Protein AF-0000000076216768 (afdb_homodimer)

pLDDT: mean 84.08, std 18.79, range [25.42, 98.94]

InterPro domains:
  IPR025669 AAA domain [PF13614] (7-227)
  IPR027417 P-loop containing nucleoside triphosphate hydrolase [G3DSA:3.40.50.300] (4-287)
  IPR027417 P-loop containing nucleoside triphosphate hydrolase [SSF52540] (5-225)
  IPR050678 DNA Partitioning ATPase [PTHR13696] (6-301)

Organism: Mytilus galloprovincialis (NCBI:txid29158)

Sequence (750 aa):
MNYKSYVVWNNKGGTGKTSLVFQLSAEYARQNPTQKVIVIDMCPQANVSSSLLVNTFSNFPGEKVVSDASKIDTKKKMKSFEPNVCGYLLSRLDRDESVKGSINWNQFLIQASVFNKFVPDNLRLLCGDIYLEVLSKRLEQERQLVPTRYDNPWRRVTLFMKDFIEFISSSNKQVFHMFFIDTNPSFSIYTEMAITGARRMVVPFTQDDFSVSAIKSMLYSVYGFTSEDSERLEGLKESQYFWLAEKYGISPPKLHLFINNRATFYGTKAAAAFAAIGNEVSASLLKVYIKSQDIFETATELSSLDLIMDINKFKMRYLIDCCDFQSTIVLSLHNGCPFSQIDPGSHTIYGSSITISKTNLEDCKYAILKIVKLLMNYKSYVVWNNKGGTGKTSLVFQLSAEYARQNPTQKVIVIDMCPQANVSSSLLVNTFSNFPGEKVVSDASKIDTKKKMKSFEPNVCGYLLSRLDRDESVKGSINWNQFLIQASVFNKFVPDNLRLLCGDIYLEVLSKRLEQERQLVPTRYDNPWRRVTLFMKDFIEFISSSNKQVFHMFFIDTNPSFSIYTEMAITGARRMVVPFTQDDFSVSAIKSMLYSVYGFTSEDSERLEGLKESQYFWLAEKYGISPPKLHLFINNRATFYGTKAAAAFAAIGNEVSASLLKVYIKSQDIFETATELSSLDLIMDINKFKMRYLIDCCDFQSTIVLSLHNGCPFSQIDPGSHTIYGSSITISKTNLEDCKYAILKIVKLL

Nearest PDB structures (foldseek):
  6iud-assembly1_A  TM=8.053E-01  e=8.198E-12  Helicobacter pylori 26695
  6non-assembly2_B  TM=7.527E-01  e=5.226E-12  Cyanothece
  6nop-assembly1_A  TM=7.956E-01  e=2.258E-11  Cyanothece
  3k9h-assembly1_B  TM=6.539E-01  e=4.216E-10  Borreliella burgdorferi B31
  5k5z-assembly1_D  TM=5.652E-01  e=2.294E-08  Sulfolobus sp. NOB8H2

Radius of gyration: 25.29 Å; Cα contacts (8 Å, |Δi|>4): 1336; chains: 2; bounding box: 62×71×73 Å

Foldseek 3Di:
DQEAEEEEAFLDPPLCLLLLLLQLQQVLCVVPVQAAEEEEELALVQLNVCLLLQVPVVPPCVVPVVVVVVPPDPDPPPPDFALAPLSLLVCLVPVVRPPPPPDDLCSNKDQSCVRAVQGHRSYIYRTHHNCSVVVLVVLVVQQPDDDDPVDRSVVSSLCSLLVSVVSVCVVDVVHHYYYYYGYDSDPGSSVSSSQLNGQEYEYGAELDPCRLVRVQVVCCQQANDHDPVCPVCPVPNCVGSNNVCVVVVGHTHAYEAYEHEAQDPDPDPVNVSSVVSVLSNLVVVLVVCQVPVPSHDDDPPPDPPDNDNDSVVSCVGHYAYAHHLPVVSVVCSNRSHHLVRDDAAWDDDPNDIDGHDPVSSVSRVVSSVVVSVSD/DQEAEEEEAFLDPPLCLLLLLLQLQQVLCVVPVQAAEEEEELALVQLNVCLLLQVPVVPPCVVPVVVVVVPPDPDPPPPDFALAPLSLLVCLVPVVRVPDPPDDLCSNKDQSCVRAVQGHRRYIYRTHHNCSVVVLVVLVVQQPDDDDPVDRSVVSSLCSLLVSVCSVCVVDVVHHYYYYYGYDSDPGSSVSSSQLNGQEYEYGAELDPCRLVRLQVVCCQQANDHDPVCPVPPVPNCVGSNNVCVVVVGHTHAYEAYEHEAQPPDPDPVNVSSVVSVLSNLVVVLVVCQVPVPSHDDDPPPDPPDNDNDSVVSCVGHYAYAHHLPVVSVVCSNRSHHLVRDDAAWDDDPNDIDGHDPVSSVSNVVSSVVVSVSD

Solvent-accessible surface area (backbone atoms only — not comparable to full-atom values): 39598 Å² total; per-residue (Å²): 129,47,58,51,34,36,19,31,50,37,56,45,73,90,30,45,45,49,60,47,46,50,42,46,49,42,52,45,27,62,76,36,69,83,32,40,26,36,37,36,32,47,18,40,73,23,60,49,40,40,15,49,35,30,65,40,53,78,65,36,26,70,73,50,43,45,45,59,66,59,66,54,85,87,76,85,83,66,85,79,60,51,55,21,47,54,24,52,52,50,46,64,67,37,70,82,62,57,67,58,86,70,75,68,72,66,64,30,50,38,58,32,32,83,57,15,84,66,40,43,78,42,28,30,29,32,27,31,35,63,57,41,57,62,49,40,37,40,52,53,54,51,33,65,46,80,62,53,99,88,42,52,32,47,54,55,60,41,38,51,45,30,48,49,54,51,54,59,39,62,72,42,70,88,39,45,32,41,38,38,33,30,47,40,34,58,83,44,71,52,28,49,14,45,43,43,34,16,59,25,31,34,32,44,31,40,58,50,81,58,36,52,58,32,51,47,49,44,38,25,45,57,68,58,46,66,62,94,79,34,75,80,47,60,90,39,45,84,51,30,56,31,46,47,26,56,75,65,72,49,68,67,36,22,44,51,38,37,35,34,35,46,42,60,82,51,93,41,73,65,20,50,55,31,47,49,45,49,47,50,40,50,50,54,49,47,54,47,39,71,74,42,52,82,49,38,57,74,58,86,82,52,64,89,77,66,75,70,82,45,68,67,59,43,38,70,68,32,45,44,80,26,60,57,53,66,68,52,48,56,52,21,45,64,63,26,32,45,66,89,72,58,75,64,42,81,43,77,52,96,88,36,80,42,74,35,52,58,68,58,49,50,51,47,41,50,41,49,53,56,52,54,73,71,106,130,47,57,51,36,35,19,32,51,38,57,45,74,89,30,44,43,49,60,46,46,51,43,46,51,43,52,46,25,61,75,35,68,83,32,39,28,37,37,36,31,46,16,41,72,21,59,50,39,41,16,50,36,27,67,43,53,80,66,38,29,72,72,49,45,48,48,62,65,57,68,58,85,86,73,86,79,66,86,79,61,54,54,20,46,54,25,52,53,50,46,63,66,36,70,80,62,56,66,59,94,69,77,66,72,67,63,28,49,39,60,32,31,83,56,15,84,66,40,44,77,40,29,31,29,30,28,29,34,64,57,41,58,63,49,41,37,40,52,52,54,51,34,64,46,81,64,54,100,86,42,49,32,47,54,55,59,40,38,50,46,29,49,49,55,51,52,60,38,63,74,44,68,88,39,45,32,40,38,38,32,32,48,41,34,58,84,44,70,52,29,50,14,44,43,45,35,16,58,25,29,34,33,43,31,40,60,47,79,57,35,51,60,31,50,48,50,43,39,24,44,58,67,59,47,67,64,93,82,32,74,82,47,61,90,40,44,82,50,30,56,30,48,48,26,57,75,64,74,48,68,67,36,23,44,52,37,36,35,34,34,46,43,60,83,52,92,43,71,65,20,49,54,30,47,48,44,49,47,50,41,50,50,55,49,49,56,47,39,69,75,42,51,83,50,38,58,75,58,86,82,52,65,89,77,68,75,68,82,45,68,67,60,43,38,70,69,34,46,42,81,24,61,58,51,66,68,53,48,57,52,22,46,62,63,26,31,44,66,90,74,58,74,64,41,81,44,74,52,93,87,37,81,43,73,36,53,59,68,58,50,50,50,47,41,49,43,49,52,56,53,52,70,72,104

Secondary structure (DSSP, 8-state):
--EEEEEE--SSTTSSHHHHHHHHHHHHHHH-TTSEEEEEE--TT-HHHHHHHTTGGGS-TTTHHHHHHTTS-SSS------SBHHHHHHHHH-TTTSSSS---GGGG-EEGGGT-TTS-TTEEEEB--TTHHHHHHHHHHHHTSPP-SS--HHHHHHTHHHHHHHHHHHH-TTS-EEEEEE--SS--HHHHHHHHH-SEEEEEEESSTTHHHHHHHHHHHHH----TTTHHHHTTGGGSHHHHHHHTT-PPPEEEEEEEET---SSSHHHHHHHHHHHHHHHHHHHHHHH-GGGBPPPSSS-TT----SHHHHHHHHEEE----HHHHHHHHHHT--GGGPPSEEEEETTEEEEE-HHHHHHHHHHHHHHHHT-/--EEEEEE--SSTTSSHHHHHHHHHHHHHHH-TTSEEEEEE--TT-HHHHHHHTTGGGG-TTTHHHHHHTTS-SSS------SBHHHHHHHHH-TTTSSSS---GGGG-EEGGGT-TTS-TTEEEEB--TTHHHHHHHHHHHHTSPP-SS--HHHHHHTHHHHHHHHHHHH-TTS-EEEEEE--SS--HHHHHHHHH-SEEEEEEESSTTHHHHHHHHHHHHH----TTTHHHHTTGGGSHHHHHHHTT-PPPEEEEEEEET---SSSHHHHHHHHHHHHHHHHHHHHHHH-GGGBPPPSSS-TT----SHHHHHHHHEEE----HHHHHHHHHHT--GGGPPSEEEEETTEEEEE-HHHHHHHHHHHHHHHHT-

Structure (mmCIF, N/CA/C/O backbone):
data_AF-0000000076216768-model_v1
#
loop_
_entity.id
_entity.type
_entity.pdbx_description
1 polymer 'AAA domain-containing protein'
#
loop_
_atom_site.group_PDB
_atom_site.id
_atom_site.type_symbol
_atom_site.label_atom_id
_atom_site.label_alt_id
_atom_site.label_comp_id
_atom_site.label_asym_id
_atom_site.label_entity_id
_atom_site.label_seq_id
_atom_site.pdbx_PDB_ins_code
_atom_site.Cartn_x
_atom_site.Cartn_y
_atom_site.Cartn_z
_atom_site.occupancy
_atom_site.B_iso_or_equiv
_atom_site.auth_seq_id
_atom_site.auth_comp_id
_atom_site.auth_asym_id
_atom_site.auth_atom_id
_atom_site.pdbx_PDB_model_num
ATOM 1 N N . MET A 1 1 ? 2.447 -21.5 -27.094 1 75 1 MET A N 1
ATOM 2 C CA . MET A 1 1 ? 2.852 -21.156 -25.734 1 75 1 MET A CA 1
ATOM 3 C C . MET A 1 1 ? 2.143 -22.031 -24.719 1 75 1 MET A C 1
ATOM 5 O O . MET A 1 1 ? 0.943 -22.297 -24.844 1 75 1 MET A O 1
ATOM 9 N N . ASN A 1 2 ? 2.912 -22.609 -23.797 1 90.44 2 ASN A N 1
ATOM 10 C CA . ASN A 1 2 ? 2.326 -23.594 -22.875 1 90.44 2 ASN A CA 1
ATOM 11 C C . ASN A 1 2 ? 1.922 -22.938 -21.562 1 90.44 2 ASN A C 1
ATOM 13 O O . ASN A 1 2 ? 1.896 -23.609 -20.516 1 90.44 2 ASN A O 1
ATOM 17 N N . TYR A 1 3 ? 1.771 -21.531 -21.609 1 96.81 3 TYR A N 1
ATOM 18 C CA . TYR A 1 3 ? 1.309 -20.922 -20.375 1 96.81 3 TYR A CA 1
ATOM 19 C C . TYR A 1 3 ? 0.507 -19.656 -20.641 1 96.81 3 TYR A C 1
ATOM 21 O O . TYR A 1 3 ? 0.563 -19.109 -21.75 1 96.81 3 TYR A O 1
ATOM 29 N N . LYS A 1 4 ? -0.323 -19.266 -19.75 1 97.81 4 LYS A N 1
ATOM 30 C CA . LYS A 1 4 ? -0.958 -17.953 -19.625 1 97.81 4 LYS A CA 1
ATOM 31 C C . LYS A 1 4 ? -0.614 -17.297 -18.297 1 97.81 4 LYS A C 1
ATOM 33 O O . LYS A 1 4 ? -0.341 -17.984 -17.312 1 97.81 4 LYS A O 1
ATOM 38 N N . SER A 1 5 ? -0.494 -16 -18.312 1 98.62 5 SER A N 1
ATOM 39 C CA . SER A 1 5 ? -0.175 -15.289 -17.078 1 98.62 5 SER A CA 1
ATOM 40 C C . SER A 1 5 ? -0.99 -14.008 -16.953 1 98.62 5 SER A C 1
ATOM 42 O O . SER A 1 5 ? -1.134 -13.266 -17.922 1 98.62 5 SER A O 1
ATOM 44 N N . TYR A 1 6 ? -1.58 -13.82 -15.758 1 98.81 6 TYR A N 1
ATOM 45 C CA . TYR A 1 6 ? -2.404 -12.656 -15.453 1 98.81 6 TYR A CA 1
ATOM 46 C C . TYR A 1 6 ? -1.88 -11.922 -14.219 1 98.81 6 TYR A C 1
ATOM 48 O O . TYR A 1 6 ? -1.683 -12.531 -13.164 1 98.81 6 TYR A O 1
ATOM 56 N N . VAL A 1 7 ? -1.601 -10.664 -14.344 1 98.88 7 VAL A N 1
ATOM 57 C CA . VAL A 1 7 ? -1.334 -9.82 -13.188 1 98.88 7 VAL A CA 1
ATOM 58 C C . VAL A 1 7 ? -2.592 -9.039 -12.82 1 98.88 7 VAL A C 1
ATOM 60 O O . VAL A 1 7 ? -3.312 -8.555 -13.703 1 98.88 7 VAL A O 1
ATOM 63 N N . VAL A 1 8 ? -2.949 -9.031 -11.57 1 98.75 8 VAL A N 1
ATOM 64 C CA . VAL A 1 8 ? -4.102 -8.289 -11.07 1 98.75 8 VAL A CA 1
ATOM 65 C C . VAL A 1 8 ? -3.635 -7.023 -10.359 1 98.75 8 VAL A C 1
ATOM 67 O O . VAL A 1 8 ? -3.018 -7.098 -9.289 1 98.75 8 VAL A O 1
ATOM 70 N N . TRP A 1 9 ? -3.951 -5.84 -10.984 1 98 9 TRP A N 1
ATOM 71 C CA . TRP A 1 9 ? -3.393 -4.648 -10.359 1 98 9 TRP A CA 1
ATOM 72 C C . TRP A 1 9 ? -4.273 -3.432 -10.625 1 98 9 TRP A C 1
ATOM 74 O O . TRP A 1 9 ? -4.91 -3.336 -11.672 1 98 9 TRP A O 1
ATOM 84 N N . ASN A 1 10 ? -4.402 -2.643 -9.742 1 94.56 10 ASN A N 1
ATOM 85 C CA . ASN A 1 10 ? -4.844 -1.252 -9.734 1 94.56 10 ASN A CA 1
ATOM 86 C C . ASN A 1 10 ? -4.094 -0.435 -8.68 1 94.56 10 ASN A C 1
ATOM 88 O O . ASN A 1 10 ? -3.672 -0.973 -7.656 1 94.56 10 ASN A O 1
ATOM 92 N N . ASN A 1 11 ? -3.834 0.784 -8.945 1 91.75 11 ASN A N 1
ATOM 93 C CA . ASN A 1 11 ? -3.057 1.598 -8.016 1 91.75 11 ASN A CA 1
ATOM 94 C C . ASN A 1 11 ? -3.898 2.047 -6.828 1 91.75 11 ASN A C 1
ATOM 96 O O . ASN A 1 11 ? -3.492 2.93 -6.07 1 91.75 11 ASN A O 1
ATOM 100 N N . LYS A 1 12 ? -4.973 1.481 -6.672 1 89.69 12 LYS A N 1
ATOM 101 C CA . LYS A 1 12 ? -5.832 1.74 -5.523 1 89.69 12 LYS A CA 1
ATOM 102 C C . LYS A 1 12 ? -5.934 0.51 -4.625 1 89.69 12 LYS A C 1
ATOM 104 O O . LYS A 1 12 ? -6.039 -0.616 -5.113 1 89.69 12 LYS A O 1
ATOM 109 N N . GLY A 1 13 ? -5.832 0.767 -3.311 1 87.44 13 GLY A N 1
ATOM 110 C CA . GLY A 1 13 ? -5.996 -0.3 -2.336 1 87.44 13 GLY A CA 1
ATOM 111 C C . GLY A 1 13 ? -7.445 -0.685 -2.109 1 87.44 13 GLY A C 1
ATOM 112 O O . GLY A 1 13 ? -8.352 0.124 -2.33 1 87.44 13 GLY A O 1
ATOM 113 N N . GLY A 1 14 ? -7.715 -1.88 -1.728 1 86.75 14 GLY A N 1
ATOM 114 C CA . GLY A 1 14 ? -9.047 -2.303 -1.323 1 86.75 14 GLY A CA 1
ATOM 115 C C . GLY A 1 14 ? -9.969 -2.586 -2.496 1 86.75 14 GLY A C 1
ATOM 116 O O . GLY A 1 14 ? -11.188 -2.65 -2.336 1 86.75 14 GLY A O 1
ATOM 117 N N . THR A 1 15 ? -9.383 -2.775 -3.664 1 91.56 15 THR A N 1
ATOM 118 C CA . THR A 1 15 ? -10.211 -2.979 -4.848 1 91.56 15 THR A CA 1
ATOM 119 C C . THR A 1 15 ? -10.523 -4.461 -5.039 1 91.56 15 THR A C 1
ATOM 121 O O . THR A 1 15 ? -11.312 -4.824 -5.918 1 91.56 15 THR A O 1
ATOM 124 N N . GLY A 1 16 ? -9.859 -5.336 -4.293 1 93.81 16 GLY A N 1
ATOM 125 C CA . GLY A 1 16 ? -10.156 -6.758 -4.359 1 93.81 16 GLY A CA 1
ATOM 126 C C . GLY A 1 16 ? -9.094 -7.555 -5.094 1 93.81 16 GLY A C 1
ATOM 127 O O . GLY A 1 16 ? -9.359 -8.656 -5.57 1 93.81 16 GLY A O 1
ATOM 128 N N . LYS A 1 17 ? -7.91 -7.055 -5.227 1 96.88 17 LYS A N 1
ATOM 129 C CA . LYS A 1 17 ? -6.832 -7.727 -5.941 1 96.88 17 LYS A CA 1
ATOM 130 C C . LYS A 1 17 ? -6.547 -9.102 -5.34 1 96.88 17 LYS A C 1
ATOM 132 O O . LYS A 1 17 ? -6.57 -10.109 -6.043 1 96.88 17 LYS A O 1
ATOM 137 N N . THR A 1 18 ? -6.32 -9.125 -4.02 1 96.5 18 THR A N 1
ATOM 138 C CA . THR A 1 18 ? -5.996 -10.367 -3.324 1 96.5 18 THR A CA 1
ATOM 139 C C . THR A 1 18 ? -7.168 -11.344 -3.393 1 96.5 18 THR A C 1
ATOM 141 O O . THR A 1 18 ? -6.977 -12.531 -3.689 1 96.5 18 THR A O 1
ATOM 144 N N . SER A 1 19 ? -8.391 -10.812 -3.172 1 96.31 19 SER A N 1
ATOM 145 C CA . SER A 1 19 ? -9.594 -11.633 -3.207 1 96.31 19 SER A CA 1
ATOM 146 C C . SER A 1 19 ? -9.766 -12.305 -4.566 1 96.31 19 SER A C 1
ATOM 148 O O . SER A 1 19 ? -10.07 -13.5 -4.641 1 96.31 19 SER A O 1
ATOM 150 N N . LEU A 1 20 ? -9.523 -11.523 -5.574 1 97.75 20 LEU A N 1
ATOM 151 C CA . LEU A 1 20 ? -9.695 -12.055 -6.926 1 97.75 20 LEU A CA 1
ATOM 152 C C . LEU A 1 20 ? -8.641 -13.109 -7.23 1 97.75 20 LEU A C 1
ATOM 154 O O . LEU A 1 20 ? -8.953 -14.18 -7.766 1 97.75 20 LEU A O 1
ATOM 158 N N . VAL A 1 21 ? -7.418 -12.844 -6.887 1 98.69 21 VAL A N 1
ATOM 159 C CA . VAL A 1 21 ? -6.352 -13.797 -7.172 1 98.69 21 VAL A CA 1
ATOM 160 C C . VAL A 1 21 ? -6.625 -15.109 -6.445 1 98.69 21 VAL A C 1
ATOM 162 O O . VAL A 1 21 ? -6.488 -16.188 -7.031 1 98.69 21 VAL A O 1
ATOM 165 N N . PHE A 1 22 ? -7.031 -15.031 -5.184 1 98.25 22 PHE A N 1
ATOM 166 C CA . PHE A 1 22 ? -7.328 -16.219 -4.398 1 98.25 22 PHE A CA 1
ATOM 167 C C . PHE A 1 22 ? -8.453 -17.031 -5.039 1 98.25 22 PHE A C 1
ATOM 169 O O . PHE A 1 22 ? -8.312 -18.219 -5.293 1 98.25 22 PHE A O 1
ATOM 176 N N . GLN A 1 23 ? -9.523 -16.344 -5.328 1 98.31 23 GLN A N 1
ATOM 177 C CA . GLN A 1 23 ? -10.719 -17.016 -5.836 1 98.31 23 GLN A CA 1
ATOM 178 C C . GLN A 1 23 ? -10.492 -17.547 -7.246 1 98.31 23 GLN A C 1
ATOM 180 O O . GLN A 1 23 ? -10.867 -18.688 -7.551 1 98.31 23 GLN A O 1
ATOM 185 N N . LEU A 1 24 ? -9.883 -16.766 -8.141 1 98.62 24 LEU A N 1
ATOM 186 C CA . LEU A 1 24 ? -9.695 -17.156 -9.531 1 98.62 24 LEU A CA 1
ATOM 187 C C . LEU A 1 24 ? -8.711 -18.312 -9.648 1 98.62 24 LEU A C 1
ATOM 189 O O . LEU A 1 24 ? -8.945 -19.25 -10.406 1 98.62 24 LEU A O 1
ATOM 193 N N . SER A 1 25 ? -7.637 -18.266 -8.875 1 98.75 25 SER A N 1
ATOM 194 C CA . SER A 1 25 ? -6.641 -19.328 -8.945 1 98.75 25 SER A CA 1
ATOM 195 C C . SER A 1 25 ? -7.211 -20.641 -8.422 1 98.75 25 SER A C 1
ATOM 197 O O . SER A 1 25 ? -7.059 -21.688 -9.062 1 98.75 25 SER A O 1
ATOM 199 N N . ALA A 1 26 ? -7.895 -20.578 -7.316 1 98.38 26 ALA A N 1
ATOM 200 C CA . ALA A 1 26 ? -8.469 -21.781 -6.73 1 98.38 26 ALA A CA 1
ATOM 201 C C . ALA A 1 26 ? -9.531 -22.391 -7.645 1 98.38 26 ALA A C 1
ATOM 203 O O . ALA A 1 26 ? -9.539 -23.594 -7.891 1 98.38 26 ALA A O 1
ATOM 204 N N . GLU A 1 27 ? -10.414 -21.547 -8.125 1 98.25 27 GLU A N 1
ATOM 205 C CA . GLU A 1 27 ? -11.492 -22.031 -8.984 1 98.25 27 GLU A CA 1
ATOM 206 C C . GLU A 1 27 ? -10.953 -22.562 -10.305 1 98.25 27 GLU A C 1
ATOM 208 O O . GLU A 1 27 ? -11.398 -23.594 -10.797 1 98.25 27 GLU A O 1
ATOM 213 N N . TYR A 1 28 ? -10 -21.844 -10.938 1 98.69 28 TYR A N 1
ATOM 214 C CA . TYR A 1 28 ? -9.398 -22.328 -12.18 1 98.69 28 TYR A CA 1
ATOM 215 C C . TYR A 1 28 ? -8.719 -23.672 -11.984 1 98.69 28 TYR A C 1
ATOM 217 O O . TYR A 1 28 ? -8.867 -24.578 -12.812 1 98.69 28 TYR A O 1
ATOM 225 N N . ALA A 1 29 ? -7.961 -23.797 -10.914 1 98.62 29 ALA A N 1
ATOM 226 C CA . ALA A 1 29 ? -7.281 -25.062 -10.602 1 98.62 29 ALA A CA 1
ATOM 227 C C . ALA A 1 29 ? -8.281 -26.203 -10.453 1 98.62 29 ALA A C 1
ATOM 229 O O . ALA A 1 29 ? -8.047 -27.312 -10.945 1 98.62 29 ALA A O 1
ATOM 230 N N . ARG A 1 30 ? -9.359 -25.922 -9.797 1 97.94 30 ARG A N 1
ATOM 231 C CA . ARG A 1 30 ? -10.406 -26.922 -9.594 1 97.94 30 ARG A CA 1
ATOM 232 C C . ARG A 1 30 ? -10.969 -27.391 -10.93 1 97.94 30 ARG A C 1
ATOM 234 O O . ARG A 1 30 ? -11.172 -28.594 -11.125 1 97.94 30 ARG A O 1
ATOM 241 N N . GLN A 1 31 ? -11.133 -26.484 -11.844 1 97.75 31 GLN A N 1
ATOM 242 C CA . GLN A 1 31 ? -11.758 -26.797 -13.125 1 97.75 31 GLN A CA 1
ATOM 243 C C . GLN A 1 31 ? -10.766 -27.469 -14.07 1 97.75 31 GLN A C 1
ATOM 245 O O . GLN A 1 31 ? -11.172 -28.141 -15.023 1 97.75 31 GLN A O 1
ATOM 250 N N . ASN A 1 32 ? -9.492 -27.25 -13.836 1 97.88 32 ASN A N 1
ATOM 251 C CA . ASN A 1 32 ? -8.453 -27.75 -14.727 1 97.88 32 ASN A CA 1
ATOM 252 C C . ASN A 1 32 ? -7.414 -28.578 -13.969 1 97.88 32 ASN A C 1
ATOM 254 O O . ASN A 1 32 ? -6.246 -28.203 -13.906 1 97.88 32 ASN A O 1
ATOM 258 N N . PRO A 1 33 ? -7.719 -29.781 -13.547 1 96.75 33 PRO A N 1
ATOM 259 C CA . PRO A 1 33 ? -6.863 -30.578 -12.664 1 96.75 33 PRO A CA 1
ATOM 260 C C . PRO A 1 33 ? -5.582 -31.047 -13.352 1 96.75 33 PRO A C 1
ATOM 262 O O . PRO A 1 33 ? -4.617 -31.422 -12.68 1 96.75 33 PRO A O 1
ATOM 265 N N . THR A 1 34 ? -5.504 -31.031 -14.656 1 96.38 34 THR A N 1
ATOM 266 C CA . THR A 1 34 ? -4.332 -31.516 -15.375 1 96.38 34 THR A CA 1
ATOM 267 C C . THR A 1 34 ? -3.338 -30.391 -15.625 1 96.38 34 THR A C 1
ATOM 269 O O . THR A 1 34 ? -2.215 -30.641 -16.078 1 96.38 34 THR A O 1
ATOM 272 N N . GLN A 1 35 ? -3.795 -29.203 -15.375 1 97.56 35 GLN A N 1
ATOM 273 C CA . GLN A 1 35 ? -2.926 -28.047 -15.539 1 97.56 35 GLN A CA 1
ATOM 274 C C . GLN A 1 35 ? -2.285 -27.641 -14.211 1 97.56 35 GLN A C 1
ATOM 276 O O . GLN A 1 35 ? -2.705 -28.109 -13.148 1 97.56 35 GLN A O 1
ATOM 281 N N . LYS A 1 36 ? -1.224 -26.938 -14.297 1 97.69 36 LYS A N 1
ATOM 282 C CA . LYS A 1 36 ? -0.584 -26.391 -13.102 1 97.69 36 LYS A CA 1
ATOM 283 C C . LYS A 1 36 ? -0.919 -24.906 -12.938 1 97.69 36 LYS A C 1
ATOM 285 O O . LYS A 1 36 ? -0.788 -24.125 -13.883 1 97.69 36 LYS A O 1
ATOM 290 N N . VAL A 1 37 ? -1.446 -24.594 -11.812 1 98.62 37 VAL A N 1
ATOM 291 C CA . VAL A 1 37 ? -1.796 -23.219 -11.5 1 98.62 37 VAL A CA 1
ATOM 292 C C . VAL A 1 37 ? -0.81 -22.656 -10.477 1 98.62 37 VAL A C 1
ATOM 294 O O . VAL A 1 37 ? -0.587 -23.25 -9.422 1 98.62 37 VAL A O 1
ATOM 297 N N . ILE A 1 38 ? -0.16 -21.562 -10.789 1 98.75 38 ILE A N 1
ATOM 298 C CA . ILE A 1 38 ? 0.847 -20.969 -9.922 1 98.75 38 ILE A CA 1
ATOM 299 C C . ILE A 1 38 ? 0.411 -19.562 -9.516 1 98.75 38 ILE A C 1
ATOM 301 O O . ILE A 1 38 ? 0.111 -18.734 -10.375 1 98.75 38 ILE A O 1
ATOM 305 N N . VAL A 1 39 ? 0.311 -19.328 -8.25 1 98.81 39 VAL A N 1
ATOM 306 C CA . VAL A 1 39 ? 0.076 -18 -7.715 1 98.81 39 VAL A CA 1
ATOM 307 C C . VAL A 1 39 ? 1.404 -17.359 -7.301 1 98.81 39 VAL A C 1
ATOM 309 O O . VAL A 1 39 ? 2.23 -18 -6.652 1 98.81 39 VAL A O 1
ATOM 312 N N . ILE A 1 40 ? 1.65 -16.188 -7.727 1 98.88 40 ILE A N 1
ATOM 313 C CA . ILE A 1 40 ? 2.83 -15.43 -7.34 1 98.88 40 ILE A CA 1
ATOM 314 C C . ILE A 1 40 ? 2.416 -14.242 -6.469 1 98.88 40 ILE A C 1
ATOM 316 O O . ILE A 1 40 ? 1.65 -13.383 -6.906 1 98.88 40 ILE A O 1
ATOM 320 N N . ASP A 1 41 ? 2.854 -14.203 -5.25 1 98.44 41 ASP A N 1
ATOM 321 C CA . ASP A 1 41 ? 2.545 -13.125 -4.316 1 98.44 41 ASP A CA 1
ATOM 322 C C . ASP A 1 41 ? 3.643 -12.062 -4.32 1 98.44 41 ASP A C 1
ATOM 324 O O . ASP A 1 41 ? 4.641 -12.188 -3.609 1 98.44 41 ASP A O 1
ATOM 328 N N . MET A 1 42 ? 3.406 -10.984 -5.078 1 98.56 42 MET A N 1
ATOM 329 C CA . MET A 1 42 ? 4.387 -9.906 -5.23 1 98.56 42 MET A CA 1
ATOM 330 C C . MET A 1 42 ? 4.043 -8.734 -4.324 1 98.56 42 MET A C 1
ATOM 332 O O . MET A 1 42 ? 4.457 -7.602 -4.59 1 98.56 42 MET A O 1
ATOM 336 N N . CYS A 1 43 ? 3.268 -8.969 -3.33 1 96.62 43 CYS A N 1
ATOM 337 C CA . CYS A 1 43 ? 2.912 -7.957 -2.338 1 96.62 43 CYS A CA 1
ATOM 338 C C . CYS A 1 43 ? 3.633 -8.211 -1.019 1 96.62 43 CYS A C 1
ATOM 340 O O . CYS A 1 43 ? 3.516 -9.297 -0.44 1 96.62 43 CYS A O 1
ATOM 342 N N . PRO A 1 44 ? 4.324 -7.176 -0.485 1 94.44 44 PRO A N 1
ATOM 343 C CA . PRO A 1 44 ? 5.012 -7.352 0.797 1 94.44 44 PRO A CA 1
ATOM 344 C C . PRO A 1 44 ? 4.062 -7.738 1.929 1 94.44 44 PRO A C 1
ATOM 346 O O . PRO A 1 44 ? 4.488 -8.328 2.924 1 94.44 44 PRO A O 1
ATOM 349 N N . GLN A 1 45 ? 2.771 -7.469 1.806 1 90.25 45 GLN A N 1
ATOM 350 C CA . GLN A 1 45 ? 1.803 -7.824 2.838 1 90.25 45 GLN A CA 1
ATOM 351 C C . GLN A 1 45 ? 1.529 -9.328 2.846 1 90.25 45 GLN A C 1
ATOM 353 O O . GLN A 1 45 ? 1.087 -9.875 3.855 1 90.25 45 GLN A O 1
ATOM 358 N N . ALA A 1 46 ? 1.713 -9.992 1.718 1 93.25 46 ALA A N 1
ATOM 359 C CA . ALA A 1 46 ? 1.635 -11.438 1.552 1 93.25 46 ALA A CA 1
ATOM 360 C C . ALA A 1 46 ? 0.261 -11.961 1.959 1 93.25 46 ALA A C 1
ATOM 362 O O . ALA A 1 46 ? 0.154 -13.031 2.572 1 93.25 46 ALA A O 1
ATOM 363 N N . ASN A 1 47 ? -0.794 -11.227 1.639 1 91.19 47 ASN A N 1
ATOM 364 C CA . ASN A 1 47 ? -2.135 -11.609 2.07 1 91.19 47 ASN A CA 1
ATOM 365 C C . ASN A 1 47 ? -2.605 -12.883 1.373 1 91.19 47 ASN A C 1
ATOM 367 O O . ASN A 1 47 ? -3.205 -13.75 2.004 1 91.19 47 ASN A O 1
ATOM 371 N N . VAL A 1 48 ? -2.359 -12.961 0.095 1 96.31 48 VAL A N 1
ATOM 372 C CA . VAL A 1 48 ? -2.844 -14.141 -0.619 1 96.31 48 VAL A CA 1
ATOM 373 C C . VAL A 1 48 ? -2.1 -15.383 -0.133 1 96.31 48 VAL A C 1
ATOM 375 O O . VAL A 1 48 ? -2.676 -16.469 -0.06 1 96.31 48 VAL A O 1
ATOM 378 N N . SER A 1 49 ? -0.792 -15.242 0.152 1 95.5 49 SER A N 1
ATOM 379 C CA . SER A 1 49 ? -0.022 -16.344 0.731 1 95.5 49 SER A CA 1
ATOM 380 C C . SER A 1 49 ? -0.639 -16.812 2.041 1 95.5 49 SER A C 1
ATOM 382 O O . SER A 1 49 ? -0.805 -18.016 2.252 1 95.5 49 SER A O 1
ATOM 384 N N . SER A 1 50 ? -1.019 -15.852 2.887 1 90.12 50 SER A N 1
ATOM 385 C CA . SER A 1 50 ? -1.633 -16.172 4.172 1 90.12 50 SER A CA 1
ATOM 386 C C . SER A 1 50 ? -2.932 -16.953 3.979 1 90.12 50 SER A C 1
ATOM 388 O O . SER A 1 50 ? -3.199 -17.922 4.703 1 90.12 50 SER A O 1
ATOM 390 N N . SER A 1 51 ? -3.701 -16.562 3.049 1 92.5 51 SER A N 1
ATOM 391 C CA . SER A 1 51 ? -4.988 -17.203 2.799 1 92.5 51 SER A CA 1
ATOM 392 C C . SER A 1 51 ? -4.801 -18.609 2.213 1 92.5 51 SER A C 1
ATOM 394 O O . SER A 1 51 ? -5.48 -19.547 2.619 1 92.5 51 SER A O 1
ATOM 396 N N . LEU A 1 52 ? -3.891 -18.719 1.272 1 95.94 52 LEU A N 1
ATOM 397 C CA . LEU A 1 52 ? -3.686 -19.984 0.583 1 95.94 52 LEU A CA 1
ATOM 398 C C . LEU A 1 52 ? -3.076 -21.016 1.521 1 95.94 52 LEU A C 1
ATOM 400 O O . LEU A 1 52 ? -3.328 -22.219 1.378 1 95.94 52 LEU A O 1
ATOM 404 N N . LEU A 1 53 ? -2.32 -20.516 2.473 1 91.38 53 LEU A N 1
ATOM 405 C CA . LEU A 1 53 ? -1.6 -21.438 3.34 1 91.38 53 LEU A CA 1
ATOM 406 C C . LEU A 1 53 ? -2.295 -21.578 4.691 1 91.38 53 LEU A C 1
ATOM 408 O O . LEU A 1 53 ? -1.866 -22.359 5.539 1 91.38 53 LEU A O 1
ATOM 412 N N . VAL A 1 54 ? -3.594 -20.969 4.938 1 76 54 VAL A N 1
ATOM 413 C CA . VAL A 1 54 ? -4.465 -21 6.105 1 76 54 VAL A CA 1
ATOM 414 C C . VAL A 1 54 ? -3.646 -20.75 7.371 1 76 54 VAL A C 1
ATOM 416 O O . VAL A 1 54 ? -3.182 -21.703 8.008 1 76 54 VAL A O 1
ATOM 419 N N . ASN A 1 55 ? -3.416 -19.422 7.734 1 55.62 55 ASN A N 1
ATOM 420 C CA . ASN A 1 55 ? -2.797 -18.844 8.93 1 55.62 55 ASN A CA 1
ATOM 421 C C . ASN A 1 55 ? -1.883 -19.859 9.617 1 55.62 55 ASN A C 1
ATOM 423 O O . ASN A 1 55 ? -1.684 -19.781 10.836 1 55.62 55 ASN A O 1
ATOM 427 N N . THR A 1 56 ? -1.668 -20.984 8.867 1 44.12 56 THR A N 1
ATOM 428 C CA . THR A 1 56 ? -0.639 -21.766 9.531 1 44.12 56 THR A CA 1
ATOM 429 C C . THR A 1 56 ? 0.613 -20.938 9.773 1 44.12 56 THR A C 1
ATOM 431 O O . THR A 1 56 ? 1.634 -21.453 10.234 1 44.12 56 THR A O 1
ATOM 434 N N . PHE A 1 57 ? 0.569 -19.828 9.367 1 39 57 PHE A N 1
ATOM 435 C CA . PHE A 1 57 ? 1.83 -19.094 9.484 1 39 57 PHE A CA 1
ATOM 436 C C . PHE A 1 57 ? 2.248 -18.984 10.945 1 39 57 PHE A C 1
ATOM 438 O O . PHE A 1 57 ? 3.271 -18.359 11.258 1 39 57 PHE A O 1
ATOM 445 N N . SER A 1 58 ? 1.271 -19.062 11.844 1 35.84 58 SER A N 1
ATOM 446 C CA . SER A 1 58 ? 1.976 -19.188 13.117 1 35.84 58 SER A CA 1
ATOM 447 C C . SER A 1 58 ? 3.215 -20.062 12.969 1 35.84 58 SER A C 1
ATOM 449 O O . SER A 1 58 ? 4.191 -19.906 13.703 1 35.84 58 SER A O 1
ATOM 451 N N . ASN A 1 59 ? 2.979 -21.312 12.352 1 31.19 59 ASN A N 1
ATOM 452 C CA . ASN A 1 59 ? 4.07 -22.234 12.078 1 31.19 59 ASN A CA 1
ATOM 453 C C . ASN A 1 59 ? 4.656 -22.031 10.688 1 31.19 59 ASN A C 1
ATOM 455 O O . ASN A 1 59 ? 5.043 -22.984 10.016 1 31.19 59 ASN A O 1
ATOM 459 N N . PHE A 1 60 ? 4.309 -21.156 9.992 1 32.09 60 PHE A N 1
ATOM 460 C CA . PHE A 1 60 ? 4.938 -21.016 8.688 1 32.09 60 PHE A CA 1
ATOM 461 C C . PHE A 1 60 ? 6.406 -21.422 8.742 1 32.09 60 PHE A C 1
ATOM 463 O O . PHE A 1 60 ? 7.137 -20.984 9.633 1 32.09 60 PHE A O 1
ATOM 470 N N . PRO A 1 61 ? 6.695 -22.406 8.109 1 30.61 61 PRO A N 1
ATOM 471 C CA . PRO A 1 61 ? 8.078 -22.875 8.008 1 30.61 61 PRO A CA 1
ATOM 472 C C . PRO A 1 61 ? 9.039 -21.766 7.559 1 30.61 61 PRO A C 1
ATOM 474 O O . PRO A 1 61 ? 10.234 -22.016 7.395 1 30.61 61 PRO A O 1
ATOM 477 N N . GLY A 1 62 ? 8.625 -20.719 7.121 1 31.03 62 GLY A N 1
ATOM 478 C CA . GLY A 1 62 ? 9.75 -19.859 6.812 1 31.03 62 GLY A CA 1
ATOM 479 C C . GLY A 1 62 ? 10.664 -19.625 8 1 31.03 62 GLY A C 1
ATOM 480 O O . GLY A 1 62 ? 11.883 -19.516 7.84 1 31.03 62 GLY A O 1
ATOM 481 N N . GLU A 1 63 ? 10.023 -19.297 9.141 1 33 63 GLU A N 1
ATOM 482 C CA . GLU A 1 63 ? 11.008 -19.484 10.203 1 33 63 GLU A CA 1
ATOM 483 C C . GLU A 1 63 ? 11.289 -20.953 10.438 1 33 63 GLU A C 1
ATOM 485 O O . GLU A 1 63 ? 12.438 -21.344 10.664 1 33 63 GLU A O 1
ATOM 490 N N . LYS A 1 64 ? 10.328 -21.906 10.57 1 33.12 64 LYS A N 1
ATOM 491 C CA . LYS A 1 64 ? 10.625 -23.312 10.781 1 33.12 64 LYS A CA 1
ATOM 492 C C . LYS A 1 64 ? 10.781 -24.047 9.453 1 33.12 64 LYS A C 1
ATOM 494 O O . LYS A 1 64 ? 11.531 -25.016 9.352 1 33.12 64 LYS A O 1
ATOM 499 N N . VAL A 1 65 ? 10.055 -23.891 8.414 1 31.84 65 VAL A N 1
ATOM 500 C CA . VAL A 1 65 ? 10.352 -24.594 7.172 1 31.84 65 VAL A CA 1
ATOM 501 C C . VAL A 1 65 ? 11.695 -24.125 6.621 1 31.84 65 VAL A C 1
ATOM 503 O O . VAL A 1 65 ? 12.43 -24.906 6.008 1 31.84 65 VAL A O 1
ATOM 506 N N . VAL A 1 66 ? 12.039 -22.859 6.797 1 30.97 66 VAL A N 1
ATOM 507 C CA . VAL A 1 66 ? 13.445 -22.594 6.547 1 30.97 66 VAL A CA 1
ATOM 508 C C . VAL A 1 66 ? 14.312 -23.375 7.527 1 30.97 66 VAL A C 1
ATOM 510 O O . VAL A 1 66 ? 15.375 -23.891 7.16 1 30.97 66 VAL A O 1
ATOM 513 N N . SER A 1 67 ? 13.82 -23.641 8.711 1 29.77 67 SER A N 1
ATOM 514 C CA . SER A 1 67 ? 14.703 -24.359 9.625 1 29.77 67 SER A CA 1
ATOM 515 C C . SER A 1 67 ? 14.75 -25.844 9.297 1 29.77 67 SER A C 1
ATOM 517 O O . SER A 1 67 ? 15.797 -26.469 9.438 1 29.77 67 SER A O 1
ATOM 519 N N . ASP A 1 68 ? 13.625 -26.453 8.961 1 29.09 68 ASP A N 1
ATOM 520 C CA . ASP A 1 68 ? 13.758 -27.891 8.797 1 29.09 68 ASP A CA 1
ATOM 521 C C . ASP A 1 68 ? 14.438 -28.234 7.469 1 29.09 68 ASP A C 1
ATOM 523 O O . ASP A 1 68 ? 15.031 -29.312 7.328 1 29.09 68 ASP A O 1
ATOM 527 N N . ALA A 1 69 ? 14.156 -27.484 6.375 1 28.44 69 ALA A N 1
ATOM 528 C CA . ALA A 1 69 ? 14.883 -27.859 5.164 1 28.44 69 ALA A CA 1
ATOM 529 C C . ALA A 1 69 ? 16.375 -27.531 5.293 1 28.44 69 ALA A C 1
ATOM 531 O O . ALA A 1 69 ? 17.188 -28.031 4.52 1 28.44 69 ALA A O 1
ATOM 532 N N . SER A 1 70 ? 16.734 -26.547 6.164 1 30.2 70 SER A N 1
ATOM 533 C CA . SER A 1 70 ? 18.156 -26.297 6.418 1 30.2 70 SER A CA 1
ATOM 534 C C . SER A 1 70 ? 18.781 -27.438 7.215 1 30.2 70 SER A C 1
ATOM 536 O O . SER A 1 70 ? 19.984 -27.438 7.469 1 30.2 70 SER A O 1
ATOM 538 N N . LYS A 1 71 ? 17.984 -28.125 7.973 1 31.28 71 LYS A N 1
ATOM 539 C CA . LYS A 1 71 ? 18.734 -29.141 8.703 1 31.28 71 LYS A CA 1
ATOM 540 C C . LYS A 1 71 ? 19.203 -30.25 7.77 1 31.28 71 LYS A C 1
ATOM 542 O O . LYS A 1 71 ? 19.531 -31.344 8.219 1 31.28 71 LYS A O 1
ATOM 547 N N . ILE A 1 72 ? 18.875 -30.109 6.461 1 25.42 72 ILE A N 1
ATOM 548 C CA . ILE A 1 72 ? 19.547 -31.188 5.734 1 25.42 72 ILE A CA 1
ATOM 549 C C . ILE A 1 72 ? 21.047 -31.062 5.891 1 25.42 72 ILE A C 1
ATOM 551 O O . ILE A 1 72 ? 21.578 -29.953 6 1 25.42 72 ILE A O 1
ATOM 555 N N . ASP A 1 73 ? 22.016 -32.062 5.52 1 27.91 73 ASP A N 1
ATOM 556 C CA . ASP A 1 73 ? 23.375 -32.531 5.801 1 27.91 73 ASP A CA 1
ATOM 557 C C . ASP A 1 73 ? 24.406 -31.422 5.504 1 27.91 73 ASP A C 1
ATOM 559 O O . ASP A 1 73 ? 24.141 -30.516 4.703 1 27.91 73 ASP A O 1
ATOM 563 N N . THR A 1 74 ? 25.625 -31.219 6.254 1 30.42 74 THR A N 1
ATOM 564 C CA . THR A 1 74 ? 26.906 -30.547 6.477 1 30.42 74 THR A CA 1
ATOM 565 C C . THR A 1 74 ? 27.609 -30.266 5.152 1 30.42 74 THR A C 1
ATOM 567 O O . THR A 1 74 ? 28.703 -29.703 5.133 1 30.42 74 THR A O 1
ATOM 570 N N . LYS A 1 75 ? 27.703 -31.109 4.125 1 33.47 75 LYS A N 1
ATOM 571 C CA . LYS A 1 75 ? 28.828 -30.875 3.236 1 33.4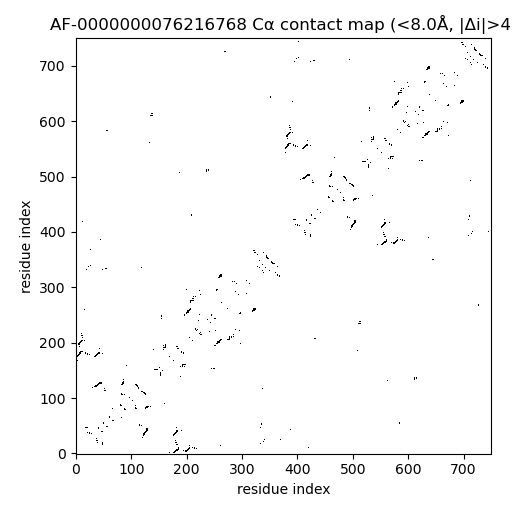7 75 LYS A CA 1
ATOM 572 C C . LYS A 1 75 ? 28.766 -29.5 2.582 1 33.47 75 LYS A C 1
ATOM 574 O O . LYS A 1 75 ? 29.656 -28.688 2.746 1 33.47 75 LYS A O 1
ATOM 579 N N . LYS A 1 76 ? 28.984 -29.266 1.174 1 38.16 76 LYS A N 1
ATOM 580 C CA . LYS A 1 76 ? 29.234 -28.047 0.41 1 38.16 76 LYS A CA 1
ATOM 581 C C . LYS A 1 76 ? 28.062 -27.078 0.514 1 38.16 76 LYS A C 1
ATOM 583 O O . LYS A 1 76 ? 26.969 -27.375 0.031 1 38.16 76 LYS A O 1
ATOM 588 N N . LYS A 1 77 ? 27.953 -26.062 1.466 1 40.97 77 LYS A N 1
ATOM 589 C CA . LYS A 1 77 ? 27 -25.062 1.931 1 40.97 77 LYS A CA 1
ATOM 590 C C . LYS A 1 77 ? 26.297 -24.391 0.756 1 40.97 77 LYS A C 1
ATOM 592 O O . LYS A 1 77 ? 26.766 -23.359 0.26 1 40.97 77 LYS A O 1
ATOM 597 N N . MET A 1 78 ? 25.766 -24.984 -0.27 1 41.91 78 MET A N 1
ATOM 598 C CA . MET A 1 78 ? 24.969 -24.312 -1.288 1 41.91 78 MET A CA 1
ATOM 599 C C . MET A 1 78 ? 24.031 -23.297 -0.655 1 41.91 78 MET A C 1
ATOM 601 O O . MET A 1 78 ? 23.328 -23.594 0.31 1 41.91 78 MET A O 1
ATOM 605 N N . LYS A 1 79 ? 24.328 -22.047 -0.897 1 54.59 79 LYS A N 1
ATOM 606 C CA . LYS A 1 79 ? 23.5 -20.953 -0.4 1 54.59 79 LYS A CA 1
ATOM 607 C C . LYS A 1 79 ? 22.016 -21.281 -0.531 1 54.59 79 LYS A C 1
ATOM 609 O O . LYS A 1 79 ? 21.531 -21.5 -1.638 1 54.59 79 LYS A O 1
ATOM 614 N N . SER A 1 80 ? 21.406 -21.891 0.394 1 70.69 80 SER A N 1
ATOM 615 C CA . SER A 1 80 ? 19.984 -22.266 0.399 1 70.69 80 SER A CA 1
ATOM 616 C C . SER A 1 80 ? 19.094 -21.047 0.537 1 70.69 80 SER A C 1
ATOM 618 O O . SER A 1 80 ? 19.297 -20.203 1.412 1 70.69 80 SER A O 1
ATOM 620 N N . PHE A 1 81 ? 18.406 -20.641 -0.628 1 83.25 81 PHE A N 1
ATOM 621 C CA . PHE A 1 81 ? 17.438 -19.562 -0.631 1 83.25 81 PHE A CA 1
ATOM 622 C C . PHE A 1 81 ? 16.078 -20.047 -0.117 1 83.25 81 PHE A C 1
ATOM 624 O O . PHE A 1 81 ? 15.672 -21.172 -0.385 1 83.25 81 PHE A O 1
ATOM 631 N N . GLU A 1 82 ? 15.445 -19.203 0.654 1 87.44 82 GLU A N 1
ATOM 632 C CA . GLU A 1 82 ? 14.109 -19.516 1.164 1 87.44 82 GLU A CA 1
ATOM 633 C C . GLU A 1 82 ? 13.109 -19.688 0.025 1 87.44 82 GLU A C 1
ATOM 635 O O . GLU A 1 82 ? 13.203 -19.016 -0.996 1 87.44 82 GLU A O 1
ATOM 640 N N . PRO A 1 83 ? 12.203 -20.578 0.176 1 92.06 83 PRO A N 1
ATOM 641 C CA . PRO A 1 83 ? 11.227 -20.844 -0.883 1 92.06 83 PRO A CA 1
ATOM 642 C C . PRO A 1 83 ? 10.125 -19.781 -0.945 1 92.06 83 PRO A C 1
ATOM 644 O O . PRO A 1 83 ? 8.961 -20.078 -0.679 1 92.06 83 PRO A O 1
ATOM 647 N N . ASN A 1 84 ? 10.445 -18.578 -1.236 1 94.62 84 ASN A N 1
ATOM 648 C CA . ASN A 1 84 ? 9.539 -17.453 -1.392 1 94.62 84 ASN A CA 1
ATOM 649 C C . ASN A 1 84 ? 10.078 -16.422 -2.387 1 94.62 84 ASN A C 1
ATOM 651 O O . ASN A 1 84 ? 11.117 -16.656 -3.012 1 94.62 84 ASN A O 1
ATOM 655 N N . VAL A 1 85 ? 9.375 -15.375 -2.578 1 96.88 85 VAL A N 1
ATOM 656 C CA . VAL A 1 85 ? 9.711 -14.391 -3.598 1 96.88 85 VAL A CA 1
ATOM 657 C C . VAL A 1 85 ? 11.07 -13.758 -3.277 1 96.88 85 VAL A C 1
ATOM 659 O O . VAL A 1 85 ? 11.867 -13.5 -4.18 1 96.88 85 VAL A O 1
ATOM 662 N N . CYS A 1 86 ? 11.336 -13.508 -1.999 1 94.12 86 CYS A N 1
ATOM 663 C CA . CYS A 1 86 ? 12.609 -12.906 -1.623 1 94.12 86 CYS A CA 1
ATOM 664 C C . CYS A 1 86 ? 13.766 -13.852 -1.899 1 94.12 86 CYS A C 1
ATOM 666 O O . CYS A 1 86 ? 14.82 -13.438 -2.387 1 94.12 86 CYS A O 1
ATOM 668 N N . GLY A 1 87 ? 13.555 -15.156 -1.567 1 92.06 87 GLY A N 1
ATOM 669 C CA . GLY A 1 87 ? 14.578 -16.141 -1.888 1 92.06 87 GLY A CA 1
ATOM 670 C C . GLY A 1 87 ? 14.914 -16.188 -3.367 1 92.06 87 GLY A C 1
ATOM 671 O O . GLY A 1 87 ? 16.078 -16.203 -3.746 1 92.06 87 GLY A O 1
ATOM 672 N N . TYR A 1 88 ? 13.961 -16.219 -4.207 1 95.06 88 TYR A N 1
ATOM 673 C CA . TYR A 1 88 ? 14.164 -16.219 -5.652 1 95.06 88 TYR A CA 1
ATOM 674 C C . TYR A 1 88 ? 14.922 -14.969 -6.098 1 95.06 88 TYR A C 1
ATOM 676 O O . TYR A 1 88 ? 15.93 -15.07 -6.809 1 95.06 88 TYR A O 1
ATOM 684 N N . LEU A 1 89 ? 14.43 -13.75 -5.633 1 95.25 89 LEU A N 1
ATOM 685 C CA . LEU A 1 89 ? 15.016 -12.492 -6.082 1 95.25 89 LEU A CA 1
ATOM 686 C C . LEU A 1 89 ? 16.453 -12.367 -5.605 1 95.25 89 LEU A C 1
ATOM 688 O O . LEU A 1 89 ? 17.312 -11.844 -6.324 1 95.25 89 LEU A O 1
ATOM 692 N N . LEU A 1 90 ? 16.703 -12.82 -4.41 1 91.94 90 LEU A N 1
ATOM 693 C CA . LEU A 1 90 ? 18.062 -12.82 -3.9 1 91.94 90 LEU A CA 1
ATOM 694 C C . LEU A 1 90 ? 18.969 -13.727 -4.742 1 91.94 90 LEU A C 1
ATOM 696 O O . LEU A 1 90 ? 20.125 -13.406 -4.988 1 91.94 90 LEU A O 1
ATOM 700 N N . SER A 1 91 ? 18.406 -14.844 -5.148 1 91.5 91 SER A N 1
ATOM 701 C CA . SER A 1 91 ? 19.172 -15.75 -6.004 1 91.5 91 SER A CA 1
ATOM 702 C C . SER A 1 91 ? 19.516 -15.102 -7.336 1 91.5 91 SER A C 1
ATOM 704 O O . SER A 1 91 ? 20.578 -15.359 -7.91 1 91.5 91 SER A O 1
ATOM 706 N N . ARG A 1 92 ? 18.625 -14.242 -7.848 1 92.25 92 ARG A N 1
ATOM 707 C CA . ARG A 1 92 ? 18.875 -13.539 -9.102 1 92.25 92 ARG A CA 1
ATOM 708 C C . ARG A 1 92 ? 19.953 -12.477 -8.938 1 92.25 92 ARG A C 1
ATOM 710 O O . ARG A 1 92 ? 20.688 -12.18 -9.883 1 92.25 92 ARG A O 1
ATOM 717 N N . LEU A 1 93 ? 20.016 -11.906 -7.781 1 89.69 93 LEU A N 1
ATOM 718 C CA . LEU A 1 93 ? 20.984 -10.859 -7.508 1 89.69 93 LEU A CA 1
ATOM 719 C C . LEU A 1 93 ? 22.375 -11.453 -7.277 1 89.69 93 LEU A C 1
ATOM 721 O O . LEU A 1 93 ? 23.375 -10.766 -7.422 1 89.69 93 LEU A O 1
ATOM 725 N N . ASP A 1 94 ? 22.328 -12.688 -6.832 1 81 94 ASP A N 1
ATOM 726 C CA . ASP A 1 94 ? 23.594 -13.352 -6.574 1 81 94 ASP A CA 1
ATOM 727 C C . ASP A 1 94 ? 24.297 -13.711 -7.879 1 81 94 ASP A C 1
ATOM 729 O O . ASP A 1 94 ? 23.812 -14.555 -8.641 1 81 94 ASP A O 1
ATOM 733 N N . ARG A 1 95 ? 25.125 -12.906 -8.484 1 65.56 95 ARG A N 1
ATOM 734 C CA . ARG A 1 95 ? 25.828 -12.992 -9.758 1 65.56 95 ARG A CA 1
ATOM 735 C C . ARG A 1 95 ? 26.703 -14.234 -9.82 1 65.56 95 ARG A C 1
ATOM 737 O O . ARG A 1 95 ? 27.047 -14.719 -10.898 1 65.56 95 ARG A O 1
ATOM 744 N N . ASP A 1 96 ? 27.109 -14.672 -8.75 1 56.56 96 ASP A N 1
ATOM 745 C CA . ASP A 1 96 ? 27.953 -15.859 -8.82 1 56.56 96 ASP A CA 1
ATOM 746 C C . ASP A 1 96 ? 27.156 -17.078 -9.297 1 56.56 96 ASP A C 1
ATOM 748 O O . ASP A 1 96 ? 27.656 -17.859 -10.102 1 56.56 96 ASP A O 1
ATOM 752 N N . GLU A 1 97 ? 25.984 -17.266 -8.812 1 48.66 97 GLU A N 1
ATOM 753 C CA . GLU A 1 97 ? 25.219 -18.5 -8.961 1 48.66 97 GLU A CA 1
ATOM 754 C C . GLU A 1 97 ? 24.281 -18.422 -10.164 1 48.66 97 GLU A C 1
ATOM 756 O O . GLU A 1 97 ? 23.656 -19.422 -10.539 1 48.66 97 GLU A O 1
ATOM 761 N N . SER A 1 98 ? 23.625 -17.188 -10.484 1 48.84 98 SER A N 1
ATOM 762 C CA . SER A 1 98 ? 22.656 -17.172 -11.57 1 48.84 98 SER A CA 1
ATOM 763 C C . SER A 1 98 ? 23.156 -17.984 -12.766 1 48.84 98 SER A C 1
ATOM 765 O O . SER A 1 98 ? 22.359 -18.359 -13.641 1 48.84 98 SER A O 1
ATOM 767 N N . VAL A 1 99 ? 24.391 -17.719 -13.094 1 44.22 99 VAL A N 1
ATOM 768 C CA . VAL A 1 99 ? 24.938 -18.25 -14.336 1 44.22 99 VAL A CA 1
ATOM 769 C C . VAL A 1 99 ? 24.703 -19.766 -14.383 1 44.22 99 VAL A C 1
ATOM 771 O O . VAL A 1 99 ? 24.453 -20.328 -15.461 1 44.22 99 VAL A O 1
ATOM 774 N N . LYS A 1 100 ? 25.047 -20.5 -13.328 1 45.09 100 LYS A N 1
ATOM 775 C CA . LYS A 1 100 ? 25.484 -21.844 -13.742 1 45.09 100 LYS A CA 1
ATOM 776 C C . LYS A 1 100 ? 24.297 -22.812 -13.789 1 45.09 100 LYS A C 1
ATOM 778 O O . LYS A 1 100 ? 24.016 -23.484 -12.797 1 45.09 100 LYS A O 1
ATOM 783 N N . GLY A 1 101 ? 23.172 -22.453 -14.555 1 54.22 101 GLY A N 1
ATOM 784 C CA . GLY A 1 101 ? 22.297 -23.5 -15.07 1 54.22 101 GLY A CA 1
ATOM 785 C C . GLY A 1 101 ? 21.906 -24.5 -14.016 1 54.22 101 GLY A C 1
ATOM 786 O O . GLY A 1 101 ? 21.203 -25.484 -14.32 1 54.22 101 GLY A O 1
ATOM 787 N N . SER A 1 102 ? 22.25 -24.125 -12.602 1 62.31 102 SER A N 1
ATOM 788 C CA . SER A 1 102 ? 22.219 -25.266 -11.688 1 62.31 102 SER A CA 1
ATOM 789 C C . SER A 1 102 ? 21.047 -25.141 -10.703 1 62.31 102 SER A C 1
ATOM 791 O O . SER A 1 102 ? 20.781 -26.062 -9.938 1 62.31 102 SER A O 1
ATOM 793 N N . ILE A 1 103 ? 20.109 -24 -10.898 1 75.88 103 ILE A N 1
ATOM 794 C CA . ILE A 1 103 ? 19.109 -23.875 -9.852 1 75.88 103 ILE A CA 1
ATOM 795 C C . ILE A 1 103 ? 17.797 -24.484 -10.328 1 75.88 103 ILE A C 1
ATOM 797 O O . ILE A 1 103 ? 17.344 -24.203 -11.438 1 75.88 103 ILE A O 1
ATOM 801 N N . ASN A 1 104 ? 17.297 -25.391 -9.609 1 85.5 104 ASN A N 1
ATOM 802 C CA . ASN A 1 104 ? 15.922 -25.844 -9.82 1 85.5 104 ASN A CA 1
ATOM 803 C C . ASN A 1 104 ? 14.906 -24.797 -9.352 1 85.5 104 ASN A C 1
ATOM 805 O O . ASN A 1 104 ? 14.664 -24.656 -8.148 1 85.5 104 ASN A O 1
ATOM 809 N N . TRP A 1 105 ? 14.305 -24.203 -10.297 1 90.94 105 TRP A N 1
ATOM 810 C CA . TRP A 1 105 ? 13.438 -23.062 -10.008 1 90.94 105 TRP A CA 1
ATOM 811 C C . TRP A 1 105 ? 12.18 -23.5 -9.273 1 90.94 105 TRP A C 1
ATOM 813 O O . TRP A 1 105 ? 11.547 -22.703 -8.578 1 90.94 105 TRP A O 1
ATOM 823 N N . ASN A 1 106 ? 11.852 -24.734 -9.375 1 92.88 106 ASN A N 1
ATOM 824 C CA . ASN A 1 106 ? 10.672 -25.281 -8.703 1 92.88 106 ASN A CA 1
ATOM 825 C C . ASN A 1 106 ? 10.844 -25.266 -7.188 1 92.88 106 ASN A C 1
ATOM 827 O O . ASN A 1 106 ? 9.859 -25.406 -6.449 1 92.88 106 ASN A O 1
ATOM 831 N N . GLN A 1 107 ? 12.055 -25.094 -6.781 1 92.19 107 GLN A N 1
ATOM 832 C CA . GLN A 1 107 ? 12.336 -25.125 -5.348 1 92.19 107 GLN A CA 1
ATOM 833 C C . GLN A 1 107 ? 11.664 -23.953 -4.633 1 92.19 107 GLN A C 1
ATOM 835 O O . GLN A 1 107 ? 11.469 -24 -3.416 1 92.19 107 GLN A O 1
ATOM 840 N N . PHE A 1 108 ? 11.305 -22.984 -5.395 1 95.19 108 PHE A N 1
ATOM 841 C CA . PHE A 1 108 ? 10.734 -21.781 -4.781 1 95.19 108 PHE A CA 1
ATOM 842 C C . PHE A 1 108 ? 9.219 -21.906 -4.66 1 95.19 108 PHE A C 1
ATOM 844 O O . PHE A 1 108 ? 8.57 -21.094 -4.004 1 95.19 108 PHE A O 1
ATOM 851 N N . LEU A 1 109 ? 8.641 -22.922 -5.234 1 96.62 109 LEU A N 1
ATOM 852 C CA . LEU A 1 109 ? 7.191 -23.094 -5.23 1 96.62 109 LEU A CA 1
ATOM 853 C C . LEU A 1 109 ? 6.762 -24.016 -4.086 1 96.62 109 LEU A C 1
ATOM 855 O O . LEU A 1 109 ? 7.43 -25 -3.791 1 96.62 109 LEU A O 1
ATOM 859 N N . ILE A 1 110 ? 5.656 -23.641 -3.471 1 95.56 110 ILE A N 1
ATOM 860 C CA . ILE A 1 110 ? 5.051 -24.422 -2.398 1 95.56 110 ILE A CA 1
ATOM 861 C C . ILE A 1 110 ? 3.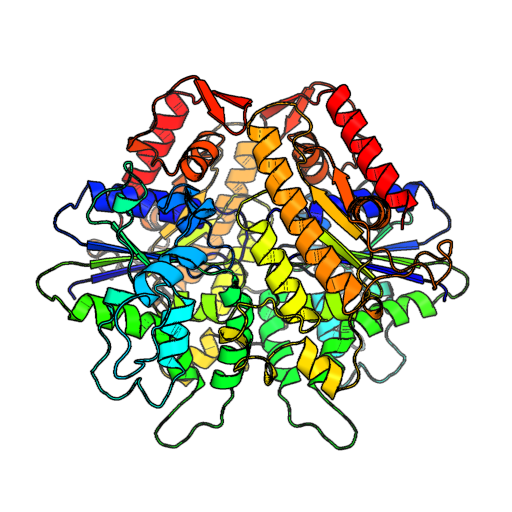719 -25 -2.867 1 95.56 110 ILE A C 1
ATOM 863 O O . ILE A 1 110 ? 2.924 -24.312 -3.506 1 95.56 110 ILE A O 1
ATOM 867 N N . GLN A 1 111 ? 3.553 -26.234 -2.609 1 95.81 111 GLN A N 1
ATOM 868 C CA . GLN A 1 111 ? 2.248 -26.828 -2.873 1 95.81 111 GLN A CA 1
ATOM 869 C C . GLN A 1 111 ? 1.23 -26.422 -1.812 1 95.81 111 GLN A C 1
ATOM 871 O O . GLN A 1 111 ? 1.304 -26.859 -0.667 1 95.81 111 GLN A O 1
ATOM 876 N N . ALA A 1 112 ? 0.246 -25.688 -2.193 1 95.19 112 ALA A N 1
ATOM 877 C CA . ALA A 1 112 ? -0.665 -25.047 -1.244 1 95.19 112 ALA A CA 1
ATOM 878 C C . ALA A 1 112 ? -1.501 -26.078 -0.506 1 95.19 112 ALA A C 1
ATOM 880 O O . ALA A 1 112 ? -1.8 -25.922 0.68 1 95.19 112 ALA A O 1
ATOM 881 N N . SER A 1 113 ? -1.794 -27.188 -1.119 1 94.81 113 SER A N 1
ATOM 882 C CA . SER A 1 113 ? -2.697 -28.188 -0.571 1 94.81 113 SER A CA 1
ATOM 883 C C . SER A 1 113 ? -2.078 -28.891 0.633 1 94.81 113 SER A C 1
ATOM 885 O O . SER A 1 113 ? -2.787 -29.516 1.424 1 94.81 113 SER A O 1
ATOM 887 N N . VAL A 1 114 ? -0.82 -28.844 0.767 1 93.12 114 VAL A N 1
ATOM 888 C CA . VAL A 1 114 ? -0.129 -29.422 1.913 1 93.12 114 VAL A CA 1
ATOM 889 C C . VAL A 1 114 ? -0.547 -28.703 3.191 1 93.12 114 VAL A C 1
ATOM 891 O O . VAL A 1 114 ? -0.613 -29.312 4.262 1 93.12 114 VAL A O 1
ATOM 894 N N . PHE A 1 115 ? -0.963 -27.469 3.043 1 91.5 115 PHE A N 1
ATOM 895 C CA . PHE A 1 115 ? -1.248 -26.641 4.211 1 91.5 115 PHE A CA 1
ATOM 896 C C . PHE A 1 115 ? -2.732 -26.312 4.285 1 91.5 115 PHE A C 1
ATOM 898 O O . PHE A 1 115 ? -3.23 -25.906 5.34 1 91.5 115 PHE A O 1
ATOM 905 N N . ASN A 1 116 ? -3.355 -26.359 3.178 1 94.62 116 ASN A N 1
ATOM 906 C CA . ASN A 1 116 ? -4.746 -25.938 3.059 1 94.62 116 ASN A CA 1
ATOM 907 C C . ASN A 1 116 ? -5.582 -26.969 2.309 1 94.62 116 ASN A C 1
ATOM 909 O O . ASN A 1 116 ? -5.52 -27.062 1.081 1 94.62 116 ASN A O 1
ATOM 913 N N . LYS A 1 117 ? -6.387 -27.656 2.984 1 93.44 117 LYS A N 1
ATOM 914 C CA . LYS A 1 117 ? -7.148 -28.766 2.432 1 93.44 117 LYS A CA 1
ATOM 915 C C . LYS A 1 117 ? -8.219 -28.281 1.457 1 93.44 117 LYS A C 1
ATOM 917 O O . LYS A 1 117 ? -8.781 -29.078 0.7 1 93.44 117 LYS A O 1
ATOM 922 N N . PHE A 1 118 ? -8.508 -27 1.442 1 95.06 118 PHE A N 1
ATOM 923 C CA . PHE A 1 118 ? -9.609 -26.484 0.635 1 95.06 118 PHE A CA 1
ATOM 924 C C . PHE A 1 118 ? -9.133 -26.125 -0.769 1 95.06 118 PHE A C 1
ATOM 926 O O . PHE A 1 118 ? -9.945 -25.875 -1.658 1 95.06 118 PHE A O 1
ATOM 933 N N . VAL A 1 119 ? -7.82 -26.109 -0.958 1 95.62 119 VAL A N 1
ATOM 934 C CA . VAL A 1 119 ? -7.301 -25.719 -2.266 1 95.62 119 VAL A CA 1
ATOM 935 C C . VAL A 1 119 ? -6.848 -26.969 -3.027 1 95.62 119 VAL A C 1
ATOM 937 O O . VAL A 1 119 ? -6.375 -27.938 -2.426 1 95.62 119 VAL A O 1
ATOM 940 N N . PRO A 1 120 ? -6.961 -26.938 -4.367 1 97.25 120 PRO A N 1
ATOM 941 C CA . PRO A 1 120 ? -6.625 -28.109 -5.176 1 97.25 120 PRO A CA 1
ATOM 942 C C . PRO A 1 120 ? -5.137 -28.453 -5.137 1 97.25 120 PRO A C 1
ATOM 944 O O . PRO A 1 120 ? -4.305 -27.562 -4.926 1 97.25 120 PRO A O 1
ATOM 947 N N . ASP A 1 121 ? -4.754 -29.656 -5.52 1 96.94 121 ASP A N 1
ATOM 948 C CA . ASP A 1 121 ? -3.393 -30.172 -5.438 1 96.94 121 ASP A CA 1
ATOM 949 C C . ASP A 1 121 ? -2.502 -29.562 -6.512 1 96.94 121 ASP A C 1
ATOM 951 O O . ASP A 1 121 ? -1.281 -29.5 -6.352 1 96.94 121 ASP A O 1
ATOM 955 N N . ASN A 1 122 ? -3.139 -29.141 -7.559 1 98 122 ASN A N 1
ATOM 956 C CA . ASN A 1 122 ? -2.35 -28.609 -8.672 1 98 122 ASN A CA 1
ATOM 957 C C . ASN A 1 122 ? -2.104 -27.109 -8.531 1 98 122 ASN A C 1
ATOM 959 O O . ASN A 1 122 ? -1.646 -26.469 -9.477 1 98 122 ASN A O 1
ATOM 963 N N . LEU A 1 123 ? -2.434 -26.547 -7.367 1 98.25 123 LEU A N 1
ATOM 964 C CA . LEU A 1 123 ? -2.178 -25.141 -7.094 1 98.25 123 LEU A CA 1
ATOM 965 C C . LEU A 1 123 ? -0.875 -24.969 -6.32 1 98.25 123 LEU A C 1
ATOM 967 O O . LEU A 1 123 ? -0.708 -25.547 -5.238 1 98.25 123 LEU A O 1
ATOM 971 N N . ARG A 1 124 ? 0.062 -24.203 -6.895 1 98 124 ARG A N 1
ATOM 972 C CA . ARG A 1 124 ? 1.341 -23.875 -6.266 1 98 124 ARG A CA 1
ATOM 973 C C . ARG A 1 124 ? 1.473 -22.375 -6.016 1 98 124 ARG A C 1
ATOM 975 O O . ARG A 1 124 ? 0.746 -21.578 -6.605 1 98 124 ARG A O 1
ATOM 982 N N . LEU A 1 125 ? 2.346 -22.078 -5.078 1 98.31 125 LEU A N 1
ATOM 983 C CA . LEU A 1 125 ? 2.475 -20.688 -4.617 1 98.31 125 LEU A CA 1
ATOM 984 C C . LEU A 1 125 ? 3.941 -20.281 -4.531 1 98.31 125 LEU A C 1
ATOM 986 O O . LEU A 1 125 ? 4.758 -21 -3.955 1 98.31 125 LEU A O 1
ATOM 990 N N . LEU A 1 126 ? 4.289 -19.281 -5.227 1 98.44 126 LEU A N 1
ATOM 991 C CA . LEU A 1 126 ? 5.465 -18.516 -4.836 1 98.44 126 LEU A CA 1
ATOM 992 C C . LEU A 1 126 ? 5.117 -17.516 -3.729 1 98.44 126 LEU A C 1
ATOM 994 O O . LEU A 1 126 ? 4.551 -16.469 -3.994 1 98.44 126 LEU A O 1
ATOM 998 N N . CYS A 1 127 ? 5.492 -17.828 -2.592 1 96.94 127 CYS A N 1
ATOM 999 C CA . CYS A 1 127 ? 5.039 -17.172 -1.375 1 96.94 127 CYS A CA 1
ATOM 1000 C C . CYS A 1 127 ? 5.59 -15.75 -1.285 1 96.94 127 CYS A C 1
ATOM 1002 O O . CYS A 1 127 ? 6.742 -15.5 -1.644 1 96.94 127 CYS A O 1
ATOM 1004 N N . GLY A 1 128 ? 4.715 -14.867 -0.763 1 95 128 GLY A N 1
ATOM 1005 C CA . GLY A 1 128 ? 5.16 -13.516 -0.464 1 95 128 GLY A CA 1
ATOM 1006 C C . GLY A 1 128 ? 6.023 -13.43 0.781 1 95 128 GLY A C 1
ATOM 1007 O O . GLY A 1 128 ? 6.234 -14.438 1.464 1 95 128 GLY A O 1
ATOM 1008 N N . ASP A 1 129 ? 6.551 -12.266 0.945 1 91.5 129 ASP A N 1
ATOM 1009 C CA . ASP A 1 129 ? 7.434 -12.016 2.078 1 91.5 129 ASP A CA 1
ATOM 1010 C C . ASP A 1 129 ? 7.426 -10.539 2.465 1 91.5 129 ASP A C 1
ATOM 1012 O O . ASP A 1 129 ? 7.578 -9.664 1.607 1 91.5 129 ASP A O 1
ATOM 1016 N N . ILE A 1 130 ? 7.281 -10.273 3.766 1 88.12 130 ILE A N 1
ATOM 1017 C CA . ILE A 1 130 ? 7.23 -8.898 4.258 1 88.12 130 ILE A CA 1
ATOM 1018 C C . ILE A 1 130 ? 8.547 -8.188 3.947 1 88.12 130 ILE A C 1
ATOM 1020 O O . ILE A 1 130 ? 8.57 -6.969 3.768 1 88.12 130 ILE A O 1
ATOM 1024 N N . TYR A 1 131 ? 9.625 -8.914 3.795 1 89.12 131 TYR A N 1
ATOM 1025 C CA . TYR A 1 131 ? 10.945 -8.328 3.57 1 89.12 131 TYR A CA 1
ATOM 1026 C C . TYR A 1 131 ? 11.133 -7.945 2.107 1 89.12 131 TYR A C 1
ATOM 1028 O O . TYR A 1 131 ? 12.172 -7.402 1.728 1 89.12 131 TYR A O 1
ATOM 1036 N N . LEU A 1 132 ? 10.094 -8.273 1.35 1 93.94 132 LEU A N 1
ATOM 1037 C CA . LEU A 1 132 ? 10.125 -7.801 -0.029 1 93.94 132 LEU A CA 1
ATOM 1038 C C . LEU A 1 132 ? 10.266 -6.281 -0.078 1 93.94 132 LEU A C 1
ATOM 1040 O O . LEU A 1 132 ? 10.906 -5.742 -0.987 1 93.94 132 LEU A O 1
ATOM 1044 N N . GLU A 1 133 ? 9.703 -5.621 0.935 1 91.75 133 GLU A N 1
ATOM 1045 C CA . GLU A 1 133 ? 9.836 -4.172 1.034 1 91.75 133 GLU A CA 1
ATOM 1046 C C . GLU A 1 133 ? 11.297 -3.766 1.252 1 91.75 133 GLU A C 1
ATOM 1048 O O . GLU A 1 133 ? 11.789 -2.832 0.616 1 91.75 133 GLU A O 1
ATOM 1053 N N . VAL A 1 134 ? 11.984 -4.449 2.086 1 90.5 134 VAL A N 1
ATOM 1054 C CA . VAL A 1 134 ? 13.398 -4.207 2.369 1 90.5 134 VAL A CA 1
ATOM 1055 C C . VAL A 1 134 ? 14.234 -4.52 1.129 1 90.5 134 VAL A C 1
ATOM 1057 O O . VAL A 1 134 ? 15.086 -3.721 0.728 1 90.5 134 VAL A O 1
ATOM 1060 N N . LEU A 1 135 ? 13.961 -5.629 0.55 1 93.56 135 LEU A N 1
ATOM 1061 C CA . LEU A 1 135 ? 14.719 -6.082 -0.615 1 93.56 135 LEU A CA 1
ATOM 1062 C C . LEU A 1 135 ? 14.516 -5.137 -1.794 1 93.56 135 LEU A C 1
ATOM 1064 O O . LEU A 1 135 ? 15.406 -4.973 -2.625 1 93.56 135 LEU A O 1
ATOM 1068 N N . SER A 1 136 ? 13.328 -4.477 -1.863 1 95.5 136 SER A N 1
ATOM 1069 C CA . SER A 1 136 ? 13.016 -3.576 -2.967 1 95.5 136 SER A CA 1
ATOM 1070 C C . SER A 1 136 ? 14.039 -2.453 -3.072 1 95.5 136 SER A C 1
ATOM 1072 O O . SER A 1 136 ? 14.375 -2.016 -4.172 1 95.5 136 SER A O 1
ATOM 1074 N N . LYS A 1 137 ? 14.562 -2 -1.947 1 93.06 137 LYS A N 1
ATOM 1075 C CA . LYS A 1 137 ? 15.562 -0.938 -1.948 1 93.06 137 LYS A CA 1
ATOM 1076 C C . LYS A 1 137 ? 16.859 -1.407 -2.605 1 93.06 137 LYS A C 1
ATOM 1078 O O . LYS A 1 137 ? 17.469 -0.666 -3.373 1 93.06 137 LYS A O 1
ATOM 1083 N N . ARG A 1 138 ? 17.219 -2.592 -2.316 1 92.44 138 ARG A N 1
ATOM 1084 C CA . ARG A 1 138 ? 18.406 -3.174 -2.934 1 92.44 138 ARG A CA 1
ATOM 1085 C C . ARG A 1 138 ? 18.203 -3.371 -4.434 1 92.44 138 ARG A C 1
ATOM 1087 O O . ARG A 1 138 ? 19.125 -3.156 -5.223 1 92.44 138 ARG A O 1
ATOM 1094 N N . LEU A 1 139 ? 17.062 -3.842 -4.793 1 95.62 139 LEU A N 1
ATOM 1095 C CA . LEU A 1 139 ? 16.734 -4.039 -6.203 1 95.62 139 LEU A CA 1
ATOM 1096 C C . LEU A 1 139 ? 16.781 -2.713 -6.957 1 95.62 139 LEU A C 1
ATOM 1098 O O . LEU A 1 139 ? 17.234 -2.656 -8.102 1 95.62 139 LEU A O 1
ATOM 1102 N N . GLU A 1 140 ? 16.266 -1.658 -6.332 1 93.5 140 GLU A N 1
ATOM 1103 C CA . GLU A 1 140 ? 16.312 -0.333 -6.941 1 93.5 140 GLU A CA 1
ATOM 1104 C C . GLU A 1 140 ? 17.75 0.117 -7.184 1 93.5 140 GLU A C 1
ATOM 1106 O O . GLU A 1 140 ? 18.047 0.702 -8.227 1 93.5 140 GLU A O 1
ATOM 1111 N N . GLN A 1 141 ? 18.594 -0.132 -6.238 1 90.25 141 GLN A N 1
ATOM 1112 C CA . GLN A 1 141 ? 20 0.193 -6.406 1 90.25 141 GLN A CA 1
ATOM 1113 C C . GLN A 1 141 ? 20.609 -0.584 -7.57 1 90.25 141 GLN A C 1
ATOM 1115 O O . GLN A 1 141 ? 21.375 -0.028 -8.359 1 90.25 141 GLN A O 1
ATOM 1120 N N . GLU A 1 142 ? 20.266 -1.841 -7.617 1 92.44 142 GLU A N 1
ATOM 1121 C CA . GLU A 1 142 ? 20.75 -2.678 -8.711 1 92.44 142 GLU A CA 1
ATOM 1122 C C . GLU A 1 142 ? 20.328 -2.115 -10.062 1 92.44 142 GLU A C 1
ATOM 1124 O O . GLU A 1 142 ? 21.109 -2.119 -11.016 1 92.44 142 GLU A O 1
ATOM 1129 N N . ARG A 1 143 ? 19.109 -1.603 -10.148 1 93.06 143 ARG A N 1
ATOM 1130 C CA . ARG A 1 143 ? 18.562 -1.059 -11.383 1 93.06 143 ARG A CA 1
ATOM 1131 C C . ARG A 1 143 ? 19.312 0.199 -11.805 1 93.06 143 ARG A C 1
ATOM 1133 O O . ARG A 1 143 ? 19.281 0.584 -12.977 1 93.06 143 ARG A O 1
ATOM 1140 N N . GLN A 1 144 ? 20 0.823 -10.938 1 88.44 144 GLN A N 1
ATOM 1141 C CA . GLN A 1 144 ? 20.609 2.117 -11.203 1 88.44 144 GLN A CA 1
ATOM 1142 C C . GLN A 1 144 ? 22.094 1.956 -11.57 1 88.44 144 GLN A C 1
ATOM 1144 O O . GLN A 1 144 ? 22.781 2.941 -11.836 1 88.44 144 GLN A O 1
ATOM 1149 N N . LEU A 1 145 ? 22.578 0.792 -11.562 1 89.5 145 LEU A N 1
ATOM 1150 C CA . LEU A 1 145 ? 23.969 0.564 -11.977 1 89.5 145 LEU A CA 1
ATOM 1151 C C . LEU A 1 145 ? 24.188 1.024 -13.414 1 89.5 145 LEU A C 1
ATOM 1153 O O . LEU A 1 145 ? 23.25 1.033 -14.219 1 89.5 145 LEU A O 1
ATOM 1157 N N . VAL A 1 146 ? 25.375 1.456 -13.711 1 89.94 146 VAL A N 1
ATOM 1158 C CA . VAL A 1 146 ? 25.734 1.94 -15.047 1 89.94 146 VAL A CA 1
ATOM 1159 C C . VAL A 1 146 ? 25.656 0.793 -16.047 1 89.94 146 VAL A C 1
ATOM 1161 O O . VAL A 1 146 ? 26.25 -0.27 -15.828 1 89.94 146 VAL A O 1
ATOM 1164 N N . PRO A 1 147 ? 24.844 1.089 -17.016 1 91 147 PRO A N 1
ATOM 1165 C CA . PRO A 1 147 ? 24.766 0.042 -18.047 1 91 147 PRO A CA 1
ATOM 1166 C C . PRO A 1 147 ? 26.094 -0.207 -18.734 1 91 147 PRO A C 1
ATOM 1168 O O . PRO A 1 147 ? 26.906 0.717 -18.875 1 91 147 PRO A O 1
ATOM 1171 N N . THR A 1 148 ? 26.328 -1.452 -19.141 1 91.69 148 THR A N 1
ATOM 1172 C CA . THR A 1 148 ? 27.453 -1.835 -19.984 1 91.69 148 THR A CA 1
ATOM 1173 C C . THR A 1 148 ? 26.969 -2.256 -21.375 1 91.69 148 THR A C 1
ATOM 1175 O O . THR A 1 148 ? 25.766 -2.256 -21.641 1 91.69 148 THR A O 1
ATOM 1178 N N . ARG A 1 149 ? 27.938 -2.48 -22.203 1 89 149 ARG A N 1
ATOM 1179 C CA . ARG A 1 149 ? 27.609 -2.896 -23.562 1 89 149 ARG A CA 1
ATOM 1180 C C . ARG A 1 149 ? 26.75 -4.156 -23.562 1 89 149 ARG A C 1
ATOM 1182 O O . ARG A 1 149 ? 25.922 -4.344 -24.453 1 89 149 ARG A O 1
ATOM 1189 N N . TYR A 1 150 ? 26.859 -4.98 -22.516 1 88 150 TYR A N 1
ATOM 1190 C CA . TYR A 1 150 ? 26.234 -6.297 -22.547 1 88 150 TYR A CA 1
ATOM 1191 C C . TYR A 1 150 ? 25.125 -6.402 -21.5 1 88 150 TYR A C 1
ATOM 1193 O O . TYR A 1 150 ? 24.406 -7.406 -21.438 1 88 150 TYR A O 1
ATOM 1201 N N . ASP A 1 151 ? 24.984 -5.418 -20.656 1 89.31 151 ASP A N 1
ATOM 1202 C CA . ASP A 1 151 ? 24.031 -5.539 -19.562 1 89.31 151 ASP A CA 1
ATOM 1203 C C . ASP A 1 151 ? 23.344 -4.207 -19.281 1 89.31 151 ASP A C 1
ATOM 1205 O O . ASP A 1 151 ? 24 -3.195 -19.047 1 89.31 151 ASP A O 1
ATOM 1209 N N . ASN A 1 152 ? 22.062 -4.277 -19.406 1 94.88 152 ASN A N 1
ATOM 1210 C CA . ASN A 1 152 ? 21.234 -3.172 -18.922 1 94.88 152 ASN A CA 1
ATOM 1211 C C . ASN A 1 152 ? 20.562 -3.506 -17.609 1 94.88 152 ASN A C 1
ATOM 1213 O O . ASN A 1 152 ? 19.578 -4.246 -17.578 1 94.88 152 ASN A O 1
ATOM 1217 N N . PRO A 1 153 ? 21.047 -2.932 -16.516 1 95.19 153 PRO A N 1
ATOM 1218 C CA . PRO A 1 153 ? 20.547 -3.312 -15.188 1 95.19 153 PRO A CA 1
ATOM 1219 C C . PRO A 1 153 ? 19.047 -3.074 -15.023 1 95.19 153 PRO A C 1
ATOM 1221 O O . PRO A 1 153 ? 18.359 -3.891 -14.406 1 95.19 153 PRO A O 1
ATOM 1224 N N . TRP A 1 154 ? 18.562 -1.949 -15.562 1 96.25 154 TRP A N 1
ATOM 1225 C CA . TRP A 1 154 ? 17.141 -1.676 -15.43 1 96.25 154 TRP A CA 1
ATOM 1226 C C . TRP A 1 154 ? 16.312 -2.777 -16.078 1 96.25 154 TRP A C 1
ATOM 1228 O O . TRP A 1 154 ? 15.375 -3.305 -15.469 1 96.25 154 TRP A O 1
ATOM 1238 N N . ARG A 1 155 ? 16.672 -3.131 -17.281 1 97 155 ARG A N 1
ATOM 1239 C CA . ARG A 1 155 ? 15.984 -4.184 -18.016 1 97 155 ARG A CA 1
ATOM 1240 C C . ARG A 1 155 ? 16.109 -5.527 -17.297 1 97 155 ARG A C 1
ATOM 1242 O O . ARG A 1 155 ? 15.117 -6.227 -17.109 1 97 155 ARG A O 1
ATOM 1249 N N . ARG A 1 156 ? 17.297 -5.848 -16.922 1 96.44 156 ARG A N 1
ATOM 1250 C CA . ARG A 1 156 ? 17.594 -7.137 -16.297 1 96.44 156 ARG A CA 1
ATOM 1251 C C . ARG A 1 156 ? 16.75 -7.336 -15.039 1 96.44 156 ARG A C 1
ATOM 1253 O O . ARG A 1 156 ? 16.062 -8.352 -14.898 1 96.44 156 ARG A O 1
ATOM 1260 N N . VAL A 1 157 ? 16.766 -6.379 -14.164 1 97.12 157 VAL A N 1
ATOM 1261 C CA . VAL A 1 157 ? 16.078 -6.48 -12.883 1 97.12 157 VAL A CA 1
ATOM 1262 C C . VAL A 1 157 ? 14.562 -6.508 -13.102 1 97.12 157 VAL A C 1
ATOM 1264 O O . VAL A 1 157 ? 13.852 -7.277 -12.461 1 97.12 157 VAL A O 1
ATOM 1267 N N . THR A 1 158 ? 14.062 -5.703 -14.031 1 97.88 158 THR A N 1
ATOM 1268 C CA . THR A 1 158 ? 12.633 -5.59 -14.305 1 97.88 158 THR A CA 1
ATOM 1269 C C . THR A 1 158 ? 12.086 -6.902 -14.859 1 97.88 158 THR A C 1
ATOM 1271 O O . THR A 1 158 ? 10.906 -7.219 -14.664 1 97.88 158 THR A O 1
ATOM 1274 N N . LEU A 1 159 ? 12.953 -7.762 -15.445 1 98.06 159 LEU A N 1
ATOM 1275 C CA . LEU A 1 159 ? 12.523 -8.984 -16.125 1 98.06 159 LEU A CA 1
ATOM 1276 C C . LEU A 1 159 ? 12.609 -10.18 -15.188 1 98.06 159 LEU A C 1
ATOM 1278 O O . LEU A 1 159 ? 12.281 -11.305 -15.578 1 98.06 159 LEU A O 1
ATOM 1282 N N . PHE A 1 160 ? 12.984 -9.984 -13.922 1 97.69 160 PHE A N 1
ATOM 1283 C CA . PHE A 1 160 ? 13.219 -11.102 -13.008 1 97.69 160 PHE A CA 1
ATOM 1284 C C . PHE A 1 160 ? 11.984 -11.984 -12.898 1 97.69 160 PHE A C 1
ATOM 1286 O O . PHE A 1 160 ? 12.086 -13.211 -12.906 1 97.69 160 PHE A O 1
ATOM 1293 N N . MET A 1 161 ? 10.773 -11.375 -12.828 1 98.25 161 MET A N 1
ATOM 1294 C CA . MET A 1 161 ? 9.562 -12.18 -12.656 1 98.25 161 MET A CA 1
ATOM 1295 C C . MET A 1 161 ? 9.148 -12.82 -13.977 1 98.25 161 MET A C 1
ATOM 1297 O O . MET A 1 161 ? 8.625 -13.938 -13.992 1 98.25 161 MET A O 1
ATOM 1301 N N . LYS A 1 162 ? 9.383 -12.109 -15.102 1 98.19 162 LYS A N 1
ATOM 1302 C CA . LYS A 1 162 ? 9.172 -12.734 -16.406 1 98.19 162 LYS A CA 1
ATOM 1303 C C . LYS A 1 162 ? 10.039 -13.969 -16.578 1 98.19 162 LYS A C 1
ATOM 1305 O O . LYS A 1 162 ? 9.57 -15.008 -17.031 1 98.19 162 LYS A O 1
ATOM 1310 N N . ASP A 1 163 ? 11.289 -13.867 -16.172 1 96.75 163 ASP A N 1
ATOM 1311 C CA . ASP A 1 163 ? 12.211 -14.992 -16.219 1 96.75 163 ASP A CA 1
ATOM 1312 C C . ASP A 1 163 ? 11.688 -16.172 -15.398 1 96.75 163 ASP A C 1
ATOM 1314 O O . ASP A 1 163 ? 11.727 -17.312 -15.852 1 96.75 163 ASP A O 1
ATOM 1318 N N . PHE A 1 164 ? 11.203 -15.898 -14.242 1 97.12 164 PHE A N 1
ATOM 1319 C CA . PHE A 1 164 ? 10.688 -16.953 -13.375 1 97.12 164 PHE A CA 1
ATOM 1320 C C . PHE A 1 164 ? 9.586 -17.734 -14.078 1 97.12 164 PHE A C 1
ATOM 1322 O O . PHE A 1 164 ? 9.602 -18.969 -14.086 1 97.12 164 PHE A O 1
ATOM 1329 N N . ILE A 1 165 ? 8.625 -17 -14.625 1 97.81 165 ILE A N 1
ATOM 1330 C CA . ILE A 1 165 ? 7.48 -17.594 -15.305 1 97.81 165 ILE A CA 1
ATOM 1331 C C . ILE A 1 165 ? 7.965 -18.438 -16.484 1 97.81 165 ILE A C 1
ATOM 1333 O O . ILE A 1 165 ? 7.508 -19.578 -16.656 1 97.81 165 ILE A O 1
ATOM 1337 N N . GLU A 1 166 ? 8.922 -17.953 -17.172 1 95.94 166 GLU A N 1
ATOM 1338 C CA . GLU A 1 166 ? 9.461 -18.688 -18.312 1 95.94 166 GLU A CA 1
ATOM 1339 C C . GLU A 1 166 ? 10.25 -19.922 -17.859 1 95.94 166 GLU A C 1
ATOM 1341 O O . GLU A 1 166 ? 10.172 -20.984 -18.469 1 95.94 166 GLU A O 1
ATOM 1346 N N . PHE A 1 167 ? 11.016 -19.75 -16.734 1 94.12 167 PHE A N 1
ATOM 1347 C CA . PHE A 1 167 ? 11.758 -20.891 -16.172 1 94.12 167 PHE A CA 1
ATOM 1348 C C . PHE A 1 167 ? 10.805 -22.016 -15.789 1 94.12 167 PHE A C 1
ATOM 1350 O O . PHE A 1 167 ? 11.031 -23.172 -16.172 1 94.12 167 PHE A O 1
ATOM 1357 N N . ILE A 1 168 ? 9.742 -21.688 -15.141 1 95.5 168 ILE A N 1
ATOM 1358 C CA . ILE A 1 168 ? 8.797 -22.672 -14.625 1 95.5 168 ILE A CA 1
ATOM 1359 C C . ILE A 1 168 ? 8.055 -23.328 -15.789 1 95.5 168 ILE A C 1
ATOM 1361 O O . ILE A 1 168 ? 7.93 -24.562 -15.836 1 95.5 168 ILE A O 1
ATOM 1365 N N . SER A 1 169 ? 7.59 -22.547 -16.75 1 94.81 169 SER A N 1
ATOM 1366 C CA . SER A 1 169 ? 6.793 -23.062 -17.859 1 94.81 169 SER A CA 1
ATOM 1367 C C . SER A 1 169 ? 7.645 -23.906 -18.797 1 94.81 169 SER A C 1
ATOM 1369 O O . SER A 1 169 ? 7.137 -24.828 -19.438 1 94.81 169 SER A O 1
ATOM 1371 N N . SER A 1 170 ? 8.93 -23.625 -18.844 1 92.31 170 SER A N 1
ATOM 1372 C CA . SER A 1 170 ? 9.82 -24.344 -19.75 1 92.31 170 SER A CA 1
ATOM 1373 C C . SER A 1 170 ? 10.305 -25.641 -19.125 1 92.31 170 SER A C 1
ATOM 1375 O O . SER A 1 170 ? 10.828 -26.516 -19.812 1 92.31 170 SER A O 1
ATOM 1377 N N . SER A 1 171 ? 10.172 -25.734 -17.828 1 88.19 171 SER A N 1
ATOM 1378 C CA . SER A 1 171 ? 10.656 -26.938 -17.141 1 88.19 171 SER A CA 1
ATOM 1379 C C . SER A 1 171 ? 9.844 -28.172 -17.531 1 88.19 171 SER A C 1
ATOM 1381 O O . SER A 1 171 ? 10.336 -29.297 -17.469 1 88.19 171 SER A O 1
ATOM 1383 N N . ASN A 1 172 ? 8.594 -27.984 -17.922 1 86.12 172 ASN A N 1
ATOM 1384 C CA . ASN A 1 172 ? 7.746 -29.047 -18.453 1 86.12 172 ASN A CA 1
ATOM 1385 C C . ASN A 1 172 ? 6.828 -28.547 -19.562 1 86.12 172 ASN A C 1
ATOM 1387 O O . ASN A 1 172 ? 5.719 -28.078 -19.281 1 86.12 172 ASN A O 1
ATOM 1391 N N . LYS A 1 173 ? 7.133 -28.781 -20.734 1 87.38 173 LYS A N 1
ATOM 1392 C CA . LYS A 1 173 ? 6.441 -28.219 -21.891 1 87.38 173 LYS A CA 1
ATOM 1393 C C . LYS A 1 173 ? 5.148 -28.969 -22.172 1 87.38 173 LYS A C 1
ATOM 1395 O O . LYS A 1 173 ? 4.297 -28.484 -22.922 1 87.38 173 LYS A O 1
ATOM 1400 N N . GLN A 1 174 ? 5.035 -30.047 -21.562 1 90.88 174 GLN A N 1
ATOM 1401 C CA . GLN A 1 174 ? 3.855 -30.875 -21.812 1 90.88 174 GLN A CA 1
ATOM 1402 C C . GLN A 1 174 ? 2.689 -30.469 -20.922 1 90.88 174 GLN A C 1
ATOM 1404 O O . GLN A 1 174 ? 1.548 -30.859 -21.156 1 90.88 174 GLN A O 1
ATOM 1409 N N . VAL A 1 175 ? 3.066 -29.703 -20 1 93.44 175 VAL A N 1
ATOM 1410 C CA . VAL A 1 175 ? 2.045 -29.266 -19.047 1 93.44 175 VAL A CA 1
ATOM 1411 C C . VAL A 1 175 ? 1.722 -27.797 -19.25 1 93.44 175 VAL A C 1
ATOM 1413 O O . VAL A 1 175 ? 2.621 -26.984 -19.5 1 93.44 175 VAL A O 1
ATOM 1416 N N . PHE A 1 176 ? 0.414 -27.516 -19.25 1 95.81 176 PHE A N 1
ATOM 1417 C CA . PHE A 1 176 ? -0.016 -26.125 -19.328 1 95.81 176 PHE A CA 1
ATOM 1418 C C . PHE A 1 176 ? 0.055 -25.438 -17.969 1 95.81 176 PHE A C 1
ATOM 1420 O O . PHE A 1 176 ? -0.373 -26.016 -16.969 1 95.81 176 PHE A O 1
ATOM 1427 N N . HIS A 1 177 ? 0.634 -24.266 -17.953 1 97.44 177 HIS A N 1
ATOM 1428 C CA . HIS A 1 177 ? 0.776 -23.5 -16.719 1 97.44 177 HIS A CA 1
ATOM 1429 C C . HIS A 1 177 ? -0.081 -22.234 -16.75 1 97.44 177 HIS A C 1
ATOM 1431 O O . HIS A 1 177 ? -0.103 -21.516 -17.75 1 97.44 177 HIS A O 1
ATOM 1437 N N . MET A 1 178 ? -0.854 -22.031 -15.719 1 98.56 178 MET A N 1
ATOM 1438 C CA . MET A 1 178 ? -1.619 -20.797 -15.508 1 98.56 178 MET A CA 1
ATOM 1439 C C . MET A 1 178 ? -1.058 -20 -14.344 1 98.56 178 MET A C 1
ATOM 1441 O O . MET A 1 178 ? -0.955 -20.516 -13.227 1 98.56 178 MET A O 1
ATOM 1445 N N . PHE A 1 179 ? -0.654 -18.734 -14.602 1 98.81 179 PHE A N 1
ATOM 1446 C CA . PHE A 1 179 ? -0.067 -17.906 -13.547 1 98.81 179 PHE A CA 1
ATOM 1447 C C . PHE A 1 179 ? -1.017 -16.781 -13.148 1 98.81 179 PHE A C 1
ATOM 1449 O O . PHE A 1 179 ? -1.63 -16.156 -14.008 1 98.81 179 PHE A O 1
ATOM 1456 N N . PHE A 1 180 ? -1.218 -16.547 -11.867 1 98.94 180 PHE A N 1
ATOM 1457 C CA . PHE A 1 180 ? -1.881 -15.383 -11.289 1 98.94 180 PHE A CA 1
ATOM 1458 C C . PHE A 1 180 ? -0.933 -14.609 -10.375 1 98.94 180 PHE A C 1
ATOM 1460 O O . PHE A 1 180 ? -0.347 -15.188 -9.461 1 98.94 180 PHE A O 1
ATOM 1467 N N . ILE A 1 181 ? -0.779 -13.352 -10.594 1 98.94 181 ILE A N 1
ATOM 1468 C CA . ILE A 1 181 ? 0.161 -12.555 -9.805 1 98.94 181 ILE A CA 1
ATOM 1469 C C . ILE A 1 181 ? -0.603 -11.531 -8.977 1 98.94 181 ILE A C 1
ATOM 1471 O O . ILE A 1 181 ? -1.321 -10.688 -9.516 1 98.94 181 ILE A O 1
ATOM 1475 N N . ASP A 1 182 ? -0.5 -11.602 -7.652 1 98.62 182 ASP A N 1
ATOM 1476 C CA . ASP A 1 182 ? -1.067 -10.633 -6.723 1 98.62 182 ASP A CA 1
ATOM 1477 C C . ASP A 1 182 ? -0.101 -9.477 -6.48 1 98.62 182 ASP A C 1
ATOM 1479 O O . ASP A 1 182 ? 1.109 -9.68 -6.367 1 98.62 182 ASP A O 1
ATOM 1483 N N . THR A 1 183 ? -0.653 -8.312 -6.375 1 98.25 183 THR A N 1
ATOM 1484 C CA . THR A 1 183 ? 0.217 -7.141 -6.352 1 98.25 183 THR A CA 1
ATOM 1485 C C . THR A 1 183 ? -0.194 -6.184 -5.238 1 98.25 183 THR A C 1
ATOM 1487 O O . THR A 1 183 ? -1.278 -6.316 -4.664 1 98.25 183 THR A O 1
ATOM 1490 N N . ASN A 1 184 ? 0.728 -5.324 -4.953 1 96.12 184 ASN A N 1
ATOM 1491 C CA . ASN A 1 184 ? 0.503 -4.188 -4.066 1 96.12 184 ASN A CA 1
ATOM 1492 C C . ASN A 1 184 ? -0.08 -2.994 -4.816 1 96.12 184 ASN A C 1
ATOM 1494 O O . ASN A 1 184 ? 0.157 -2.834 -6.016 1 96.12 184 ASN A O 1
ATOM 1498 N N . PRO A 1 185 ? -0.852 -2.154 -4.125 1 93.56 185 PRO A N 1
ATOM 1499 C CA . PRO A 1 185 ? -1.355 -0.977 -4.836 1 93.56 185 PRO A CA 1
ATOM 1500 C C . PRO A 1 185 ? -0.24 -0.028 -5.27 1 93.56 185 PRO A C 1
ATOM 1502 O O . PRO A 1 185 ? -0.369 0.658 -6.285 1 93.56 185 PRO A O 1
ATOM 1505 N N . SER A 1 186 ? 0.802 0.021 -4.531 1 93.19 186 SER A N 1
ATOM 1506 C CA . SER A 1 186 ? 1.913 0.892 -4.902 1 93.19 186 SER A CA 1
ATOM 1507 C C . SER A 1 186 ? 2.566 0.431 -6.199 1 93.19 186 SER A C 1
ATOM 1509 O O . SER A 1 186 ? 2.574 -0.762 -6.508 1 93.19 186 SER A O 1
ATOM 1511 N N . PHE A 1 187 ? 3.002 1.397 -6.941 1 94.25 187 PHE A N 1
ATOM 1512 C CA . PHE A 1 187 ? 3.709 1.077 -8.172 1 94.25 187 PHE A CA 1
ATOM 1513 C C . PHE A 1 187 ? 5.211 0.992 -7.934 1 94.25 187 PHE A C 1
ATOM 1515 O O . PHE A 1 187 ? 5.996 1.639 -8.633 1 94.25 187 PHE A O 1
ATOM 1522 N N . SER A 1 188 ? 5.594 0.224 -6.93 1 94.88 188 SER A N 1
ATOM 1523 C CA . SER A 1 188 ? 6.984 -0.015 -6.551 1 94.88 188 SER A CA 1
ATOM 1524 C C . SER A 1 188 ? 7.652 -1.002 -7.504 1 94.88 188 SER A C 1
ATOM 1526 O O . SER A 1 188 ? 7.008 -1.536 -8.406 1 94.88 188 SER A O 1
ATOM 1528 N N . ILE A 1 189 ? 8.906 -1.19 -7.305 1 96.56 189 ILE A N 1
ATOM 1529 C CA . ILE A 1 189 ? 9.711 -2.018 -8.203 1 96.56 189 ILE A CA 1
ATOM 1530 C C . ILE A 1 189 ? 9.133 -3.432 -8.25 1 96.56 189 ILE A C 1
ATOM 1532 O O . ILE A 1 189 ? 9.141 -4.074 -9.305 1 96.56 189 ILE A O 1
ATOM 1536 N N . TYR A 1 190 ? 8.625 -3.965 -7.129 1 97.88 190 TYR A N 1
ATOM 1537 C CA . TYR A 1 190 ? 8.086 -5.32 -7.141 1 97.88 190 TYR A CA 1
ATOM 1538 C C . TYR A 1 190 ? 6.77 -5.375 -7.902 1 97.88 190 TYR A C 1
ATOM 1540 O O . TYR A 1 190 ? 6.438 -6.395 -8.516 1 97.88 190 TYR A O 1
ATOM 1548 N N . THR A 1 191 ? 5.98 -4.293 -7.883 1 98 191 THR A N 1
ATOM 1549 C CA . THR A 1 191 ? 4.789 -4.227 -8.719 1 98 191 THR A CA 1
ATOM 1550 C C . THR A 1 191 ? 5.168 -4.125 -10.195 1 98 191 THR A C 1
ATOM 1552 O O . THR A 1 191 ? 4.562 -4.785 -11.039 1 98 191 THR A O 1
ATOM 1555 N N . GLU A 1 192 ? 6.191 -3.355 -10.484 1 97.81 192 GLU A N 1
ATOM 1556 C CA . GLU A 1 192 ? 6.668 -3.252 -11.859 1 97.81 192 GLU A CA 1
ATOM 1557 C C . GLU A 1 192 ? 7.109 -4.609 -12.391 1 97.81 192 GLU A C 1
ATOM 1559 O O . GLU A 1 192 ? 6.805 -4.961 -13.539 1 97.81 192 GLU A O 1
ATOM 1564 N N . MET A 1 193 ? 7.824 -5.355 -11.594 1 98.62 193 MET A N 1
ATOM 1565 C CA . MET A 1 193 ? 8.266 -6.691 -11.984 1 98.62 193 MET A CA 1
ATOM 1566 C C . MET A 1 193 ? 7.074 -7.609 -12.227 1 98.62 193 MET A C 1
ATOM 1568 O O . MET A 1 193 ? 7.082 -8.406 -13.164 1 98.62 193 MET A O 1
ATOM 1572 N N . ALA A 1 194 ? 6.074 -7.461 -11.352 1 98.81 194 ALA A N 1
ATOM 1573 C CA . ALA A 1 194 ? 4.863 -8.266 -11.484 1 98.81 194 ALA A CA 1
ATOM 1574 C C . ALA A 1 194 ? 4.145 -7.953 -12.797 1 98.81 194 ALA A C 1
ATOM 1576 O O . ALA A 1 194 ? 3.779 -8.867 -13.539 1 98.81 194 ALA A O 1
ATOM 1577 N N . ILE A 1 195 ? 4.023 -6.699 -13.047 1 98.56 195 ILE A N 1
ATOM 1578 C CA . ILE A 1 195 ? 3.354 -6.242 -14.258 1 98.56 195 ILE A CA 1
ATOM 1579 C C . ILE A 1 195 ? 4.129 -6.715 -15.492 1 98.56 195 ILE A C 1
ATOM 1581 O O . ILE A 1 195 ? 3.537 -7.219 -16.453 1 98.56 195 ILE A O 1
ATOM 1585 N N . THR A 1 196 ? 5.398 -6.625 -15.453 1 98.56 196 THR A N 1
ATOM 1586 C CA . THR A 1 196 ? 6.25 -7.027 -16.562 1 98.56 196 THR A CA 1
ATOM 1587 C C . THR A 1 196 ? 6.203 -8.539 -16.766 1 98.56 196 THR A C 1
ATOM 1589 O O . THR A 1 196 ? 6.34 -9.031 -17.891 1 98.56 196 THR A O 1
ATOM 1592 N N . GLY A 1 197 ? 6.055 -9.242 -15.711 1 98.38 197 GLY A N 1
ATOM 1593 C CA . GLY A 1 197 ? 6.09 -10.695 -15.75 1 98.38 197 GLY A CA 1
ATOM 1594 C C . GLY A 1 197 ? 4.891 -11.305 -16.453 1 98.38 197 GLY A C 1
ATOM 1595 O O . GLY A 1 197 ? 4.984 -12.391 -17.016 1 98.38 197 GLY A O 1
ATOM 1596 N N . ALA A 1 198 ? 3.77 -10.633 -16.438 1 98.44 198 ALA A N 1
ATOM 1597 C CA . ALA A 1 198 ? 2.531 -11.203 -16.969 1 98.44 198 ALA A CA 1
ATOM 1598 C C . ALA A 1 198 ? 2.299 -10.781 -18.406 1 98.44 198 ALA A C 1
ATOM 1600 O O . ALA A 1 198 ? 2.789 -9.734 -18.844 1 98.44 198 ALA A O 1
ATOM 1601 N N . ARG A 1 199 ? 1.55 -11.586 -19.094 1 97.69 199 ARG A N 1
ATOM 1602 C CA . ARG A 1 199 ? 1.17 -11.258 -20.469 1 97.69 199 ARG A CA 1
ATOM 1603 C C . ARG A 1 199 ? -0.124 -10.453 -20.5 1 97.69 199 ARG A C 1
ATOM 1605 O O . ARG A 1 199 ? -0.356 -9.68 -21.422 1 97.69 199 ARG A O 1
ATOM 1612 N N . ARG A 1 200 ? -0.906 -10.633 -19.547 1 98.31 200 ARG A N 1
ATOM 1613 C CA . ARG A 1 200 ? -2.205 -9.969 -19.484 1 98.31 200 ARG A CA 1
ATOM 1614 C C . ARG A 1 200 ? -2.439 -9.344 -18.109 1 98.31 200 ARG A C 1
ATOM 1616 O O . ARG A 1 200 ? -1.89 -9.805 -17.109 1 98.31 200 ARG A O 1
ATOM 1623 N N . MET A 1 201 ? -3.281 -8.312 -18.125 1 98.5 201 MET A N 1
ATOM 1624 C CA . MET A 1 201 ? -3.59 -7.617 -16.891 1 98.5 201 MET A CA 1
ATOM 1625 C C . MET A 1 201 ? -5.094 -7.586 -16.641 1 98.5 201 MET A C 1
ATOM 1627 O O . MET A 1 201 ? -5.871 -7.293 -17.547 1 98.5 201 MET A O 1
ATOM 1631 N N . VAL A 1 202 ? -5.48 -7.996 -15.484 1 98.44 202 VAL A N 1
ATOM 1632 C CA . VAL A 1 202 ? -6.836 -7.836 -14.969 1 98.44 202 VAL A CA 1
ATOM 1633 C C . VAL A 1 202 ? -6.883 -6.664 -13.992 1 98.44 202 VAL A C 1
ATOM 1635 O O . VAL A 1 202 ? -6.094 -6.605 -13.047 1 98.44 202 VAL A O 1
ATOM 1638 N N . VAL A 1 203 ? -7.82 -5.715 -14.195 1 97.69 203 VAL A N 1
ATOM 1639 C CA . VAL A 1 203 ? -7.855 -4.488 -13.406 1 97.69 203 VAL A CA 1
ATOM 1640 C C . VAL A 1 203 ? -9.141 -4.434 -12.586 1 97.69 203 VAL A C 1
ATOM 1642 O O . VAL A 1 203 ? -10.211 -4.102 -13.109 1 97.69 203 VAL A O 1
ATOM 1645 N N . PRO A 1 204 ? -9.016 -4.695 -11.336 1 96.5 204 PRO A N 1
ATOM 1646 C CA . PRO A 1 204 ? -10.18 -4.492 -10.484 1 96.5 204 PRO A CA 1
ATOM 1647 C C . PRO A 1 204 ? -10.375 -3.033 -10.078 1 96.5 204 PRO A C 1
ATOM 1649 O O . PRO A 1 204 ? -9.398 -2.299 -9.922 1 96.5 204 PRO A O 1
ATOM 1652 N N . PHE A 1 205 ? -11.586 -2.598 -9.922 1 92.06 205 PHE A N 1
ATOM 1653 C CA . PHE A 1 205 ? -11.898 -1.273 -9.398 1 92.06 205 PHE A CA 1
ATOM 1654 C C . PHE A 1 205 ? -13.234 -1.283 -8.664 1 92.06 205 PHE A C 1
ATOM 1656 O O . PHE A 1 205 ? -13.984 -2.262 -8.734 1 92.06 205 PHE A O 1
ATOM 1663 N N . THR A 1 206 ? -13.438 -0.348 -7.828 1 85.12 206 THR A N 1
ATOM 1664 C CA . THR A 1 206 ? -14.703 -0.13 -7.137 1 85.12 206 THR A CA 1
ATOM 1665 C C . THR A 1 206 ? -15.344 1.183 -7.582 1 85.12 206 THR A C 1
ATOM 1667 O O . THR A 1 206 ? -14.703 1.994 -8.25 1 85.12 206 THR A O 1
ATOM 1670 N N . GLN A 1 207 ? -16.594 1.294 -7.336 1 77.31 207 GLN A N 1
ATOM 1671 C CA . GLN A 1 207 ? -17.297 2.5 -7.754 1 77.31 207 GLN A CA 1
ATOM 1672 C C . GLN A 1 207 ? -17.219 3.582 -6.68 1 77.31 207 GLN A C 1
ATOM 1674 O O . GLN A 1 207 ? -18.234 3.963 -6.098 1 77.31 207 GLN A O 1
ATOM 1679 N N . ASP A 1 208 ? -16.031 4.004 -6.469 1 72.75 208 ASP A N 1
ATOM 1680 C CA . ASP A 1 208 ? -15.836 5.113 -5.543 1 72.75 208 ASP A CA 1
ATOM 1681 C C . ASP A 1 208 ? -15.164 6.297 -6.242 1 72.75 208 ASP A C 1
ATOM 1683 O O . ASP A 1 208 ? -14.773 6.195 -7.406 1 72.75 208 ASP A O 1
ATOM 1687 N N . ASP A 1 209 ? -15.133 7.352 -5.637 1 63.47 209 ASP A N 1
ATOM 1688 C CA . ASP A 1 209 ? -14.781 8.633 -6.234 1 63.47 209 ASP A CA 1
ATOM 1689 C C . ASP A 1 209 ? -13.352 8.617 -6.773 1 63.47 209 ASP A C 1
ATOM 1691 O O . ASP A 1 209 ? -13.031 9.344 -7.715 1 63.47 209 ASP A O 1
ATOM 1695 N N . PHE A 1 210 ? -12.57 7.762 -6.27 1 77.06 210 PHE A N 1
ATOM 1696 C CA . PHE A 1 210 ? -11.172 7.785 -6.68 1 77.06 210 PHE A CA 1
ATOM 1697 C C . PHE A 1 210 ? -10.914 6.754 -7.77 1 77.06 210 PHE A C 1
ATOM 1699 O O . PHE A 1 210 ? -9.812 6.684 -8.312 1 77.06 210 PHE A O 1
ATOM 1706 N N . SER A 1 211 ? -11.922 6.102 -8.172 1 82.12 211 SER A N 1
ATOM 1707 C CA . SER A 1 211 ? -11.734 4.977 -9.086 1 82.12 211 SER A CA 1
ATOM 1708 C C . SER A 1 211 ? -11.312 5.453 -10.469 1 82.12 211 SER A C 1
ATOM 1710 O O . SER A 1 211 ? -10.422 4.863 -11.094 1 82.12 211 SER A O 1
ATOM 1712 N N . VAL A 1 212 ? -11.898 6.523 -10.914 1 84.12 212 VAL A N 1
ATOM 1713 C CA . VAL A 1 212 ? -11.57 7.039 -12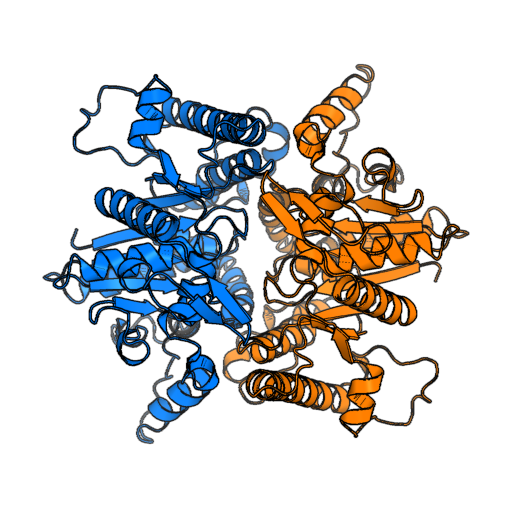.234 1 84.12 212 VAL A CA 1
ATOM 1714 C C . VAL A 1 212 ? -10.117 7.527 -12.258 1 84.12 212 VAL A C 1
ATOM 1716 O O . VAL A 1 212 ? -9.359 7.184 -13.164 1 84.12 212 VAL A O 1
ATOM 1719 N N . SER A 1 213 ? -9.758 8.32 -11.219 1 84.69 213 SER A N 1
ATOM 1720 C CA . SER A 1 213 ? -8.391 8.828 -11.125 1 84.69 213 SER A CA 1
ATOM 1721 C C . SER A 1 213 ? -7.379 7.695 -11.016 1 84.69 213 SER A C 1
ATOM 1723 O O . SER A 1 213 ? -6.285 7.781 -11.57 1 84.69 213 SER A O 1
ATOM 1725 N N . ALA A 1 214 ? -7.766 6.645 -10.297 1 89.44 214 ALA A N 1
ATOM 1726 C CA . ALA A 1 214 ? -6.883 5.488 -10.148 1 89.44 214 ALA A CA 1
ATOM 1727 C C . ALA A 1 214 ? -6.637 4.805 -11.484 1 89.44 214 ALA A C 1
ATOM 1729 O O . ALA A 1 214 ? -5.504 4.449 -11.812 1 89.44 214 ALA A O 1
ATOM 1730 N N . ILE A 1 215 ? -7.688 4.664 -12.258 1 90.69 215 ILE A N 1
ATOM 1731 C CA . ILE A 1 215 ? -7.578 4.031 -13.57 1 90.69 215 ILE A CA 1
ATOM 1732 C C . ILE A 1 215 ? -6.727 4.898 -14.492 1 90.69 215 ILE A C 1
ATOM 1734 O O . ILE A 1 215 ? -5.855 4.391 -15.203 1 90.69 215 ILE A O 1
ATOM 1738 N N . LYS A 1 216 ? -6.934 6.176 -14.438 1 88.38 216 LYS A N 1
ATOM 1739 C CA . LYS A 1 216 ? -6.156 7.094 -15.273 1 88.38 216 LYS A CA 1
ATOM 1740 C C . LYS A 1 216 ? -4.68 7.055 -14.898 1 88.38 216 LYS A C 1
ATOM 1742 O O . LYS A 1 216 ? -3.812 7.047 -15.773 1 88.38 216 LYS A O 1
ATOM 1747 N N . SER A 1 217 ? -4.473 7.055 -13.625 1 89.12 217 SER A N 1
ATOM 1748 C CA . SER A 1 217 ? -3.098 6.977 -13.141 1 89.12 217 SER A CA 1
ATOM 1749 C C . SER A 1 217 ? -2.424 5.688 -13.594 1 89.12 217 SER A C 1
ATOM 1751 O O . SER A 1 217 ? -1.264 5.699 -14.008 1 89.12 217 SER A O 1
ATOM 1753 N N . MET A 1 218 ? -3.154 4.621 -13.508 1 93 218 MET A N 1
ATOM 1754 C CA . MET A 1 218 ? -2.635 3.328 -13.945 1 93 218 MET A CA 1
ATOM 1755 C C . MET A 1 218 ? -2.33 3.338 -15.438 1 93 218 MET A C 1
ATOM 1757 O O . MET A 1 218 ? -1.261 2.896 -15.859 1 93 218 MET A O 1
ATOM 1761 N N . LEU A 1 219 ? -3.225 3.889 -16.266 1 93 219 LEU A N 1
ATOM 1762 C CA . LEU A 1 219 ? -3.053 3.953 -17.703 1 93 219 LEU A CA 1
ATOM 1763 C C . LEU A 1 219 ? -1.84 4.801 -18.078 1 93 219 LEU A C 1
ATOM 1765 O O . LEU A 1 219 ? -1.114 4.48 -19.016 1 93 219 LEU A O 1
ATOM 1769 N N . TYR A 1 220 ? -1.621 5.793 -17.281 1 91.5 220 TYR A N 1
ATOM 1770 C CA . TYR A 1 220 ? -0.449 6.629 -17.516 1 91.5 220 TYR A CA 1
ATOM 1771 C C . TYR A 1 220 ? 0.831 5.895 -17.141 1 91.5 220 TYR A C 1
ATOM 1773 O O . TYR A 1 220 ? 1.765 5.805 -17.938 1 91.5 220 TYR A O 1
ATOM 1781 N N . SER A 1 221 ? 0.873 5.348 -15.961 1 93.19 221 SER A N 1
ATOM 1782 C CA . SER A 1 221 ? 2.086 4.738 -15.43 1 93.19 221 SER A CA 1
ATOM 1783 C C . SER A 1 221 ? 2.533 3.555 -16.281 1 93.19 221 SER A C 1
ATOM 1785 O O . SER A 1 221 ? 3.727 3.387 -16.531 1 93.19 221 SER A O 1
ATOM 1787 N N . VAL A 1 222 ? 1.585 2.768 -16.766 1 96.19 222 VAL A N 1
ATOM 1788 C CA . VAL A 1 222 ? 1.937 1.518 -17.438 1 96.19 222 VAL A CA 1
ATOM 1789 C C . VAL A 1 222 ? 2.004 1.735 -18.938 1 96.19 222 VAL A C 1
ATOM 1791 O O . VAL A 1 222 ? 2.869 1.173 -19.625 1 96.19 222 VAL A O 1
ATOM 1794 N N . TYR A 1 223 ? 1.134 2.648 -19.484 1 95.06 223 TYR A N 1
ATOM 1795 C CA . TYR A 1 223 ? 0.991 2.678 -20.922 1 95.06 223 TYR A CA 1
ATOM 1796 C C . TYR A 1 223 ? 1.253 4.078 -21.469 1 95.06 223 TYR A C 1
ATOM 1798 O O . TYR A 1 223 ? 1.277 4.281 -22.688 1 95.06 223 TYR A O 1
ATOM 1806 N N . GLY A 1 224 ? 1.351 5.078 -20.656 1 91.5 224 GLY A N 1
ATOM 1807 C CA . GLY A 1 224 ? 1.697 6.426 -21.078 1 91.5 224 GLY A CA 1
ATOM 1808 C C . GLY A 1 224 ? 0.501 7.23 -21.547 1 91.5 224 GLY A C 1
ATOM 1809 O O . GLY A 1 224 ? 0.66 8.289 -22.156 1 91.5 224 GLY A O 1
ATOM 1810 N N . PHE A 1 225 ? -0.675 6.73 -21.203 1 88.56 225 PHE A N 1
ATOM 1811 C CA . PHE A 1 225 ? -1.863 7.457 -21.641 1 88.56 225 PHE A CA 1
ATOM 1812 C C . PHE A 1 225 ? -2.164 8.617 -20.688 1 88.56 225 PHE A C 1
ATOM 1814 O O . PHE A 1 225 ? -2.135 8.445 -19.469 1 88.56 225 PHE A O 1
ATOM 1821 N N . THR A 1 226 ? -2.289 9.758 -21.266 1 80.56 226 THR A N 1
ATOM 1822 C CA . THR A 1 226 ? -2.617 10.938 -20.469 1 80.56 226 THR A CA 1
ATOM 1823 C C . THR A 1 226 ? -4.004 11.461 -20.828 1 80.56 226 THR A C 1
ATOM 1825 O O . THR A 1 226 ? -4.426 11.383 -21.984 1 80.56 226 THR A O 1
ATOM 1828 N N . SER A 1 227 ? -4.781 11.539 -19.734 1 66.56 227 SER A N 1
ATOM 1829 C CA . SER A 1 227 ? -6.016 12.281 -19.969 1 66.56 227 SER A CA 1
ATOM 1830 C C . SER A 1 227 ? -5.73 13.758 -20.219 1 66.56 227 SER A C 1
ATOM 1832 O O . SER A 1 227 ? -4.582 14.195 -20.141 1 66.56 227 SER A O 1
ATOM 1834 N N . GLU A 1 228 ? -6.613 14.594 -20.672 1 55.94 228 GLU A N 1
ATOM 1835 C CA . GLU A 1 228 ? -6.52 16.031 -20.938 1 55.94 228 GLU A CA 1
ATOM 1836 C C . GLU A 1 228 ? -5.812 16.75 -19.797 1 55.94 228 GLU A C 1
ATOM 1838 O O . GLU A 1 228 ? -5.285 17.859 -19.984 1 55.94 228 GLU A O 1
ATOM 1843 N N . ASP A 1 229 ? -5.719 16.188 -18.625 1 52.44 229 ASP A N 1
ATOM 1844 C CA . ASP A 1 229 ? -5.137 16.844 -17.469 1 52.44 229 ASP A CA 1
ATOM 1845 C C . ASP A 1 229 ? -3.621 16.656 -17.438 1 52.44 229 ASP A C 1
ATOM 1847 O O . ASP A 1 229 ? -3.01 16.719 -16.359 1 52.44 229 ASP A O 1
ATOM 1851 N N . SER A 1 230 ? -2.963 16.516 -18.625 1 57.12 230 SER A N 1
ATOM 1852 C CA . SER A 1 230 ? -1.655 15.953 -18.953 1 57.12 230 SER A CA 1
ATOM 1853 C C . SER A 1 230 ? -0.54 16.953 -18.672 1 57.12 230 SER A C 1
ATOM 1855 O O . SER A 1 230 ? 0.625 16.578 -18.531 1 57.12 230 SER A O 1
ATOM 1857 N N . GLU A 1 231 ? -0.858 18.203 -18.594 1 57.44 231 GLU A N 1
ATOM 1858 C CA . GLU A 1 231 ? 0.266 19.125 -18.531 1 57.44 231 GLU A CA 1
ATOM 1859 C C . GLU A 1 231 ? 1.119 18.875 -17.281 1 57.44 231 GLU A C 1
ATOM 1861 O O . GLU A 1 231 ? 2.348 18.938 -17.344 1 57.44 231 GLU A O 1
ATOM 1866 N N . ARG A 1 232 ? 0.43 18.453 -16.266 1 62.25 232 ARG A N 1
ATOM 1867 C CA . ARG A 1 232 ? 1.147 18.266 -15.008 1 62.25 232 ARG A CA 1
ATOM 1868 C C . ARG A 1 232 ? 2.059 17.047 -15.062 1 62.25 232 ARG A C 1
ATOM 1870 O O . ARG A 1 232 ? 3.043 16.969 -14.328 1 62.25 232 ARG A O 1
ATOM 1877 N N . LEU A 1 233 ? 1.818 16.234 -16.094 1 73.38 233 LEU A N 1
ATOM 1878 C CA . LEU A 1 233 ? 2.51 14.945 -16.109 1 73.38 233 LEU A CA 1
ATOM 1879 C C . LEU A 1 233 ? 3.664 14.969 -17.109 1 73.38 233 LEU A C 1
ATOM 1881 O O . LEU A 1 233 ? 4.52 14.078 -17.078 1 73.38 233 LEU A O 1
ATOM 1885 N N . GLU A 1 234 ? 3.729 15.992 -17.891 1 72.31 234 GLU A N 1
ATOM 1886 C CA . GLU A 1 234 ? 4.707 16 -18.984 1 72.31 234 GLU A CA 1
ATOM 1887 C C . GLU A 1 234 ? 6.133 15.938 -18.438 1 72.31 234 GLU A C 1
ATOM 1889 O O . GLU A 1 234 ? 6.973 15.203 -18.953 1 72.31 234 GLU A O 1
ATOM 1894 N N . GLY A 1 235 ? 6.438 16.641 -17.344 1 76.25 235 GLY A N 1
ATOM 1895 C CA . GLY A 1 235 ? 7.785 16.656 -16.812 1 76.25 235 GLY A CA 1
ATOM 1896 C C . GLY A 1 235 ? 8.133 15.383 -16.047 1 76.25 235 GLY A C 1
ATOM 1897 O O . GLY A 1 235 ? 9.273 15.195 -15.633 1 76.25 235 GLY A O 1
ATOM 1898 N N . LEU A 1 236 ? 7.191 14.383 -16.188 1 85.81 236 LEU A N 1
ATOM 1899 C CA . LEU A 1 236 ? 7.398 13.203 -15.352 1 85.81 236 LEU A CA 1
ATOM 1900 C C . LEU A 1 236 ? 7.641 11.969 -16.219 1 85.81 236 LEU A C 1
ATOM 1902 O O . LEU A 1 236 ? 8.062 10.922 -15.711 1 85.81 236 LEU A O 1
ATOM 1906 N N . LYS A 1 237 ? 7.555 12.07 -17.516 1 87.38 237 LYS A N 1
ATOM 1907 C CA . LYS A 1 237 ? 7.457 10.93 -18.422 1 87.38 237 LYS A CA 1
ATOM 1908 C C . LYS A 1 237 ? 8.734 10.094 -18.391 1 87.38 237 LYS A C 1
ATOM 1910 O O . LYS A 1 237 ? 8.68 8.859 -18.375 1 87.38 237 LYS A O 1
ATOM 1915 N N . GLU A 1 238 ? 9.914 10.688 -18.281 1 88.31 238 GLU A N 1
ATOM 1916 C CA . GLU A 1 238 ? 11.18 9.984 -18.469 1 88.31 238 GLU A CA 1
ATOM 1917 C C . GLU A 1 238 ? 11.5 9.109 -17.266 1 88.31 238 GLU A C 1
ATOM 1919 O O . GLU A 1 238 ? 12.375 8.234 -17.328 1 88.31 238 GLU A O 1
ATOM 1924 N N . SER A 1 239 ? 10.758 9.312 -16.219 1 88.56 239 SER A N 1
ATOM 1925 C CA . SER A 1 239 ? 11.008 8.531 -15.016 1 88.56 239 SER A CA 1
ATOM 1926 C C . SER A 1 239 ? 9.992 7.398 -14.875 1 88.56 239 SER A C 1
ATOM 1928 O O . SER A 1 239 ? 10.109 6.566 -13.969 1 88.56 239 SER A O 1
ATOM 1930 N N . GLN A 1 240 ? 9.07 7.355 -15.82 1 92.44 240 GLN A N 1
ATOM 1931 C CA . GLN A 1 240 ? 7.953 6.43 -15.656 1 92.44 240 GLN A CA 1
ATOM 1932 C C . GLN A 1 240 ? 8.266 5.074 -16.281 1 92.44 240 GLN A C 1
ATOM 1934 O O . GLN A 1 240 ? 9.086 4.98 -17.188 1 92.44 240 GLN A O 1
ATOM 1939 N N . TYR A 1 241 ? 7.629 4.109 -15.812 1 96.44 241 TYR A N 1
ATOM 1940 C CA . TYR A 1 241 ? 7.781 2.732 -16.281 1 96.44 241 TYR A CA 1
ATOM 1941 C C . TYR A 1 241 ? 7.559 2.637 -17.781 1 96.44 241 TYR A C 1
ATOM 1943 O O . TYR A 1 241 ? 8.383 2.062 -18.5 1 96.44 241 TYR A O 1
ATOM 1951 N N . PHE A 1 242 ? 6.422 3.238 -18.312 1 95.75 242 PHE A N 1
ATOM 1952 C CA . PHE A 1 242 ? 6.09 3.078 -19.719 1 95.75 242 PHE A CA 1
ATOM 1953 C C . PHE A 1 242 ? 7.207 3.611 -20.609 1 95.75 242 PHE A C 1
ATOM 1955 O O . PHE A 1 242 ? 7.516 3.027 -21.641 1 95.75 242 PHE A O 1
ATOM 1962 N N . TRP A 1 243 ? 7.828 4.691 -20.203 1 95.19 243 TRP A N 1
ATOM 1963 C CA . TRP A 1 243 ? 8.891 5.328 -20.984 1 95.19 243 TRP A CA 1
ATOM 1964 C C . TRP A 1 243 ? 10.148 4.465 -20.984 1 95.19 243 TRP A C 1
ATOM 1966 O O . TRP A 1 243 ? 10.734 4.215 -22.031 1 95.19 243 TRP A O 1
ATOM 1976 N N . LEU A 1 244 ? 10.523 3.979 -19.812 1 95.5 244 LEU A N 1
ATOM 1977 C CA . LEU A 1 244 ? 11.719 3.152 -19.672 1 95.5 244 LEU A CA 1
ATOM 1978 C C . LEU A 1 244 ? 11.516 1.797 -20.344 1 95.5 244 LEU A C 1
ATOM 1980 O O . LEU A 1 244 ? 12.445 1.261 -20.953 1 95.5 244 LEU A O 1
ATOM 1984 N N . ALA A 1 245 ? 10.344 1.256 -20.203 1 97.06 245 ALA A N 1
ATOM 1985 C CA . ALA A 1 245 ? 10.031 -0.016 -20.844 1 97.06 245 ALA A CA 1
ATOM 1986 C C . ALA A 1 245 ? 10.195 0.084 -22.359 1 97.06 245 ALA A C 1
ATOM 1988 O O . ALA A 1 245 ? 10.789 -0.797 -22.984 1 97.06 245 ALA A O 1
ATOM 1989 N N . GLU A 1 246 ? 9.672 1.143 -22.891 1 96.12 246 GLU A N 1
ATOM 1990 C CA . GLU A 1 246 ? 9.836 1.363 -24.328 1 96.12 246 GLU A CA 1
ATOM 1991 C C . GLU A 1 246 ? 11.305 1.536 -24.703 1 96.12 246 GLU A C 1
ATOM 1993 O O . GLU A 1 246 ? 11.781 0.923 -25.656 1 96.12 246 GLU A O 1
ATOM 1998 N N . LYS A 1 247 ? 11.984 2.299 -23.969 1 94.94 247 LYS A N 1
ATOM 1999 C CA . LYS A 1 247 ? 13.398 2.59 -24.203 1 94.94 247 LYS A CA 1
ATOM 2000 C C . LYS A 1 247 ? 14.234 1.312 -24.188 1 94.94 247 LYS A C 1
ATOM 2002 O O . LYS A 1 247 ? 15.156 1.159 -25 1 94.94 247 LYS A O 1
ATOM 2007 N N . TYR A 1 248 ? 13.875 0.361 -23.328 1 95.31 248 TYR A N 1
ATOM 2008 C CA . TYR A 1 248 ? 14.727 -0.809 -23.141 1 95.31 248 TYR A CA 1
ATOM 2009 C C . TYR A 1 248 ? 14.07 -2.059 -23.703 1 95.31 248 TYR A C 1
ATOM 2011 O O . TYR A 1 248 ? 14.461 -3.182 -23.375 1 95.31 248 TYR A O 1
ATOM 2019 N N . GLY A 1 249 ? 13.008 -1.916 -24.406 1 96.12 249 GLY A N 1
ATOM 2020 C CA . GLY A 1 249 ? 12.422 -2.99 -25.203 1 96.12 249 GLY A CA 1
ATOM 2021 C C . GLY A 1 249 ? 11.617 -3.967 -24.359 1 96.12 249 GLY A C 1
ATOM 2022 O O . GLY A 1 249 ? 11.703 -5.18 -24.562 1 96.12 249 GLY A O 1
ATOM 2023 N N . ILE A 1 250 ? 10.906 -3.51 -23.391 1 96.94 250 ILE A N 1
ATOM 2024 C CA . ILE A 1 250 ? 10.008 -4.32 -22.578 1 96.94 250 ILE A CA 1
ATOM 2025 C C . ILE A 1 250 ? 8.555 -3.988 -22.922 1 96.94 250 ILE A C 1
ATOM 2027 O O . ILE A 1 250 ? 8.188 -2.814 -23 1 96.94 250 ILE A O 1
ATOM 2031 N N . SER A 1 251 ? 7.754 -4.98 -23.141 1 95.75 251 SER A N 1
ATOM 2032 C CA . SER A 1 251 ? 6.34 -4.77 -23.422 1 95.75 251 SER A CA 1
ATOM 2033 C C . SER A 1 251 ? 5.488 -4.973 -22.188 1 95.75 251 SER A C 1
ATOM 2035 O O . SER A 1 251 ? 5.594 -6.004 -21.516 1 95.75 251 SER A O 1
ATOM 2037 N N . PRO A 1 252 ? 4.676 -4.02 -21.875 1 97.44 252 PRO A N 1
ATOM 2038 C CA . PRO A 1 252 ? 3.721 -4.234 -20.781 1 97.44 252 PRO A CA 1
ATOM 2039 C C . PRO A 1 252 ? 2.654 -5.273 -21.141 1 97.44 252 PRO A C 1
ATOM 2041 O O . PRO A 1 252 ? 2.512 -5.648 -22.297 1 97.44 252 PRO A O 1
ATOM 2044 N N . PRO A 1 253 ? 2.002 -5.781 -20.188 1 98.19 253 PRO A N 1
ATOM 2045 C CA . PRO A 1 253 ? 0.919 -6.723 -20.469 1 98.19 253 PRO A CA 1
ATOM 2046 C C . PRO A 1 253 ? -0.255 -6.074 -21.203 1 98.19 253 PRO A C 1
ATOM 2048 O O . PRO A 1 253 ? -0.434 -4.855 -21.125 1 98.19 253 PRO A O 1
ATOM 2051 N N . LYS A 1 254 ? -0.996 -6.887 -21.844 1 97.69 254 LYS A N 1
ATOM 2052 C CA . LYS A 1 254 ? -2.221 -6.406 -22.484 1 97.69 254 LYS A CA 1
ATOM 2053 C C . LYS A 1 254 ? -3.361 -6.305 -21.469 1 97.69 254 LYS A C 1
ATOM 2055 O O . LYS A 1 254 ? -3.498 -7.16 -20.594 1 97.69 254 LYS A O 1
ATOM 2060 N N . LEU A 1 255 ? -4.117 -5.242 -21.625 1 97.38 255 LEU A N 1
ATOM 2061 C CA . LEU A 1 255 ? -5.32 -5.121 -20.812 1 97.38 255 LEU A CA 1
ATOM 2062 C C . LEU A 1 255 ? -6.348 -6.18 -21.188 1 97.38 255 LEU A C 1
ATOM 2064 O O . LEU A 1 255 ? -6.789 -6.234 -22.344 1 97.38 255 LEU A O 1
ATOM 2068 N N . HIS A 1 256 ? -6.711 -7.004 -20.203 1 97.44 256 HIS A N 1
ATOM 2069 C CA . HIS A 1 256 ? -7.551 -8.156 -20.5 1 97.44 256 HIS A CA 1
ATOM 2070 C C . HIS A 1 256 ? -8.977 -7.941 -20.016 1 97.44 256 HIS A C 1
ATOM 2072 O O . HIS A 1 256 ? -9.938 -8.148 -20.75 1 97.44 256 HIS A O 1
ATOM 2078 N N . LEU A 1 257 ? -9.148 -7.59 -18.75 1 96.75 257 LEU A N 1
ATOM 2079 C CA . LEU A 1 257 ? -10.461 -7.43 -18.125 1 96.75 257 LEU A CA 1
ATOM 2080 C C . LEU A 1 257 ? -10.43 -6.332 -17.078 1 96.75 257 LEU A C 1
ATOM 2082 O O . LEU A 1 257 ? -9.438 -6.176 -16.359 1 96.75 257 LEU A O 1
ATOM 2086 N N . PHE A 1 258 ? -11.531 -5.629 -17.016 1 95.88 258 PHE A N 1
ATOM 2087 C CA . PHE A 1 258 ? -11.812 -4.703 -15.93 1 95.88 258 PHE A CA 1
ATOM 2088 C C . PHE A 1 258 ? -12.945 -5.223 -15.062 1 95.88 258 PHE A C 1
ATOM 2090 O O . PHE A 1 258 ? -14.039 -5.496 -15.555 1 95.88 258 PHE A O 1
ATOM 2097 N N . ILE A 1 259 ? -12.68 -5.398 -13.797 1 95.5 259 ILE A N 1
ATOM 2098 C CA . ILE A 1 259 ? -13.656 -6.016 -12.906 1 95.5 259 ILE A CA 1
ATOM 2099 C C . ILE A 1 259 ? -14.18 -4.977 -11.922 1 95.5 259 ILE A C 1
ATOM 2101 O O . ILE A 1 259 ? -13.438 -4.477 -11.07 1 95.5 259 ILE A O 1
ATOM 2105 N N . ASN A 1 260 ? -15.391 -4.594 -12.016 1 91.19 260 ASN A N 1
ATOM 2106 C CA . ASN A 1 260 ? -16.062 -3.713 -11.062 1 91.19 260 ASN A CA 1
ATOM 2107 C C . ASN A 1 260 ? -16.531 -4.473 -9.828 1 91.19 260 ASN A C 1
ATOM 2109 O O . ASN A 1 260 ? -17.609 -5.082 -9.828 1 91.19 260 ASN A O 1
ATOM 2113 N N . ASN A 1 261 ? -15.633 -4.25 -8.797 1 86.06 261 ASN A N 1
ATOM 2114 C CA . ASN A 1 261 ? -15.945 -4.941 -7.551 1 86.06 261 ASN A CA 1
ATOM 2115 C C . ASN A 1 261 ? -16.938 -4.148 -6.707 1 86.06 261 ASN A C 1
ATOM 2117 O O . ASN A 1 261 ? -16.891 -2.92 -6.672 1 86.06 261 ASN A O 1
ATOM 2121 N N . ARG A 1 262 ? -17.953 -4.699 -6.109 1 70.5 262 ARG A N 1
ATOM 2122 C CA . ARG A 1 262 ? -18.984 -4.105 -5.266 1 70.5 262 ARG A CA 1
ATOM 2123 C C . ARG A 1 262 ? -20.031 -3.367 -6.105 1 70.5 262 ARG A C 1
ATOM 2125 O O . ARG A 1 262 ? -20.438 -2.258 -5.758 1 70.5 262 ARG A O 1
ATOM 2132 N N . ALA A 1 263 ? -20.219 -3.863 -7.234 1 52.78 263 ALA A N 1
ATOM 2133 C CA . ALA A 1 263 ? -21.25 -3.266 -8.07 1 52.78 263 ALA A CA 1
ATOM 2134 C C . ALA A 1 263 ? -22.609 -3.336 -7.387 1 52.78 263 ALA A C 1
ATOM 2136 O O . ALA A 1 263 ? -22.953 -4.348 -6.77 1 52.78 263 ALA A O 1
ATOM 2137 N N . THR A 1 264 ? -23.016 -2.084 -6.922 1 50.56 264 THR A N 1
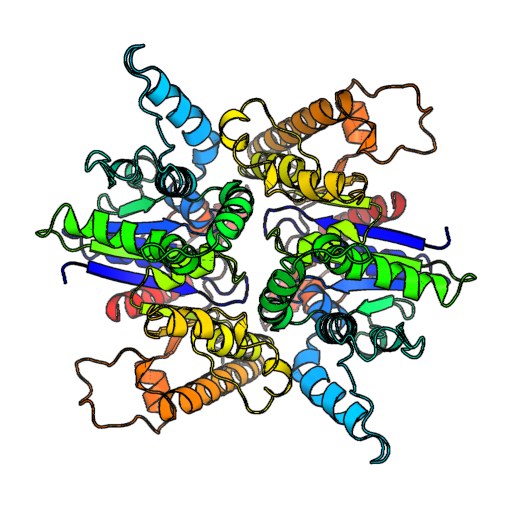ATOM 2138 C CA . THR A 1 264 ? -24.344 -2.059 -6.324 1 50.56 264 THR A CA 1
ATOM 2139 C C . THR A 1 264 ? -25.422 -2.26 -7.387 1 50.56 264 THR A C 1
ATOM 2141 O O . THR A 1 264 ? -25.422 -1.573 -8.414 1 50.56 264 THR A O 1
ATOM 2144 N N . PHE A 1 265 ? -26.062 -3.428 -7.426 1 42.53 265 PHE A N 1
ATOM 2145 C CA . PHE A 1 265 ? -27.062 -3.768 -8.438 1 42.53 265 PHE A CA 1
ATOM 2146 C C . PHE A 1 265 ? -28.438 -3.244 -8.039 1 42.53 265 PHE A C 1
ATOM 2148 O O . PHE A 1 265 ? -29.391 -3.322 -8.82 1 42.53 265 PHE A O 1
ATOM 2155 N N . TYR A 1 266 ? -28.391 -2.645 -6.844 1 44.38 266 TYR A N 1
ATOM 2156 C CA . TYR A 1 266 ? -29.781 -2.381 -6.52 1 44.38 266 TYR A CA 1
ATOM 2157 C C . TYR A 1 266 ? -30.156 -0.94 -6.844 1 44.38 266 TYR A C 1
ATOM 2159 O O . TYR A 1 266 ? -29.281 -0.07 -6.922 1 44.38 266 TYR A O 1
ATOM 2167 N N . GLY A 1 267 ? -31.281 -0.696 -7.402 1 42.12 267 GLY A N 1
ATOM 2168 C CA . GLY A 1 267 ? -32.094 0.407 -7.883 1 42.12 267 GLY A CA 1
ATOM 2169 C C . GLY A 1 267 ? -32.094 1.606 -6.957 1 42.12 267 GLY A C 1
ATOM 2170 O O . GLY A 1 267 ? -33.031 2.389 -6.93 1 42.12 267 GLY A O 1
ATOM 2171 N N . THR A 1 268 ? -31.172 1.655 -6.02 1 44.88 268 THR A N 1
ATOM 2172 C CA . THR A 1 268 ? -31.172 2.795 -5.105 1 44.88 268 THR A CA 1
ATOM 2173 C C . THR A 1 268 ? -30.328 3.936 -5.664 1 44.88 268 THR A C 1
ATOM 2175 O O . THR A 1 268 ? -29.609 3.762 -6.656 1 44.88 268 THR A O 1
ATOM 2178 N N . LYS A 1 269 ? -30.672 5.129 -5.188 1 46.31 269 LYS A N 1
ATOM 2179 C CA . LYS A 1 269 ? -29.906 6.32 -5.527 1 46.31 269 LYS A CA 1
ATOM 2180 C C . LYS A 1 269 ? -28.406 6.047 -5.441 1 46.31 269 LYS A C 1
ATOM 2182 O O . LYS A 1 269 ? -27.641 6.508 -6.289 1 46.31 269 LYS A O 1
ATOM 2187 N N . ALA A 1 270 ? -28.062 5.277 -4.465 1 49.06 270 ALA A N 1
ATOM 2188 C CA . ALA A 1 270 ? -26.672 4.883 -4.32 1 49.06 270 ALA A CA 1
ATOM 2189 C C . ALA A 1 270 ? -26.219 4.035 -5.508 1 49.06 270 ALA A C 1
ATOM 2191 O O . ALA A 1 270 ? -25.094 4.207 -6.008 1 49.06 270 ALA A O 1
ATOM 2192 N N . ALA A 1 271 ? -27.156 3.303 -5.957 1 54.97 271 ALA A N 1
ATOM 2193 C CA . ALA A 1 271 ? -26.859 2.473 -7.121 1 54.97 271 ALA A CA 1
ATOM 2194 C C . ALA A 1 271 ? -26.641 3.332 -8.367 1 54.97 271 ALA A C 1
ATOM 2196 O O . ALA A 1 271 ? -25.781 3.035 -9.188 1 54.97 271 ALA A O 1
ATOM 2197 N N . ALA A 1 272 ? -27.359 4.449 -8.328 1 56.62 272 ALA A N 1
ATOM 2198 C CA . ALA A 1 272 ? -27.234 5.34 -9.477 1 56.62 272 ALA A CA 1
ATOM 2199 C C . ALA A 1 272 ? -25.875 6.035 -9.484 1 56.62 272 ALA A C 1
ATOM 2201 O O . ALA A 1 272 ? -25.25 6.184 -10.539 1 56.62 272 ALA A O 1
ATOM 2202 N N . ALA A 1 273 ? -25.5 6.496 -8.312 1 56.84 273 ALA A N 1
ATOM 2203 C CA . ALA A 1 273 ? -24.203 7.16 -8.211 1 56.84 273 ALA A CA 1
ATOM 2204 C C . ALA A 1 273 ? -23.078 6.211 -8.586 1 56.84 273 ALA A C 1
ATOM 2206 O O . ALA A 1 273 ? -22.156 6.59 -9.312 1 56.84 273 ALA A O 1
ATOM 2207 N N . PHE A 1 274 ? -23.25 5.047 -8.133 1 62.44 274 PHE A N 1
ATOM 2208 C CA . PHE A 1 274 ? -22.25 4.031 -8.453 1 62.44 274 PHE A CA 1
ATOM 2209 C C . PHE A 1 274 ? -22.25 3.717 -9.945 1 62.44 274 PHE A C 1
ATOM 2211 O O . PHE A 1 274 ? -21.188 3.564 -10.555 1 62.44 274 PHE A O 1
ATOM 2218 N N . ALA A 1 275 ? -23.406 3.799 -10.406 1 66.06 275 ALA A N 1
ATOM 2219 C CA . ALA A 1 275 ? -23.547 3.523 -11.836 1 66.06 275 ALA A CA 1
ATOM 2220 C C . ALA A 1 275 ? -22.875 4.613 -12.664 1 66.06 275 ALA A C 1
ATOM 2222 O O . ALA A 1 275 ? -22.266 4.328 -13.703 1 66.06 275 ALA A O 1
ATOM 2223 N N . ALA A 1 276 ? -22.938 5.801 -12.117 1 71 276 ALA A N 1
ATOM 2224 C CA . ALA A 1 276 ? -22.312 6.926 -12.82 1 71 276 ALA A CA 1
ATOM 2225 C C . ALA A 1 276 ? -20.797 6.777 -12.875 1 71 276 ALA A C 1
ATOM 2227 O O . ALA A 1 276 ? -20.188 7.043 -13.906 1 71 276 ALA A O 1
ATOM 2228 N N . ILE A 1 277 ? -20.266 6.352 -11.781 1 70.5 277 ILE A N 1
ATOM 2229 C CA . ILE A 1 277 ? -18.812 6.156 -11.719 1 70.5 277 ILE A CA 1
ATOM 2230 C C . ILE A 1 277 ? -18.406 5.039 -12.68 1 70.5 277 ILE A C 1
ATOM 2232 O O . ILE A 1 277 ? -17.422 5.176 -13.414 1 70.5 277 ILE A O 1
ATOM 2236 N N . GLY A 1 278 ? -19.188 4.043 -12.68 1 75.25 278 GLY A N 1
ATOM 2237 C CA . GLY A 1 278 ? -18.922 2.955 -13.609 1 75.25 278 GLY A CA 1
ATOM 2238 C C . GLY A 1 278 ? -18.953 3.389 -15.062 1 75.25 278 GLY A C 1
ATOM 2239 O O . GLY A 1 278 ? -18.109 2.979 -15.859 1 75.25 278 GLY A O 1
ATOM 2240 N N . ASN A 1 279 ? -19.828 4.266 -15.312 1 79.56 279 ASN A N 1
ATOM 2241 C CA . ASN A 1 279 ? -19.938 4.773 -16.672 1 79.56 279 ASN A CA 1
ATOM 2242 C C . ASN A 1 279 ? -18.766 5.664 -17.062 1 79.56 279 ASN A C 1
ATOM 2244 O O . ASN A 1 279 ? -18.281 5.617 -18.188 1 79.56 279 ASN A O 1
ATOM 2248 N N . GLU A 1 280 ? -18.391 6.41 -16.094 1 82.19 280 GLU A N 1
ATOM 2249 C CA . GLU A 1 280 ? -17.25 7.281 -16.359 1 82.19 280 GLU A CA 1
ATOM 2250 C C . GLU A 1 280 ? -15.977 6.469 -16.594 1 82.19 280 GLU A C 1
ATOM 2252 O O . GLU A 1 280 ? -15.172 6.805 -17.469 1 82.19 280 GLU A O 1
ATOM 2257 N N . VAL A 1 281 ? -15.812 5.48 -15.805 1 85.06 281 VAL A N 1
ATOM 2258 C CA . VAL A 1 281 ? -14.664 4.594 -15.984 1 85.06 281 VAL A CA 1
ATOM 2259 C C . VAL A 1 281 ? -14.719 3.967 -17.375 1 85.06 281 VAL A C 1
ATOM 2261 O O . VAL A 1 281 ? -13.734 3.996 -18.109 1 85.06 281 VAL A O 1
ATOM 2264 N N . SER A 1 282 ? -15.883 3.508 -17.75 1 87.56 282 SER A N 1
ATOM 2265 C CA . SER A 1 282 ? -16.047 2.865 -19.047 1 87.56 282 SER A CA 1
ATOM 2266 C C . SER A 1 282 ? -15.797 3.846 -20.188 1 87.56 282 SER A C 1
ATOM 2268 O O . SER A 1 282 ? -15.188 3.488 -21.203 1 87.56 282 SER A O 1
ATOM 2270 N N . ALA A 1 283 ? -16.25 5.023 -19.984 1 87.12 283 ALA A N 1
ATOM 2271 C CA . ALA A 1 283 ? -16.047 6.043 -21 1 87.12 283 ALA A CA 1
ATOM 2272 C C . ALA A 1 283 ? -14.57 6.355 -21.188 1 87.12 283 ALA A C 1
ATOM 2274 O O . ALA A 1 283 ? -14.094 6.484 -22.312 1 87.12 283 ALA A O 1
ATOM 2275 N N . SER A 1 284 ? -13.914 6.477 -20.062 1 86.06 284 SER A N 1
ATOM 2276 C CA . SER A 1 284 ? -12.484 6.742 -20.125 1 86.06 284 SER A CA 1
ATOM 2277 C C . SER A 1 284 ? -11.734 5.605 -20.812 1 86.06 284 SER A C 1
ATOM 2279 O O . SER A 1 284 ? -10.852 5.848 -21.641 1 86.06 284 SER A O 1
ATOM 2281 N N . LEU A 1 285 ? -12.125 4.445 -20.531 1 91.12 285 LEU A N 1
ATOM 2282 C CA . LEU A 1 285 ? -11.461 3.275 -21.094 1 91.12 285 LEU A CA 1
ATOM 2283 C C . LEU A 1 285 ? -11.758 3.145 -22.578 1 91.12 285 LEU A C 1
ATOM 2285 O O . LEU A 1 285 ? -10.883 2.762 -23.359 1 91.12 285 LEU A O 1
ATOM 2289 N N . LEU A 1 286 ? -12.961 3.441 -22.953 1 91.44 286 LEU A N 1
ATOM 2290 C CA . LEU A 1 286 ? -13.32 3.391 -24.375 1 91.44 286 LEU A CA 1
ATOM 2291 C C . LEU A 1 286 ? -12.492 4.387 -25.172 1 91.44 286 LEU A C 1
ATOM 2293 O O . LEU A 1 286 ? -12.031 4.066 -26.266 1 91.44 286 LEU A O 1
ATOM 2297 N N . LYS A 1 287 ? -12.328 5.578 -24.594 1 89.31 287 LYS A N 1
ATOM 2298 C CA . LYS A 1 287 ? -11.508 6.578 -25.25 1 89.31 287 LYS A CA 1
ATOM 2299 C C . LYS A 1 287 ? -10.086 6.062 -25.484 1 89.31 287 LYS A C 1
ATOM 2301 O O . LYS A 1 287 ? -9.523 6.25 -26.562 1 89.31 287 LYS A O 1
ATOM 2306 N N . VAL A 1 288 ? -9.594 5.41 -24.5 1 90.44 288 VAL A N 1
ATOM 2307 C CA . VAL A 1 288 ? -8.25 4.852 -24.609 1 90.44 288 VAL A CA 1
ATOM 2308 C C . VAL A 1 288 ? -8.234 3.725 -25.625 1 90.44 288 VAL A C 1
ATOM 2310 O O . VAL A 1 288 ? -7.305 3.621 -26.438 1 90.44 288 VAL A O 1
ATOM 2313 N N . TYR A 1 289 ? -9.258 2.912 -25.625 1 91.81 289 TYR A N 1
ATOM 2314 C CA . TYR A 1 289 ? -9.367 1.795 -26.547 1 91.81 289 TYR A CA 1
ATOM 2315 C C . TYR A 1 289 ? -9.383 2.287 -28 1 91.81 289 TYR A C 1
ATOM 2317 O O . TYR A 1 289 ? -8.703 1.725 -28.859 1 91.81 289 TYR A O 1
ATOM 2325 N N . ILE A 1 290 ? -10.078 3.312 -28.25 1 90.12 290 ILE A N 1
ATOM 2326 C CA . ILE A 1 290 ? -10.203 3.861 -29.594 1 90.12 290 ILE A CA 1
ATOM 2327 C C . ILE A 1 290 ? -8.852 4.387 -30.078 1 90.12 290 ILE A C 1
ATOM 2329 O O . ILE A 1 290 ? -8.492 4.223 -31.234 1 90.12 290 ILE A O 1
ATOM 2333 N N . LYS A 1 291 ? -8.141 4.922 -29.125 1 88.56 291 LYS A N 1
ATOM 2334 C CA . LYS A 1 291 ? -6.855 5.52 -29.469 1 88.56 291 LYS A CA 1
ATOM 2335 C C . LYS A 1 291 ? -5.766 4.461 -29.562 1 88.56 291 LYS A C 1
ATOM 2337 O O . LYS A 1 291 ? -4.816 4.605 -30.344 1 88.56 291 LYS A O 1
ATOM 2342 N N . SER A 1 292 ? -5.902 3.443 -28.75 1 90.19 292 SER A N 1
ATOM 2343 C CA . SER A 1 292 ? -4.836 2.451 -28.656 1 90.19 292 SER A CA 1
ATOM 2344 C C . SER A 1 292 ? -5.402 1.054 -28.422 1 90.19 292 SER A C 1
ATOM 2346 O O . SER A 1 292 ? -5.137 0.437 -27.391 1 90.19 292 SER A O 1
ATOM 2348 N N . GLN A 1 293 ? -5.863 0.499 -29.406 1 89.38 293 GLN A N 1
ATOM 2349 C CA . GLN A 1 293 ? -6.473 -0.824 -29.312 1 89.38 293 GLN A CA 1
ATOM 2350 C C . GLN A 1 293 ? -5.422 -1.895 -29.031 1 89.38 293 GLN A C 1
ATOM 2352 O O . GLN A 1 293 ? -5.727 -2.926 -28.422 1 89.38 293 GLN A O 1
ATOM 2357 N N . ASP A 1 294 ? -4.227 -1.586 -29.359 1 90.75 294 ASP A N 1
ATOM 2358 C CA . ASP A 1 294 ? -3.162 -2.582 -29.312 1 90.75 294 ASP A CA 1
ATOM 2359 C C . ASP A 1 294 ? -2.793 -2.936 -27.875 1 90.75 294 ASP A C 1
ATOM 2361 O O . ASP A 1 294 ? -2.178 -3.973 -27.625 1 90.75 294 ASP A O 1
ATOM 2365 N N . ILE A 1 295 ? -3.158 -2.1 -26.922 1 94.5 295 ILE A N 1
ATOM 2366 C CA . ILE A 1 295 ? -2.781 -2.391 -25.547 1 94.5 295 ILE A CA 1
ATOM 2367 C C . ILE A 1 295 ? -3.848 -3.268 -24.891 1 94.5 295 ILE A C 1
ATOM 2369 O O . ILE A 1 295 ? -3.68 -3.721 -23.75 1 94.5 295 ILE A O 1
ATOM 2373 N N . PHE A 1 296 ? -4.934 -3.502 -25.641 1 94.94 296 PHE A N 1
ATOM 2374 C CA . PHE A 1 296 ? -5.996 -4.375 -25.141 1 94.94 296 PHE A CA 1
ATOM 2375 C C . PHE A 1 296 ? -5.883 -5.766 -25.766 1 94.94 296 PHE A C 1
ATOM 2377 O O . PHE A 1 296 ? -5.5 -5.902 -26.938 1 94.94 296 PHE A O 1
ATOM 2384 N N . GLU A 1 297 ? -6.203 -6.746 -24.938 1 93.38 297 GLU A N 1
ATOM 2385 C CA . GLU A 1 297 ? -6.215 -8.117 -25.438 1 93.38 297 GLU A CA 1
ATOM 2386 C C . GLU A 1 297 ? -7.328 -8.312 -26.469 1 93.38 297 GLU A C 1
ATOM 2388 O O . GLU A 1 297 ? -8.477 -7.93 -26.234 1 93.38 297 GLU A O 1
ATOM 2393 N N . THR A 1 298 ? -6.98 -8.797 -27.641 1 81.88 298 THR A N 1
ATOM 2394 C CA . THR A 1 298 ? -7.941 -8.969 -28.719 1 81.88 298 THR A CA 1
ATOM 2395 C C . THR A 1 298 ? -8.664 -10.305 -28.594 1 81.88 298 THR A C 1
ATOM 2397 O O . THR A 1 298 ? -8.07 -11.297 -28.172 1 81.88 298 THR A O 1
ATOM 2400 N N . ALA A 1 299 ? -10.07 -10.156 -28.547 1 60.34 299 ALA A N 1
ATOM 2401 C CA . ALA A 1 299 ? -10.844 -11.391 -28.531 1 60.34 299 ALA A CA 1
ATOM 2402 C C . ALA A 1 299 ? -10.594 -12.211 -29.797 1 60.34 299 ALA A C 1
ATOM 2404 O O . ALA A 1 299 ? -10.383 -11.648 -30.875 1 60.34 299 ALA A O 1
ATOM 2405 N N . THR A 1 300 ? -10.078 -13.445 -29.672 1 53.94 300 THR A N 1
ATOM 2406 C CA . THR A 1 300 ? -9.938 -14.305 -30.844 1 53.94 300 THR A CA 1
ATOM 2407 C C . THR A 1 300 ? -11.156 -14.195 -31.75 1 53.94 300 THR A C 1
ATOM 2409 O O . THR A 1 300 ? -11.039 -14.312 -32.969 1 53.94 300 THR A O 1
ATOM 2412 N N . GLU A 1 301 ? -12.352 -14.195 -31.125 1 49.31 301 GLU A N 1
ATOM 2413 C CA . GLU A 1 301 ? -13.547 -14.383 -31.938 1 49.31 301 GLU A CA 1
ATOM 2414 C C . GLU A 1 301 ? -13.961 -13.078 -32.625 1 49.31 301 GLU A C 1
ATOM 2416 O O . GLU A 1 301 ? -14.867 -13.07 -33.438 1 49.31 301 GLU A O 1
ATOM 2421 N N . LEU A 1 302 ? -13.641 -11.945 -32.062 1 47 302 LEU A N 1
ATOM 2422 C CA . LEU A 1 302 ? -14.07 -10.742 -32.75 1 47 302 LEU A CA 1
ATOM 2423 C C . LEU A 1 302 ? -13.141 -10.422 -33.906 1 47 302 LEU A C 1
ATOM 2425 O O . LEU A 1 302 ? -11.922 -10.508 -33.781 1 47 302 LEU A O 1
ATOM 2429 N N . SER A 1 303 ? -13.547 -10.602 -35.031 1 44.41 303 SER A N 1
ATOM 2430 C CA . SER A 1 303 ? -12.836 -10.148 -36.219 1 44.41 303 SER A CA 1
ATOM 2431 C C . SER A 1 303 ? -12.133 -8.82 -35.969 1 44.41 303 SER A C 1
ATOM 2433 O O . SER A 1 303 ? -12.641 -7.965 -35.25 1 44.41 303 SER A O 1
ATOM 2435 N N . SER A 1 304 ? -10.82 -8.766 -36.031 1 48.09 304 SER A N 1
ATOM 2436 C CA . SER A 1 304 ? -9.852 -7.684 -35.906 1 48.09 304 SER A CA 1
ATOM 2437 C C . SER A 1 304 ? -10.492 -6.332 -36.188 1 48.09 304 SER A C 1
ATOM 2439 O O . SER A 1 304 ? -9.992 -5.293 -35.781 1 48.09 304 SER A O 1
ATOM 2441 N N . LEU A 1 305 ? -11.406 -6.348 -37.156 1 47.34 305 LEU A N 1
ATOM 2442 C CA . LEU A 1 305 ? -11.727 -5.125 -37.906 1 47.34 305 LEU A CA 1
ATOM 2443 C C . LEU A 1 305 ? -12.82 -4.336 -37.188 1 47.34 305 LEU A C 1
ATOM 2445 O O . LEU A 1 305 ? -13.109 -3.193 -37.531 1 47.34 305 LEU A O 1
ATOM 2449 N N . ASP A 1 306 ? -13.555 -4.914 -36.188 1 57.34 306 ASP A N 1
ATOM 2450 C CA . ASP A 1 306 ? -14.688 -4.094 -35.781 1 57.34 306 ASP A CA 1
ATOM 2451 C C . ASP A 1 306 ? -14.359 -3.291 -34.531 1 57.34 306 ASP A C 1
ATOM 2453 O O . ASP A 1 306 ? -14.266 -3.854 -33.438 1 57.34 306 ASP A O 1
ATOM 2457 N N . LEU A 1 307 ? -13.641 -2.199 -34.781 1 63.62 307 LEU A N 1
ATOM 2458 C CA . LEU A 1 307 ? -13.438 -1.209 -33.719 1 63.62 307 LEU A CA 1
ATOM 2459 C C . LEU A 1 307 ? -14.711 -1.035 -32.875 1 63.62 307 LEU A C 1
ATOM 2461 O O . LEU A 1 307 ? -15.781 -0.749 -33.438 1 63.62 307 LEU A O 1
ATOM 2465 N N . ILE A 1 308 ? -14.586 -1.507 -31.688 1 78.31 308 ILE A N 1
ATOM 2466 C CA . ILE A 1 308 ? -15.695 -1.256 -30.781 1 78.31 308 ILE A CA 1
ATOM 2467 C C . ILE A 1 308 ? -15.805 0.241 -30.5 1 78.31 308 ILE A C 1
ATOM 2469 O O . ILE A 1 308 ? -14.914 0.833 -29.891 1 78.31 308 ILE A O 1
ATOM 2473 N N . MET A 1 309 ? -16.75 0.902 -31.094 1 80.56 309 MET A N 1
ATOM 2474 C CA . MET A 1 309 ? -16.969 2.322 -30.844 1 80.56 309 MET A CA 1
ATOM 2475 C C . MET A 1 309 ? -18.125 2.531 -29.875 1 80.56 309 MET A C 1
ATOM 2477 O O . MET A 1 309 ? -18.266 3.609 -29.297 1 80.56 309 MET A O 1
ATOM 2481 N N . ASP A 1 310 ? -18.781 1.448 -29.656 1 86.69 310 ASP A N 1
ATOM 2482 C CA . ASP A 1 310 ? -19.969 1.495 -28.812 1 86.69 310 ASP A CA 1
ATOM 2483 C C . ASP A 1 310 ? -19.609 1.121 -27.375 1 86.69 310 ASP A C 1
ATOM 2485 O O . ASP A 1 310 ? -18.984 0.093 -27.125 1 86.69 310 ASP A O 1
ATOM 2489 N N . ILE A 1 311 ? -20.031 1.923 -26.469 1 88.38 311 ILE A N 1
ATOM 2490 C CA . ILE A 1 311 ? -19.688 1.753 -25.062 1 88.38 311 ILE A CA 1
ATOM 2491 C C . ILE A 1 311 ? -20.266 0.434 -24.547 1 88.38 311 ILE A C 1
ATOM 2493 O O . ILE A 1 311 ? -19.656 -0.234 -23.703 1 88.38 311 ILE A O 1
ATOM 2497 N N . ASN A 1 312 ? -21.406 0.058 -25.016 1 87.19 312 ASN A N 1
ATOM 2498 C CA . ASN A 1 312 ? -22.031 -1.186 -24.578 1 87.19 312 ASN A CA 1
ATOM 2499 C C . ASN A 1 312 ? -21.234 -2.404 -25.047 1 87.19 312 ASN A C 1
ATOM 2501 O O . ASN A 1 312 ? -21.078 -3.369 -24.297 1 87.19 312 ASN A O 1
ATOM 2505 N N . LYS A 1 313 ? -20.797 -2.344 -26.25 1 87.94 313 LYS A N 1
ATOM 2506 C CA . LYS A 1 313 ? -19.969 -3.432 -26.766 1 87.94 313 LYS A CA 1
ATOM 2507 C C . LYS A 1 313 ? -18.656 -3.525 -26.016 1 87.94 313 LYS A C 1
ATOM 2509 O O . LYS A 1 313 ? -18.156 -4.621 -25.766 1 87.94 313 LYS A O 1
ATOM 2514 N N . PHE A 1 314 ? -18.141 -2.369 -25.719 1 91.31 314 PHE A N 1
ATOM 2515 C CA . PHE A 1 314 ? -16.891 -2.342 -24.953 1 91.31 314 PHE A CA 1
ATOM 2516 C C . PHE A 1 314 ? -17.094 -2.988 -23.578 1 91.31 314 PHE A C 1
ATOM 2518 O O . PHE A 1 314 ? -16.281 -3.818 -23.156 1 91.31 314 PHE A O 1
ATOM 2525 N N . LYS A 1 315 ? -18.156 -2.59 -22.922 1 89.25 315 LYS A N 1
ATOM 2526 C CA . LYS A 1 315 ? -18.469 -3.139 -21.609 1 89.25 315 LYS A CA 1
ATOM 2527 C C . LYS A 1 315 ? -18.656 -4.652 -21.688 1 89.25 315 LYS A C 1
ATOM 2529 O O . LYS A 1 315 ? -18.172 -5.383 -20.812 1 89.25 315 LYS A O 1
ATOM 2534 N N . MET A 1 316 ? -19.281 -5.102 -22.688 1 87.38 316 MET A N 1
ATOM 2535 C CA . MET A 1 316 ? -19.547 -6.527 -22.844 1 87.38 316 MET A CA 1
ATOM 2536 C C . MET A 1 316 ? -18.25 -7.312 -23 1 87.38 316 MET A C 1
ATOM 2538 O O . MET A 1 316 ? -18.141 -8.438 -22.516 1 87.38 316 MET A O 1
ATOM 2542 N N . ARG A 1 317 ? -17.344 -6.652 -23.609 1 89.06 317 ARG A N 1
ATOM 2543 C CA . ARG A 1 317 ? -16.109 -7.367 -23.922 1 89.06 317 ARG A CA 1
ATOM 2544 C C . ARG A 1 317 ? -15.125 -7.301 -22.75 1 89.06 317 ARG A C 1
ATOM 2546 O O . ARG A 1 317 ? -14.406 -8.266 -22.484 1 89.06 317 ARG A O 1
ATOM 2553 N N . TYR A 1 318 ? -15.047 -6.145 -22.125 1 93.44 318 TYR A N 1
ATOM 2554 C CA . TYR A 1 318 ? -13.883 -5.926 -21.266 1 93.44 318 TYR A CA 1
ATOM 2555 C C . TYR A 1 318 ? -14.305 -5.73 -19.812 1 93.44 318 TYR A C 1
ATOM 2557 O O . TYR A 1 318 ? -13.477 -5.797 -18.906 1 93.44 318 TYR A O 1
ATOM 2565 N N . LEU A 1 319 ? -15.578 -5.508 -19.562 1 91.81 319 LEU A N 1
ATOM 2566 C CA . LEU A 1 319 ? -16 -5.16 -18.219 1 91.81 319 LEU A CA 1
ATOM 2567 C C . LEU A 1 319 ? -16.844 -6.273 -17.609 1 91.81 319 LEU A C 1
ATOM 2569 O O . LEU A 1 319 ? -17.703 -6.844 -18.297 1 91.81 319 LEU A O 1
ATOM 2573 N N . ILE A 1 320 ? -16.562 -6.613 -16.391 1 92.06 320 ILE A N 1
ATOM 2574 C CA . ILE A 1 320 ? -17.391 -7.543 -15.625 1 92.06 320 ILE A CA 1
ATOM 2575 C C . ILE A 1 320 ? -17.828 -6.883 -14.32 1 92.06 320 ILE A C 1
ATOM 2577 O O . ILE A 1 320 ? -17.016 -6.367 -13.57 1 92.06 320 ILE A O 1
ATOM 2581 N N . ASP A 1 321 ? -19.109 -6.859 -14.039 1 88.19 321 ASP A N 1
ATOM 2582 C CA . ASP A 1 321 ? -19.656 -6.379 -12.781 1 88.19 321 ASP A CA 1
ATOM 2583 C C . ASP A 1 321 ? -19.812 -7.52 -11.773 1 88.19 321 ASP A C 1
ATOM 2585 O O . ASP A 1 321 ? -20.469 -8.523 -12.055 1 88.19 321 ASP A O 1
ATOM 2589 N N . CYS A 1 322 ? -19.141 -7.352 -10.656 1 88.5 322 CYS A N 1
ATOM 2590 C CA . CYS A 1 322 ? -19.25 -8.336 -9.586 1 88.5 322 CYS A CA 1
ATOM 2591 C C . CYS A 1 322 ? -20.031 -7.77 -8.398 1 88.5 322 CYS A C 1
ATOM 2593 O O . CYS A 1 322 ? -19.938 -6.574 -8.117 1 88.5 322 CYS A O 1
ATOM 2595 N N . CYS A 1 323 ? -20.734 -8.617 -7.758 1 83.38 323 CYS A N 1
ATOM 2596 C CA . CYS A 1 323 ? -21.406 -8.234 -6.523 1 83.38 323 CYS A CA 1
ATOM 2597 C C . CYS A 1 323 ? -20.406 -7.922 -5.426 1 83.38 323 CYS A C 1
ATOM 2599 O O . CYS A 1 323 ? -19.234 -8.281 -5.535 1 83.38 323 CYS A O 1
ATOM 2601 N N . ASP A 1 324 ? -20.906 -7.25 -4.492 1 81.12 324 ASP A N 1
ATOM 2602 C CA . ASP A 1 324 ? -20.094 -7.105 -3.281 1 81.12 324 ASP A CA 1
ATOM 2603 C C . ASP A 1 324 ? -19.953 -8.445 -2.561 1 81.12 324 ASP A C 1
ATOM 2605 O O . ASP A 1 324 ? -20.938 -9.086 -2.217 1 81.12 324 ASP A O 1
ATOM 2609 N N . PHE A 1 325 ? -18.766 -8.859 -2.361 1 84.88 325 PHE A N 1
ATOM 2610 C CA . PHE A 1 325 ? -18.531 -10.156 -1.746 1 84.88 325 PHE A CA 1
ATOM 2611 C C . PHE A 1 325 ? -18.875 -10.125 -0.264 1 84.88 325 PHE A C 1
ATOM 2613 O O . PHE A 1 325 ? -19.109 -11.172 0.346 1 84.88 325 PHE A O 1
ATOM 2620 N N . GLN A 1 326 ? -18.859 -8.953 0.33 1 77.44 326 GLN A N 1
ATOM 2621 C CA . GLN A 1 326 ? -19.312 -8.703 1.694 1 77.44 326 GLN A CA 1
ATOM 2622 C C . GLN A 1 326 ? -18.609 -9.617 2.688 1 77.44 326 GLN A C 1
ATOM 2624 O O . GLN A 1 326 ? -17.391 -9.805 2.609 1 77.44 326 GLN A O 1
ATOM 2629 N N . SER A 1 327 ? -19.344 -10.242 3.637 1 76.81 327 SER A N 1
ATOM 2630 C CA . SER A 1 327 ? -18.766 -11.07 4.688 1 76.81 327 SER A CA 1
ATOM 2631 C C . SER A 1 327 ? -18.219 -12.383 4.125 1 76.81 327 SER A C 1
ATOM 2633 O O . SER A 1 327 ? -17.359 -13.008 4.73 1 76.81 327 SER A O 1
ATOM 2635 N N . THR A 1 328 ? -18.672 -12.703 2.988 1 86.94 328 THR A N 1
ATOM 2636 C CA . THR A 1 328 ? -18.266 -13.961 2.383 1 86.94 328 THR A CA 1
ATOM 2637 C C . THR A 1 328 ? -16.766 -13.969 2.084 1 86.94 328 THR A C 1
ATOM 2639 O O . THR A 1 328 ? -16.078 -14.953 2.34 1 86.94 328 THR A O 1
ATOM 2642 N N . ILE A 1 329 ? -16.312 -12.844 1.603 1 89.38 329 ILE A N 1
ATOM 2643 C CA . ILE A 1 329 ? -14.898 -12.789 1.233 1 89.38 329 ILE A CA 1
ATOM 2644 C C . ILE A 1 329 ? -14.039 -12.758 2.494 1 89.38 329 ILE A C 1
ATOM 2646 O O . ILE A 1 329 ? -12.938 -13.312 2.514 1 89.38 329 ILE A O 1
ATOM 2650 N N . VAL A 1 330 ? -14.508 -12.125 3.508 1 82.19 330 VAL A N 1
ATOM 2651 C CA . VAL A 1 330 ? -13.781 -12.07 4.77 1 82.19 330 VAL A CA 1
ATOM 2652 C C . VAL A 1 330 ? -13.602 -13.484 5.324 1 82.19 330 VAL A C 1
ATOM 2654 O O . VAL A 1 330 ? -12.492 -13.883 5.691 1 82.19 330 VAL A O 1
ATOM 2657 N N . LEU A 1 331 ? -14.664 -14.25 5.324 1 84.38 331 LEU A N 1
ATOM 2658 C CA . LEU A 1 331 ? -14.625 -15.633 5.781 1 84.38 331 LEU A CA 1
ATOM 2659 C C . LEU A 1 331 ? -13.711 -16.469 4.895 1 84.38 331 LEU A C 1
ATOM 2661 O O . LEU A 1 331 ? -12.914 -17.266 5.395 1 84.38 331 LEU A O 1
ATOM 2665 N N . SER A 1 332 ? -13.875 -16.266 3.648 1 92.38 332 SER A N 1
ATOM 2666 C CA . SER A 1 332 ? -13.117 -17.031 2.662 1 92.38 332 SER A CA 1
ATOM 2667 C C . SER A 1 332 ? -11.617 -16.828 2.852 1 92.38 332 SER A C 1
ATOM 2669 O O . SER A 1 332 ? -10.867 -17.812 2.961 1 92.38 332 SER A O 1
ATOM 2671 N N . LEU A 1 333 ? -11.172 -15.633 2.928 1 89.75 333 LEU A N 1
ATOM 2672 C CA . LEU A 1 333 ? -9.75 -15.328 3.031 1 89.75 333 LEU A CA 1
ATOM 2673 C C . LEU A 1 333 ? -9.203 -15.742 4.395 1 89.75 333 LEU A C 1
ATOM 2675 O O . LEU A 1 333 ? -8.07 -16.219 4.496 1 89.75 333 LEU A O 1
ATOM 2679 N N . HIS A 1 334 ? -10.008 -15.57 5.371 1 83.25 334 HIS A N 1
ATOM 2680 C CA . HIS A 1 334 ? -9.586 -15.93 6.719 1 83.25 334 HIS A CA 1
ATOM 2681 C C . HIS A 1 334 ? -9.375 -17.438 6.852 1 83.25 334 HIS A C 1
ATOM 2683 O O . HIS A 1 334 ? -8.375 -17.875 7.418 1 83.25 334 HIS A O 1
ATOM 2689 N N . ASN A 1 335 ? -10.273 -18.234 6.297 1 87 335 ASN A N 1
ATOM 2690 C CA . ASN A 1 335 ? -10.227 -19.688 6.441 1 87 335 ASN A CA 1
ATOM 2691 C C . ASN A 1 335 ? -9.453 -20.344 5.301 1 87 335 ASN A C 1
ATOM 2693 O O . ASN A 1 335 ? -9.188 -21.547 5.332 1 87 335 ASN A O 1
ATOM 2697 N N . GLY A 1 336 ? -9.102 -19.469 4.324 1 92.5 336 GLY A N 1
ATOM 2698 C CA . GLY A 1 336 ? -8.477 -20.047 3.145 1 92.5 336 GLY A CA 1
ATOM 2699 C C . GLY A 1 336 ? -9.398 -20.953 2.35 1 92.5 336 GLY A C 1
ATOM 2700 O O . GLY A 1 336 ? -8.961 -21.953 1.793 1 92.5 336 GLY A O 1
ATOM 2701 N N . CYS A 1 337 ? -10.672 -20.641 2.391 1 94.69 337 CYS A N 1
ATOM 2702 C CA . CYS A 1 337 ? -11.672 -21.469 1.737 1 94.69 337 CYS A CA 1
ATOM 2703 C C . CYS A 1 337 ? -12.305 -20.75 0.559 1 94.69 337 CYS A C 1
ATOM 2705 O O . CYS A 1 337 ? -13 -19.734 0.743 1 94.69 337 CYS A O 1
ATOM 2707 N N . PRO A 1 338 ? -12.07 -21.219 -0.66 1 96.75 338 PRO A N 1
ATOM 2708 C CA . PRO A 1 338 ? -12.719 -20.594 -1.806 1 96.75 338 PRO A CA 1
ATOM 2709 C C . PRO A 1 338 ? -14.242 -20.625 -1.709 1 96.75 338 PRO A C 1
ATOM 2711 O O . PRO A 1 338 ? -14.805 -21.453 -0.992 1 96.75 338 PRO A O 1
ATOM 2714 N N . PHE A 1 339 ? -14.906 -19.734 -2.424 1 96.12 339 PHE A N 1
ATOM 2715 C CA . PHE A 1 339 ? -16.359 -19.609 -2.383 1 96.12 339 PHE A CA 1
ATOM 2716 C C . PHE A 1 339 ? -17.016 -20.953 -2.686 1 96.12 339 PHE A C 1
ATOM 2718 O O . PHE A 1 339 ? -18.031 -21.312 -2.076 1 96.12 339 PHE A O 1
ATOM 2725 N N . SER A 1 340 ? -16.469 -21.688 -3.586 1 94.44 340 SER A N 1
ATOM 2726 C CA . SER A 1 340 ? -17.047 -22.953 -4.043 1 94.44 340 SER A CA 1
ATOM 2727 C C . SER A 1 340 ? -17.109 -23.969 -2.91 1 94.44 340 SER A C 1
ATOM 2729 O O . SER A 1 340 ? -17.844 -24.969 -3 1 94.44 340 SER A O 1
ATOM 2731 N N . GLN A 1 341 ? -16.375 -23.75 -1.816 1 94.12 341 GLN A N 1
ATOM 2732 C CA . GLN A 1 341 ? -16.281 -24.719 -0.731 1 94.12 341 GLN A CA 1
ATOM 2733 C C . GLN A 1 341 ? -16.969 -24.188 0.532 1 94.12 341 GLN A C 1
ATOM 2735 O O . GLN A 1 341 ? -16.922 -24.844 1.581 1 94.12 341 GLN A O 1
ATOM 2740 N N . ILE A 1 342 ? -17.5 -23.016 0.468 1 93.56 342 ILE A N 1
ATOM 2741 C CA . ILE A 1 342 ? -18.141 -22.406 1.631 1 93.56 342 ILE A CA 1
ATOM 2742 C C . ILE A 1 342 ? -19.609 -22.812 1.675 1 93.56 342 ILE A C 1
ATOM 2744 O O . ILE A 1 342 ? -20.281 -22.828 0.643 1 93.56 342 ILE A O 1
ATOM 2748 N N . ASP A 1 343 ? -20.078 -23.172 2.844 1 93.44 343 ASP A N 1
ATOM 2749 C CA . ASP A 1 343 ? -21.484 -23.438 3.066 1 93.44 343 ASP A CA 1
ATOM 2750 C C . ASP A 1 343 ? -22.203 -22.203 3.596 1 93.44 343 ASP A C 1
ATOM 2752 O O . ASP A 1 343 ? -21.641 -21.453 4.398 1 93.44 343 ASP A O 1
ATOM 2756 N N . PRO A 1 344 ? -23.438 -22.031 3.117 1 93.38 344 PRO A N 1
ATOM 2757 C CA . PRO A 1 344 ? -24.203 -20.922 3.711 1 93.38 344 PRO A CA 1
ATOM 2758 C C . PRO A 1 344 ? -24.547 -21.172 5.176 1 93.38 344 PRO A C 1
ATOM 2760 O O . PRO A 1 344 ? -24.469 -22.312 5.652 1 93.38 344 PRO A O 1
ATOM 2763 N N . GLY A 1 345 ? -24.891 -20.062 5.895 1 90.94 345 GLY A N 1
ATOM 2764 C CA . GLY A 1 345 ? -25.266 -20.188 7.297 1 90.94 345 GLY A CA 1
ATOM 2765 C C . GLY A 1 345 ? -24.328 -19.438 8.234 1 90.94 345 GLY A C 1
ATOM 2766 O O . GLY A 1 345 ? -23.672 -18.469 7.832 1 90.94 345 GLY A O 1
ATOM 2767 N N . SER A 1 346 ? -24.359 -19.906 9.445 1 87.88 346 SER A N 1
ATOM 2768 C CA . SER A 1 346 ? -23.594 -19.219 10.484 1 87.88 346 SER A CA 1
ATOM 2769 C C . SER A 1 346 ? -22.188 -19.797 10.602 1 87.88 346 SER A C 1
ATOM 2771 O O . SER A 1 346 ? -22 -21.016 10.578 1 87.88 346 SER A O 1
ATOM 2773 N N . HIS A 1 347 ? -21.266 -18.922 10.602 1 84.69 347 HIS A N 1
ATOM 2774 C CA . HIS A 1 347 ? -19.859 -19.266 10.789 1 84.69 347 HIS A CA 1
ATOM 2775 C C . HIS A 1 347 ? -19.234 -18.438 11.898 1 84.69 347 HIS A C 1
ATOM 2777 O O . HIS A 1 347 ? -19.797 -17.406 12.305 1 84.69 347 HIS A O 1
ATOM 2783 N N . THR A 1 348 ? -18.188 -18.906 12.492 1 73.44 348 THR A N 1
ATOM 2784 C CA . THR A 1 348 ? -17.484 -18.172 13.531 1 73.44 348 THR A CA 1
ATOM 2785 C C . THR A 1 348 ? -16.094 -17.75 13.062 1 73.44 348 THR A C 1
ATOM 2787 O O . THR A 1 348 ? -15.328 -18.578 12.555 1 73.44 348 THR A O 1
ATOM 2790 N N . ILE A 1 349 ? -15.914 -16.469 13.102 1 68.62 349 ILE A N 1
ATOM 2791 C CA . ILE A 1 349 ? -14.594 -15.922 12.828 1 68.62 349 ILE A CA 1
ATOM 2792 C C . ILE A 1 349 ? -14.117 -15.086 14.016 1 68.62 349 ILE A C 1
ATOM 2794 O O . ILE A 1 349 ? -14.828 -14.188 14.469 1 68.62 349 ILE A O 1
ATOM 2798 N N . TYR A 1 350 ? -12.969 -15.281 14.406 1 59.75 350 TYR A N 1
ATOM 2799 C CA . TYR A 1 350 ? -12.391 -14.547 15.523 1 59.75 350 TYR A CA 1
ATOM 2800 C C . TYR A 1 350 ? -13.367 -14.469 16.688 1 59.75 350 TYR A C 1
ATOM 2802 O O . TYR A 1 350 ? -13.562 -13.406 17.281 1 59.75 350 TYR A O 1
ATOM 2810 N N . GLY A 1 351 ? -14.109 -15.5 16.906 1 58.56 351 GLY A N 1
ATOM 2811 C CA . GLY A 1 351 ? -15.016 -15.57 18.047 1 58.56 351 GLY A CA 1
ATOM 2812 C C . GLY A 1 351 ? -16.359 -14.914 17.781 1 58.56 351 GLY A C 1
ATOM 2813 O O . GLY A 1 351 ? -17.25 -14.945 18.641 1 58.56 351 GLY A O 1
ATOM 2814 N N . SER A 1 352 ? -16.438 -14.273 16.625 1 63.56 352 SER A N 1
ATOM 2815 C CA . SER A 1 352 ? -17.703 -13.625 16.281 1 63.56 352 SER A CA 1
ATOM 2816 C C . SER A 1 352 ? -18.453 -14.43 15.219 1 63.56 352 SER A C 1
ATOM 2818 O O . SER A 1 352 ? -17.844 -15.078 14.375 1 63.56 352 SER A O 1
ATOM 2820 N N . SER A 1 353 ? -19.734 -14.344 15.406 1 71.75 353 SER A N 1
ATOM 2821 C CA . SER A 1 353 ? -20.578 -15.086 14.461 1 71.75 353 SER A CA 1
ATOM 2822 C C . SER A 1 353 ? -20.891 -14.242 13.234 1 71.75 353 SER A C 1
ATOM 2824 O O . SER A 1 353 ? -21.203 -13.055 13.344 1 71.75 353 SER A O 1
ATOM 2826 N N . ILE A 1 354 ? -20.594 -14.891 12.109 1 74.12 354 ILE A N 1
ATOM 2827 C CA . ILE A 1 354 ? -20.953 -14.25 10.852 1 74.12 354 ILE A CA 1
ATOM 2828 C C . ILE A 1 354 ? -21.906 -15.148 10.062 1 74.12 354 ILE A C 1
ATOM 2830 O O . ILE A 1 354 ? -21.75 -16.375 10.062 1 74.12 354 ILE A O 1
ATOM 2834 N N . THR A 1 355 ? -22.906 -14.508 9.477 1 84.44 355 THR A N 1
ATOM 2835 C CA . THR A 1 355 ? -23.859 -15.273 8.695 1 84.44 355 THR A CA 1
ATOM 2836 C C . THR A 1 355 ? -23.641 -15.07 7.199 1 84.44 355 THR A C 1
ATOM 2838 O O . THR A 1 355 ? -23.594 -13.93 6.727 1 84.44 355 THR A O 1
ATOM 2841 N N . ILE A 1 356 ? -23.484 -16.141 6.543 1 87.5 356 ILE A N 1
ATOM 2842 C CA . ILE A 1 356 ? -23.312 -16.109 5.094 1 87.5 356 ILE A CA 1
ATOM 2843 C C . ILE A 1 356 ? -24.641 -16.406 4.414 1 87.5 356 ILE A C 1
ATOM 2845 O O . ILE A 1 356 ? -25.188 -17.5 4.559 1 87.5 356 ILE A O 1
ATOM 2849 N N . SER A 1 357 ? -25.125 -15.398 3.701 1 89.81 357 SER A N 1
ATOM 2850 C CA . SER A 1 357 ? -26.375 -15.57 2.963 1 89.81 357 SER A CA 1
ATOM 2851 C C . SER A 1 357 ? -26.188 -16.5 1.773 1 89.81 357 SER A C 1
ATOM 2853 O O . SER A 1 357 ? -25.203 -16.391 1.04 1 89.81 357 SER A O 1
ATOM 2855 N N . LYS A 1 358 ? -27.188 -17.406 1.595 1 92.25 358 LYS A N 1
ATOM 2856 C CA . LYS A 1 358 ? -27.141 -18.328 0.46 1 92.25 358 LYS A CA 1
ATOM 2857 C C . LYS A 1 358 ? -27.156 -17.562 -0.863 1 92.25 358 LYS A C 1
ATOM 2859 O O . LYS A 1 358 ? -26.391 -17.891 -1.78 1 92.25 358 LYS A O 1
ATOM 2864 N N . THR A 1 359 ? -27.953 -16.562 -0.901 1 90.56 359 THR A N 1
ATOM 2865 C CA . THR A 1 359 ? -28.078 -15.781 -2.125 1 90.56 359 THR A CA 1
ATOM 2866 C C . THR A 1 359 ? -26.781 -15.062 -2.461 1 90.56 359 THR A C 1
ATOM 2868 O O . THR A 1 359 ? -26.312 -15.102 -3.604 1 90.56 359 THR A O 1
ATOM 2871 N N . ASN A 1 360 ? -26.188 -14.469 -1.51 1 87.81 360 ASN A N 1
ATOM 2872 C CA . ASN A 1 360 ? -24.938 -13.758 -1.743 1 87.81 360 ASN A CA 1
ATOM 2873 C C . ASN A 1 360 ? -23.828 -14.719 -2.154 1 87.81 360 ASN A C 1
ATOM 2875 O O . ASN A 1 360 ? -23.047 -14.414 -3.055 1 87.81 360 ASN A O 1
ATOM 2879 N N . LEU A 1 361 ? -23.797 -15.805 -1.467 1 93.75 361 LEU A N 1
ATOM 2880 C CA . LEU A 1 361 ? -22.766 -16.797 -1.776 1 93.75 361 LEU A CA 1
ATOM 2881 C C . LEU A 1 361 ? -22.891 -17.266 -3.221 1 93.75 361 LEU A C 1
ATOM 2883 O O . LEU A 1 361 ? -21.875 -17.391 -3.924 1 93.75 361 LEU A O 1
ATOM 2887 N N . GLU A 1 362 ? -24.078 -17.516 -3.666 1 94.88 362 GLU A N 1
ATOM 2888 C CA . GLU A 1 362 ? -24.297 -17.953 -5.039 1 94.88 362 GLU A CA 1
ATOM 2889 C C . GLU A 1 362 ? -23.906 -16.875 -6.039 1 94.88 362 GLU A C 1
ATOM 2891 O O . GLU A 1 362 ? -23.344 -17.172 -7.094 1 94.88 362 GLU A O 1
ATOM 2896 N N . ASP A 1 363 ? -24.203 -15.664 -5.695 1 92.5 363 ASP A N 1
ATOM 2897 C CA . ASP A 1 363 ? -23.797 -14.547 -6.543 1 92.5 363 ASP A CA 1
ATOM 2898 C C . ASP A 1 363 ? -22.281 -14.461 -6.641 1 92.5 363 ASP A C 1
ATOM 2900 O O . ASP A 1 363 ? -21.734 -14.195 -7.715 1 92.5 363 ASP A O 1
ATOM 2904 N N . CYS A 1 364 ? -21.609 -14.672 -5.504 1 94.31 364 CYS A N 1
ATOM 2905 C CA . CYS A 1 364 ? -20.156 -14.656 -5.473 1 94.31 364 CYS A CA 1
ATOM 2906 C C . CYS A 1 364 ? -19.578 -15.766 -6.352 1 94.31 364 CYS A C 1
ATOM 2908 O O . CYS A 1 364 ? -18.688 -15.516 -7.156 1 94.31 364 CYS A O 1
ATOM 2910 N N . LYS A 1 365 ? -20.156 -16.953 -6.227 1 96.25 365 LYS A N 1
ATOM 2911 C CA . LYS A 1 365 ? -19.703 -18.094 -7.027 1 96.25 365 LYS A CA 1
ATOM 2912 C C . LYS A 1 365 ? -19.891 -17.828 -8.516 1 96.25 365 LYS A C 1
ATOM 2914 O O . LYS A 1 365 ? -19 -18.094 -9.32 1 96.25 365 LYS A O 1
ATOM 2919 N N . TYR A 1 366 ? -21.016 -17.25 -8.805 1 95.31 366 TYR A N 1
ATOM 2920 C CA . TYR A 1 366 ? -21.328 -16.969 -10.203 1 95.31 366 TYR A CA 1
ATOM 2921 C C . TYR A 1 366 ? -20.359 -15.938 -10.781 1 95.31 366 TYR A C 1
ATOM 2923 O O . TYR A 1 366 ? -19.906 -16.078 -11.922 1 95.31 366 TYR A O 1
ATOM 2931 N N . ALA A 1 367 ? -20.078 -14.938 -10.055 1 93.94 367 ALA A N 1
ATOM 2932 C CA . ALA A 1 367 ? -19.156 -13.898 -10.5 1 93.94 367 ALA A CA 1
ATOM 2933 C C . ALA A 1 367 ? -17.781 -14.484 -10.812 1 93.94 367 ALA A C 1
ATOM 2935 O O . ALA A 1 367 ? -17.203 -14.195 -11.859 1 93.94 367 ALA A O 1
ATOM 2936 N N . ILE A 1 368 ? -17.297 -15.344 -9.945 1 97 368 ILE A N 1
ATOM 2937 C CA . ILE A 1 368 ? -15.969 -15.938 -10.109 1 97 368 ILE A CA 1
ATOM 2938 C C . ILE A 1 368 ? -15.969 -16.875 -11.32 1 97 368 ILE A C 1
ATOM 2940 O O . ILE A 1 368 ? -15.039 -16.844 -12.125 1 97 368 ILE A O 1
ATOM 2944 N N . LEU A 1 369 ? -17.031 -17.641 -11.469 1 96.94 369 LEU A N 1
ATOM 2945 C CA . LEU A 1 369 ? -17.141 -18.547 -12.602 1 96.94 369 LEU A CA 1
ATOM 2946 C C . LEU A 1 369 ? -17.141 -17.781 -13.922 1 96.94 369 LEU A C 1
ATOM 2948 O O . LEU A 1 369 ? -16.5 -18.203 -14.891 1 96.94 369 LEU A O 1
ATOM 2952 N N . LYS A 1 370 ? -17.844 -16.688 -13.914 1 95.12 370 LYS A N 1
ATOM 2953 C CA . LYS A 1 370 ? -17.906 -15.859 -15.117 1 95.12 370 LYS A CA 1
ATOM 2954 C C . LYS A 1 370 ? -16.531 -15.328 -15.5 1 95.12 370 LYS A C 1
ATOM 2956 O O . LYS A 1 370 ? -16.156 -15.336 -16.672 1 95.12 370 LYS A O 1
ATOM 2961 N N . ILE A 1 371 ? -15.742 -14.891 -14.586 1 96.75 371 ILE A N 1
ATOM 2962 C CA . ILE A 1 371 ? -14.414 -14.359 -14.844 1 96.75 371 ILE A CA 1
ATOM 2963 C C . ILE A 1 371 ? -13.492 -15.477 -15.32 1 96.75 371 ILE A C 1
ATOM 2965 O O . ILE A 1 371 ? -12.758 -15.312 -16.297 1 96.75 371 ILE A O 1
ATOM 2969 N N . VAL A 1 372 ? -13.531 -16.641 -14.656 1 97.69 372 VAL A N 1
ATOM 2970 C CA . VAL A 1 372 ? -12.664 -17.766 -14.984 1 97.69 372 VAL A CA 1
ATOM 2971 C C . VAL A 1 372 ? -12.898 -18.203 -16.438 1 97.69 372 VAL A C 1
ATOM 2973 O O . VAL A 1 372 ? -11.961 -18.531 -17.156 1 97.69 372 VAL A O 1
ATOM 2976 N N . LYS A 1 373 ? -14.148 -18.094 -16.891 1 95.38 373 LYS A N 1
ATOM 2977 C CA . LYS A 1 373 ? -14.508 -18.484 -18.25 1 95.38 373 LYS A CA 1
ATOM 2978 C C . LYS A 1 373 ? -13.859 -17.562 -19.266 1 95.38 373 LYS A C 1
ATOM 2980 O O . LYS A 1 373 ? -13.648 -17.953 -20.422 1 95.38 373 LYS A O 1
ATOM 2985 N N . LEU A 1 374 ? -13.523 -16.406 -18.844 1 94.56 374 LEU A N 1
ATOM 2986 C CA . LEU A 1 374 ? -12.992 -15.414 -19.766 1 94.56 374 LEU A CA 1
ATOM 2987 C C . LEU A 1 374 ? -11.461 -15.414 -19.75 1 94.56 374 LEU A C 1
ATOM 2989 O O . LEU A 1 374 ? -10.828 -14.656 -20.469 1 94.56 374 LEU A O 1
ATOM 2993 N N . LEU A 1 375 ? -10.898 -16.219 -18.891 1 94.88 375 LEU A N 1
ATOM 2994 C CA . LEU A 1 375 ? -9.445 -16.281 -18.797 1 94.88 375 LEU A CA 1
ATOM 2995 C C . LEU A 1 375 ? -8.867 -17.203 -19.859 1 94.88 375 LEU A C 1
ATOM 2997 O O . LEU A 1 375 ? -7.836 -16.906 -20.469 1 94.88 375 LEU A O 1
ATOM 3001 N N . MET B 1 1 ? 10.5 25.047 20.938 1 75.44 1 MET B N 1
ATOM 3002 C CA . MET B 1 1 ? 9.914 24.609 19.672 1 75.44 1 MET B CA 1
ATOM 3003 C C . MET B 1 1 ? 8.398 24.812 19.688 1 75.44 1 MET B C 1
ATOM 3005 O O . MET B 1 1 ? 7.734 24.5 20.672 1 75.44 1 MET B O 1
ATOM 3009 N N . ASN B 1 2 ? 7.875 25.469 18.656 1 90.56 2 ASN B N 1
ATOM 3010 C CA . ASN B 1 2 ? 6.461 25.828 18.672 1 90.56 2 ASN B CA 1
ATOM 3011 C C . ASN B 1 2 ? 5.609 24.797 17.922 1 90.56 2 ASN B C 1
ATOM 3013 O O . ASN B 1 2 ? 4.551 25.141 17.391 1 90.56 2 ASN B O 1
ATOM 3017 N N . TYR B 1 3 ? 6.227 23.516 17.75 1 96.81 3 TYR B N 1
ATOM 3018 C CA . TYR B 1 3 ? 5.383 22.516 17.109 1 96.81 3 TYR B CA 1
ATOM 3019 C C . TYR B 1 3 ? 5.746 21.125 17.594 1 96.81 3 TYR B C 1
ATOM 3021 O O . TYR B 1 3 ? 6.812 20.906 18.172 1 96.81 3 TYR B O 1
ATOM 3029 N N . LYS B 1 4 ? 4.855 20.203 17.5 1 97.81 4 LYS B N 1
ATOM 3030 C CA . LYS B 1 4 ? 5.043 18.75 17.578 1 97.81 4 LYS B CA 1
ATOM 3031 C C . LYS B 1 4 ? 4.586 18.062 16.297 1 97.81 4 LYS B C 1
ATOM 3033 O O . LYS B 1 4 ? 3.713 18.562 15.586 1 97.81 4 LYS B O 1
ATOM 3038 N N . SER B 1 5 ? 5.262 17 15.945 1 98.62 5 SER B N 1
ATOM 3039 C CA . SER B 1 5 ? 4.895 16.281 14.734 1 98.62 5 SER B CA 1
ATOM 3040 C C . SER B 1 5 ? 4.973 14.766 14.953 1 98.62 5 SER B C 1
ATOM 3042 O O . SER B 1 5 ? 5.934 14.273 15.547 1 98.62 5 SER B O 1
ATOM 3044 N N . TYR B 1 6 ? 3.91 14.078 14.523 1 98.81 6 TYR B N 1
ATOM 3045 C CA . TYR B 1 6 ? 3.799 12.625 14.648 1 98.81 6 TYR B CA 1
ATOM 3046 C C . TYR B 1 6 ? 3.547 11.977 13.289 1 98.81 6 TYR B C 1
ATOM 3048 O O . TYR B 1 6 ? 2.613 12.359 12.578 1 98.81 6 TYR B O 1
ATOM 3056 N N . VAL B 1 7 ? 4.379 11.062 12.898 1 98.88 7 VAL B N 1
ATOM 3057 C CA . VAL B 1 7 ? 4.098 10.203 11.758 1 98.88 7 VAL B CA 1
ATOM 3058 C C . VAL B 1 7 ? 3.533 8.867 12.234 1 98.88 7 VAL B C 1
ATOM 3060 O O . VAL B 1 7 ? 3.998 8.312 13.227 1 98.88 7 VAL B O 1
ATOM 3063 N N . VAL B 1 8 ? 2.455 8.43 11.633 1 98.75 8 VAL B N 1
ATOM 3064 C CA . VAL B 1 8 ? 1.841 7.148 11.961 1 98.75 8 VAL B CA 1
ATOM 3065 C C . VAL B 1 8 ? 2.174 6.129 10.875 1 98.75 8 VAL B C 1
ATOM 3067 O O . VAL B 1 8 ? 1.709 6.25 9.734 1 98.75 8 VAL B O 1
ATOM 3070 N N . TRP B 1 9 ? 3 5.094 11.266 1 98 9 TRP B N 1
ATOM 3071 C CA . TRP B 1 9 ? 3.41 4.195 10.188 1 98 9 TRP B CA 1
ATOM 3072 C C . TRP B 1 9 ? 3.693 2.799 10.727 1 98 9 TRP B C 1
ATOM 3074 O O . TRP B 1 9 ? 4.141 2.643 11.867 1 98 9 TRP B O 1
ATOM 3084 N N . ASN B 1 10 ? 3.375 1.878 10.055 1 94.56 10 ASN B N 1
ATOM 3085 C CA . ASN B 1 10 ? 3.779 0.476 10.055 1 94.56 10 ASN B CA 1
ATOM 3086 C C . ASN B 1 10 ? 3.809 -0.1 8.641 1 94.56 10 ASN B C 1
ATOM 3088 O O . ASN B 1 10 ? 3.059 0.344 7.77 1 94.56 10 ASN B O 1
ATOM 3092 N N . ASN B 1 11 ? 4.711 -0.967 8.359 1 92.06 11 ASN B N 1
ATOM 3093 C CA . ASN B 1 11 ? 4.844 -1.495 7.008 1 92.06 11 ASN B CA 1
ATOM 3094 C C . ASN B 1 11 ? 3.768 -2.535 6.703 1 92.06 11 ASN B C 1
ATOM 3096 O O . ASN B 1 11 ? 3.865 -3.264 5.715 1 92.06 11 ASN B O 1
ATOM 3100 N N . LYS B 1 12 ? 2.83 -2.588 7.496 1 89.62 12 LYS B N 1
ATOM 3101 C CA . LYS B 1 12 ? 1.683 -3.463 7.273 1 89.62 12 LYS B CA 1
ATOM 3102 C C . LYS B 1 12 ? 0.417 -2.652 7.008 1 89.62 12 LYS B C 1
ATOM 3104 O O . LYS B 1 12 ? 0.179 -1.634 7.66 1 89.62 12 LYS B O 1
ATOM 3109 N N . GLY B 1 13 ? -0.344 -3.117 5.996 1 87.38 13 GLY B N 1
ATOM 3110 C CA . GLY B 1 13 ? -1.621 -2.494 5.691 1 87.38 13 GLY B CA 1
ATOM 3111 C C . GLY B 1 13 ? -2.727 -2.891 6.652 1 87.38 13 GLY B C 1
ATOM 3112 O O . GLY B 1 13 ? -2.672 -3.963 7.258 1 87.38 13 GLY B O 1
ATOM 3113 N N . GLY B 1 14 ? -3.699 -2.068 6.855 1 86.62 14 GLY B N 1
ATOM 3114 C CA . GLY B 1 14 ? -4.887 -2.414 7.621 1 86.62 14 GLY B CA 1
ATOM 3115 C C . GLY B 1 14 ? -4.672 -2.346 9.125 1 86.62 14 GLY B C 1
ATOM 3116 O O . GLY B 1 14 ? -5.465 -2.893 9.891 1 86.62 14 GLY B O 1
ATOM 3117 N N . THR B 1 15 ? -3.623 -1.655 9.531 1 91.56 15 THR B N 1
ATOM 3118 C CA . THR B 1 15 ? -3.318 -1.611 10.961 1 91.56 15 THR B CA 1
ATOM 3119 C C . THR B 1 15 ? -4.039 -0.446 11.633 1 91.56 15 THR B C 1
ATOM 3121 O O . THR B 1 15 ? -4.008 -0.312 12.859 1 91.56 15 THR B O 1
ATOM 3124 N N . GLY B 1 16 ? -4.621 0.462 10.852 1 93.75 16 GLY B N 1
ATOM 3125 C CA . GLY B 1 16 ? -5.395 1.56 11.414 1 93.75 16 GLY B CA 1
ATOM 3126 C C . GLY B 1 16 ? -4.684 2.896 11.32 1 93.75 16 GLY B C 1
ATOM 3127 O O . GLY B 1 16 ? -5.008 3.828 12.062 1 93.75 16 GLY B O 1
ATOM 3128 N N . LYS B 1 17 ? -3.729 3.043 10.461 1 96.88 17 LYS B N 1
ATOM 3129 C CA . LYS B 1 17 ? -2.967 4.277 10.32 1 96.88 17 LYS B CA 1
ATOM 3130 C C . LYS B 1 17 ? -3.885 5.457 10.008 1 96.88 17 LYS B C 1
ATOM 3132 O O . LYS B 1 17 ? -3.865 6.469 10.719 1 96.88 17 LYS B O 1
ATOM 3137 N N . THR B 1 18 ? -4.711 5.301 8.977 1 96.5 18 THR B N 1
ATOM 3138 C CA . THR B 1 18 ? -5.613 6.363 8.547 1 96.5 18 THR B CA 1
ATOM 3139 C C . THR B 1 18 ? -6.645 6.672 9.633 1 96.5 18 THR B C 1
ATOM 3141 O O . THR B 1 18 ? -6.887 7.836 9.945 1 96.5 18 THR B O 1
ATOM 3144 N N . SER B 1 19 ? -7.195 5.598 10.227 1 96.25 19 SER B N 1
ATOM 3145 C CA . SER B 1 19 ? -8.195 5.75 11.281 1 96.25 19 SER B CA 1
ATOM 3146 C C . SER B 1 19 ? -7.637 6.543 12.461 1 96.25 19 SER B C 1
ATOM 3148 O O . SER B 1 19 ? -8.305 7.438 12.984 1 96.25 19 SER B O 1
ATOM 3150 N N . LEU B 1 20 ? -6.43 6.207 12.805 1 97.75 20 LEU B N 1
ATOM 3151 C CA . LEU B 1 20 ? -5.809 6.871 13.945 1 97.75 20 LEU B CA 1
ATOM 3152 C C . LEU B 1 20 ? -5.523 8.336 13.633 1 97.75 20 LEU B C 1
ATOM 3154 O O . LEU B 1 20 ? -5.812 9.219 14.445 1 97.75 20 LEU B O 1
ATOM 3158 N N . VAL B 1 21 ? -5.008 8.602 12.477 1 98.69 21 VAL B N 1
ATOM 3159 C CA . VAL B 1 21 ? -4.684 9.977 12.117 1 98.69 21 VAL B CA 1
ATOM 3160 C C . VAL B 1 21 ? -5.957 10.82 12.102 1 98.69 21 VAL B C 1
ATOM 3162 O O . VAL B 1 21 ? -5.977 11.938 12.633 1 98.69 21 VAL B O 1
ATOM 3165 N N . PHE B 1 22 ? -7.031 10.289 11.531 1 98.25 22 PHE B N 1
ATOM 3166 C CA . PHE B 1 22 ? -8.297 11.008 11.469 1 98.25 22 PHE B CA 1
ATOM 3167 C C . PHE B 1 22 ? -8.82 11.305 12.867 1 98.25 22 PHE B C 1
ATOM 3169 O O . PHE B 1 22 ? -9.125 12.453 13.195 1 98.25 22 PHE B O 1
ATOM 3176 N N . GLN B 1 23 ? -8.852 10.289 13.68 1 98.31 23 GLN B N 1
ATOM 3177 C CA . GLN 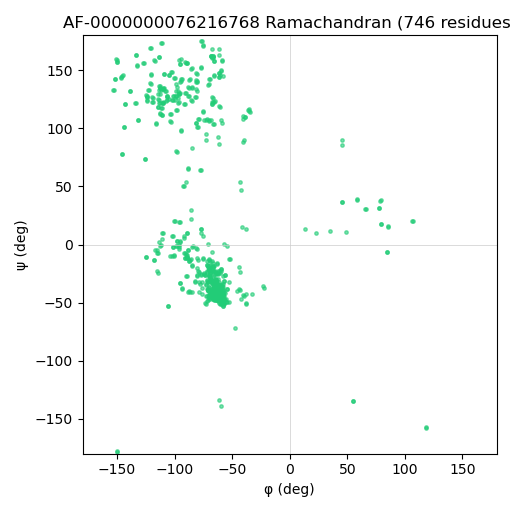B 1 23 ? -9.438 10.414 15.008 1 98.31 23 GLN B CA 1
ATOM 3178 C C . GLN B 1 23 ? -8.57 11.281 15.914 1 98.31 23 GLN B C 1
ATOM 3180 O O . GLN B 1 23 ? -9.078 12.141 16.625 1 98.31 23 GLN B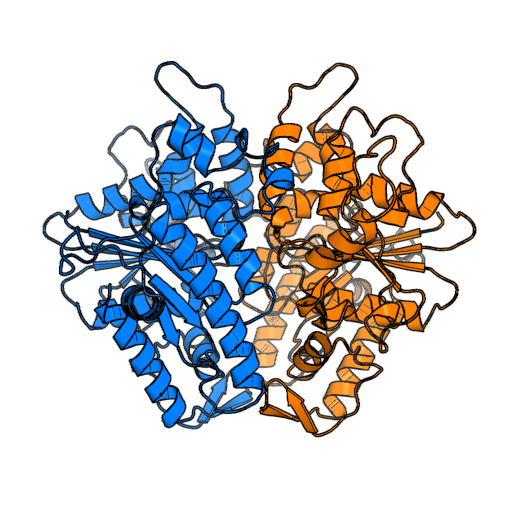 O 1
ATOM 3185 N N . LEU B 1 24 ? -7.246 11.078 15.914 1 98.62 24 LEU B N 1
ATOM 3186 C CA . LEU B 1 24 ? -6.344 11.805 16.797 1 98.62 24 LEU B CA 1
ATOM 3187 C C . LEU B 1 24 ? -6.289 13.281 16.422 1 98.62 24 LEU B C 1
ATOM 3189 O O . LEU B 1 24 ? -6.316 14.148 17.297 1 98.62 24 LEU B O 1
ATOM 3193 N N . SER B 1 25 ? -6.238 13.57 15.141 1 98.75 25 SER B N 1
ATOM 3194 C CA . SER B 1 25 ? -6.164 14.961 14.711 1 98.75 25 SER B CA 1
ATOM 3195 C C . SER B 1 25 ? -7.449 15.719 15.047 1 98.75 25 SER B C 1
ATOM 3197 O O . SER B 1 25 ? -7.402 16.828 15.594 1 98.75 25 SER B O 1
ATOM 3199 N N . ALA B 1 26 ? -8.57 15.094 14.773 1 98.38 26 ALA B N 1
ATOM 3200 C CA . ALA B 1 26 ? -9.852 15.734 15.047 1 98.38 26 ALA B CA 1
ATOM 3201 C C . ALA B 1 26 ? -10.047 15.953 16.547 1 98.38 26 ALA B C 1
ATOM 3203 O O . ALA B 1 26 ? -10.445 17.047 16.969 1 98.38 26 ALA B O 1
ATOM 3204 N N . GLU B 1 27 ? -9.789 14.93 17.312 1 98.25 27 GLU B N 1
ATOM 3205 C CA . GLU B 1 27 ? -9.977 15.023 18.766 1 98.25 27 GLU B CA 1
ATOM 3206 C C . GLU B 1 27 ? -9 16.016 19.375 1 98.25 27 GLU B C 1
ATOM 3208 O O . GLU B 1 27 ? -9.375 16.812 20.25 1 98.25 27 GLU B O 1
ATOM 3213 N N . TYR B 1 28 ? -7.719 15.992 18.984 1 98.69 28 TYR B N 1
ATOM 3214 C CA . TYR B 1 28 ? -6.742 16.938 19.5 1 98.69 28 TYR B CA 1
ATOM 3215 C C . TYR B 1 28 ? -7.148 18.375 19.172 1 98.69 28 TYR B C 1
ATOM 3217 O O . TYR B 1 28 ? -7.062 19.266 20.016 1 98.69 28 TYR B O 1
ATOM 3225 N N . ALA B 1 29 ? -7.562 18.609 17.938 1 98.62 29 ALA B N 1
ATOM 3226 C CA . ALA B 1 29 ? -8.008 19.938 17.516 1 98.62 29 ALA B CA 1
ATOM 3227 C C . ALA B 1 29 ? -9.172 20.422 18.375 1 98.62 29 ALA B C 1
ATOM 3229 O O . ALA B 1 29 ? -9.219 21.578 18.781 1 98.62 29 ALA B O 1
ATOM 3230 N N . ARG B 1 30 ? -10.086 19.531 18.625 1 97.94 30 ARG B N 1
ATOM 3231 C CA . ARG B 1 30 ? -11.25 19.859 19.453 1 97.94 30 ARG B CA 1
ATOM 3232 C C . ARG B 1 30 ? -10.836 20.297 20.844 1 97.94 30 ARG B C 1
ATOM 3234 O O . ARG B 1 30 ? -11.359 21.266 21.391 1 97.94 30 ARG B O 1
ATOM 3241 N N . GLN B 1 31 ? -9.852 19.625 21.391 1 97.75 31 GLN B N 1
ATOM 3242 C CA . GLN B 1 31 ? -9.414 19.875 22.766 1 97.75 31 GLN B CA 1
ATOM 3243 C C . GLN B 1 31 ? -8.531 21.125 22.844 1 97.75 31 GLN B C 1
ATOM 3245 O O . GLN B 1 31 ? -8.383 21.719 23.906 1 97.75 31 GLN B O 1
ATOM 3250 N N . ASN B 1 32 ? -7.922 21.469 21.734 1 97.88 32 ASN B N 1
ATOM 3251 C CA . ASN B 1 32 ? -6.977 22.578 21.703 1 97.88 32 ASN B CA 1
ATOM 3252 C C . ASN B 1 32 ? -7.344 23.609 20.641 1 97.88 32 ASN B C 1
ATOM 3254 O O . ASN B 1 32 ? -6.59 23.828 19.688 1 97.88 32 ASN B O 1
ATOM 3258 N N . PRO B 1 33 ? -8.367 24.422 20.828 1 96.75 33 PRO B N 1
ATOM 3259 C CA . PRO B 1 33 ? -8.906 25.312 19.797 1 96.75 33 PRO B CA 1
ATOM 3260 C C . PRO B 1 33 ? -7.961 26.453 19.453 1 96.75 33 PRO B C 1
ATOM 3262 O O . PRO B 1 33 ? -8.102 27.078 18.391 1 96.75 33 PRO B O 1
ATOM 3265 N N . THR B 1 34 ? -7 26.766 20.281 1 96.44 34 THR B N 1
ATOM 3266 C CA . THR B 1 34 ? -6.102 27.891 20.047 1 96.44 34 THR B CA 1
ATOM 3267 C C . THR B 1 34 ? -4.871 27.453 19.266 1 96.44 34 THR B C 1
ATOM 3269 O O . THR B 1 34 ? -4.078 28.281 18.812 1 96.44 34 THR B O 1
ATOM 3272 N N . GLN B 1 35 ? -4.719 26.156 19.156 1 97.56 35 GLN B N 1
ATOM 3273 C CA . GLN B 1 35 ? -3.602 25.594 18.406 1 97.56 35 GLN B CA 1
ATOM 3274 C C . GLN B 1 35 ? -4.016 25.281 16.969 1 97.56 35 GLN B C 1
ATOM 3276 O O . GLN B 1 35 ? -5.207 25.25 16.656 1 97.56 35 GLN B O 1
ATOM 3281 N N . LYS B 1 36 ? -3.07 25.172 16.125 1 97.75 36 LYS B N 1
ATOM 3282 C CA . LYS B 1 36 ? -3.318 24.734 14.75 1 97.75 36 LYS B CA 1
ATOM 3283 C C . LYS B 1 36 ? -2.922 23.281 14.555 1 97.75 36 LYS B C 1
ATOM 3285 O O . LYS B 1 36 ? -1.818 22.875 14.922 1 97.75 36 LYS B O 1
ATOM 3290 N N . VAL B 1 37 ? -3.85 22.531 14.109 1 98.69 37 VAL B N 1
ATOM 3291 C CA . VAL B 1 37 ? -3.611 21.109 13.844 1 98.69 37 VAL B CA 1
ATOM 3292 C C . VAL B 1 37 ? -3.551 20.875 12.336 1 98.69 37 VAL B C 1
ATOM 3294 O O . VAL B 1 37 ? -4.461 21.266 11.602 1 98.69 37 VAL B O 1
ATOM 3297 N N . ILE B 1 38 ? -2.477 20.297 11.852 1 98.75 38 ILE B N 1
ATOM 3298 C CA . ILE B 1 38 ? -2.279 20.062 10.43 1 98.75 38 ILE B CA 1
ATOM 3299 C C . ILE B 1 38 ? -2.137 18.578 10.164 1 98.75 38 ILE B C 1
ATOM 3301 O O . ILE B 1 38 ? -1.294 17.906 10.766 1 98.75 38 ILE B O 1
ATOM 3305 N N . VAL B 1 39 ? -2.982 18.062 9.336 1 98.88 39 VAL B N 1
ATOM 3306 C CA . VAL B 1 39 ? -2.863 16.688 8.844 1 98.88 39 VAL B CA 1
ATOM 3307 C C . VAL B 1 39 ? -2.154 16.688 7.496 1 98.88 39 VAL B C 1
ATOM 3309 O O . VAL B 1 39 ? -2.477 17.484 6.613 1 98.88 39 VAL B O 1
ATOM 3312 N N . ILE B 1 40 ? -1.183 15.891 7.352 1 98.88 40 ILE B N 1
ATOM 3313 C CA . ILE B 1 40 ? -0.47 15.695 6.09 1 98.88 40 ILE B CA 1
ATOM 3314 C C . ILE B 1 40 ? -0.753 14.305 5.543 1 98.88 40 ILE B C 1
ATOM 3316 O O . ILE B 1 40 ? -0.452 13.297 6.195 1 98.88 40 ILE B O 1
ATOM 3320 N N . ASP B 1 41 ? -1.359 14.211 4.406 1 98.5 41 ASP B N 1
ATOM 3321 C CA . ASP B 1 41 ? -1.68 12.945 3.762 1 98.5 41 ASP B CA 1
ATOM 3322 C C . ASP B 1 41 ? -0.598 12.547 2.76 1 98.5 41 ASP B C 1
ATOM 3324 O O . ASP B 1 41 ? -0.63 12.969 1.603 1 98.5 41 ASP B O 1
ATOM 3328 N N . MET B 1 42 ? 0.315 11.664 3.199 1 98.56 42 MET B N 1
ATOM 3329 C CA . MET B 1 42 ? 1.441 11.234 2.375 1 98.56 42 MET B CA 1
ATOM 3330 C C . MET B 1 42 ? 1.169 9.867 1.756 1 98.56 42 MET B C 1
ATOM 3332 O O . MET B 1 42 ? 2.102 9.141 1.404 1 98.56 42 MET B O 1
ATOM 3336 N N . CYS B 1 43 ? -0.06 9.492 1.679 1 96.62 43 CYS B N 1
ATOM 3337 C CA . CYS B 1 43 ? -0.48 8.242 1.047 1 96.62 43 CYS B CA 1
ATOM 3338 C C . CYS B 1 43 ? -1.149 8.516 -0.296 1 96.62 43 CYS B C 1
ATOM 3340 O O . CYS B 1 43 ? -2.123 9.266 -0.37 1 96.62 43 CYS B O 1
ATOM 3342 N N . PRO B 1 44 ? -0.679 7.828 -1.37 1 94.44 44 PRO B N 1
ATOM 3343 C CA . PRO B 1 44 ? -1.304 8.016 -2.682 1 94.44 44 PRO B CA 1
ATOM 3344 C C . PRO B 1 44 ? -2.787 7.66 -2.686 1 94.44 44 PRO B C 1
ATOM 3346 O O . PRO B 1 44 ? -3.541 8.141 -3.535 1 94.44 44 PRO B O 1
ATOM 3349 N N . GLN B 1 45 ? -3.26 6.863 -1.735 1 90.19 45 GLN B N 1
ATOM 3350 C CA . GLN B 1 45 ? -4.668 6.488 -1.666 1 90.19 45 GLN B CA 1
ATOM 3351 C C . GLN B 1 45 ? -5.52 7.645 -1.152 1 90.19 45 GLN B C 1
ATOM 3353 O O . GLN B 1 45 ? -6.73 7.688 -1.391 1 90.19 45 GLN B O 1
ATOM 3358 N N . ALA B 1 46 ? -4.934 8.547 -0.389 1 93.25 46 ALA B N 1
ATOM 3359 C CA . ALA B 1 46 ? -5.535 9.789 0.091 1 93.25 46 ALA B CA 1
ATOM 3360 C C . ALA B 1 46 ? -6.797 9.508 0.906 1 93.25 46 ALA B C 1
ATOM 3362 O O . ALA B 1 46 ? -7.785 10.242 0.804 1 93.25 46 ALA B O 1
ATOM 3363 N N . ASN B 1 47 ? -6.785 8.453 1.71 1 91.25 47 ASN B N 1
ATOM 3364 C CA . ASN B 1 47 ? -7.977 8.062 2.455 1 91.25 47 ASN B CA 1
ATOM 3365 C C . ASN B 1 47 ? -8.328 9.086 3.531 1 91.25 47 ASN B C 1
ATOM 3367 O O . ASN B 1 47 ? -9.5 9.414 3.719 1 91.25 47 ASN B O 1
ATOM 3371 N N . VAL B 1 48 ? -7.336 9.547 4.23 1 96.31 48 VAL B N 1
ATOM 3372 C CA . VAL B 1 48 ? -7.633 10.492 5.309 1 96.31 48 VAL B CA 1
ATOM 3373 C C . VAL B 1 48 ? -8.164 11.797 4.723 1 96.31 48 VAL B C 1
ATOM 3375 O O . VAL B 1 48 ? -9.031 12.445 5.316 1 96.31 48 VAL B O 1
ATOM 3378 N N . SER B 1 49 ? -7.613 12.219 3.576 1 95.44 49 SER B N 1
ATOM 3379 C CA . SER B 1 49 ? -8.125 13.398 2.877 1 95.44 49 SER B CA 1
ATOM 3380 C C . SER B 1 49 ? -9.602 13.234 2.537 1 95.44 49 SER B C 1
ATOM 3382 O O . SER B 1 49 ? -10.406 14.141 2.768 1 95.44 49 SER B O 1
ATOM 3384 N N . SER B 1 50 ? -9.945 12.047 2.033 1 90.19 50 SER B N 1
ATOM 3385 C CA . SER B 1 50 ? -11.328 11.758 1.676 1 90.19 50 SER B CA 1
ATOM 3386 C C . SER B 1 50 ? -12.242 11.859 2.891 1 90.19 50 SER B C 1
ATOM 3388 O O . SER B 1 50 ? -13.352 12.398 2.799 1 90.19 50 SER B O 1
ATOM 3390 N N . SER B 1 51 ? -11.812 11.367 3.973 1 92.44 51 SER B N 1
ATOM 3391 C CA . SER B 1 51 ? -12.617 11.375 5.191 1 92.44 51 SER B CA 1
ATOM 3392 C C . SER B 1 51 ? -12.758 12.789 5.754 1 92.44 51 SER B C 1
ATOM 3394 O O . SER B 1 51 ? -13.844 13.195 6.164 1 92.44 51 SER B O 1
ATOM 3396 N N . LEU B 1 52 ? -11.664 13.516 5.773 1 95.88 52 LEU B N 1
ATOM 3397 C CA . LEU B 1 52 ? -11.656 14.852 6.363 1 95.88 52 LEU B CA 1
ATOM 3398 C C . LEU B 1 52 ? -12.484 15.82 5.523 1 95.88 52 LEU B C 1
ATOM 3400 O O . LEU B 1 52 ? -13.078 16.766 6.059 1 95.88 52 LEU B O 1
ATOM 3404 N N . LEU B 1 53 ? -12.508 15.539 4.234 1 91.25 53 LEU B N 1
ATOM 3405 C CA . LEU B 1 53 ? -13.172 16.484 3.344 1 91.25 53 LEU B CA 1
ATOM 3406 C C . LEU B 1 53 ? -14.562 15.977 2.959 1 91.25 53 LEU B C 1
ATOM 3408 O O . LEU B 1 53 ? -15.297 16.656 2.234 1 91.25 53 LEU B O 1
ATOM 3412 N N . VAL B 1 54 ? -15.109 14.797 3.596 1 75.94 54 VAL B N 1
ATOM 3413 C CA . VAL B 1 54 ? -16.406 14.156 3.426 1 75.94 54 VAL B CA 1
ATOM 3414 C C . VAL B 1 54 ? -16.734 14.039 1.938 1 75.94 54 VAL B C 1
ATOM 3416 O O . VAL B 1 54 ? -17.234 14.992 1.331 1 75.94 54 VAL B O 1
ATOM 3419 N N . ASN B 1 55 ? -16.328 12.898 1.271 1 55.5 55 ASN B N 1
ATOM 3420 C CA . ASN B 1 55 ? -16.531 12.438 -0.098 1 55.5 55 ASN B CA 1
ATOM 3421 C C . ASN B 1 55 ? -17.062 13.555 -0.989 1 55.5 55 ASN B C 1
ATOM 3423 O O . ASN B 1 55 ? -17.812 13.297 -1.938 1 55.5 55 ASN B O 1
ATOM 3427 N N . THR B 1 56 ? -16.953 14.797 -0.413 1 44.19 56 THR B N 1
ATOM 3428 C CA . THR B 1 56 ? -17.297 15.797 -1.42 1 44.19 56 THR B CA 1
ATOM 3429 C C . THR B 1 56 ? -16.391 15.656 -2.641 1 44.19 56 THR B C 1
ATOM 3431 O O . THR B 1 56 ? -16.406 16.5 -3.533 1 44.19 56 THR B O 1
ATOM 3434 N N . PHE B 1 57 ? -15.586 14.781 -2.598 1 39.31 57 PHE B N 1
ATOM 3435 C CA . PHE B 1 57 ? -14.625 14.758 -3.697 1 39.31 57 PHE B CA 1
ATOM 3436 C C . PHE B 1 57 ? -15.344 14.594 -5.031 1 39.31 57 PHE B C 1
ATOM 3438 O O . PHE B 1 57 ? -14.703 14.492 -6.082 1 39.31 57 PHE B O 1
ATOM 3445 N N . SER B 1 58 ? -16.562 14.039 -4.98 1 36.19 58 SER B N 1
ATOM 3446 C CA . SER B 1 58 ? -17.109 14.234 -6.32 1 36.19 58 SER B CA 1
ATOM 3447 C C . SER B 1 58 ? -16.719 15.594 -6.891 1 36.19 58 SER B C 1
ATOM 3449 O O . SER B 1 58 ? -16.609 15.758 -8.109 1 36.19 58 SER B O 1
ATOM 3451 N N . ASN B 1 59 ? -16.953 16.688 -6.059 1 31.53 59 ASN B N 1
ATOM 3452 C CA . ASN B 1 59 ? -16.594 18.047 -6.449 1 31.53 59 ASN B CA 1
ATOM 3453 C C . ASN B 1 59 ? -15.188 18.406 -5.957 1 31.53 59 ASN B C 1
ATOM 3455 O O . ASN B 1 59 ? -14.945 19.547 -5.539 1 31.53 59 ASN B O 1
ATOM 3459 N N . PHE B 1 60 ? -14.484 17.641 -5.465 1 32.97 60 PHE B N 1
ATOM 3460 C CA . PHE B 1 60 ? -13.164 18.062 -5.027 1 32.97 60 PHE B CA 1
ATOM 3461 C C . PHE B 1 60 ? -12.578 19.094 -5.988 1 32.97 60 PHE B C 1
ATOM 3463 O O . PHE B 1 60 ? -12.617 18.906 -7.207 1 32.97 60 PHE B O 1
ATOM 3470 N N . PRO B 1 61 ? -12.391 20.203 -5.535 1 31.8 61 PRO B N 1
ATOM 3471 C CA . PRO B 1 61 ? -11.797 21.281 -6.332 1 31.8 61 PRO B CA 1
ATOM 3472 C C . PRO B 1 61 ? -10.477 20.875 -6.98 1 31.8 61 PRO B C 1
ATOM 3474 O O . PRO B 1 61 ? -9.844 21.672 -7.672 1 31.8 61 PRO B O 1
ATOM 3477 N N . GLY B 1 62 ? -9.906 19.859 -6.656 1 31.75 62 GLY B N 1
ATOM 3478 C CA . GLY B 1 62 ? -8.703 19.719 -7.469 1 31.75 62 GLY B CA 1
ATOM 3479 C C . GLY B 1 62 ? -8.992 19.75 -8.961 1 31.75 62 GLY B C 1
ATOM 3480 O O . GLY B 1 62 ? -8.211 20.297 -9.734 1 31.75 62 GLY B O 1
ATOM 3481 N N . GLU B 1 63 ? -10.016 18.953 -9.32 1 33.34 63 GLU B N 1
ATOM 3482 C CA . GLU B 1 63 ? -10.367 19.312 -10.695 1 33.34 63 GLU B CA 1
ATOM 3483 C C . GLU B 1 63 ? -11.055 20.672 -10.742 1 33.34 63 GLU B C 1
ATOM 3485 O O . GLU B 1 63 ? -10.805 21.469 -11.648 1 33.34 63 GLU B O 1
ATOM 3490 N N . LYS B 1 64 ? -12.078 20.984 -9.914 1 33.41 64 LYS B N 1
ATOM 3491 C CA . LYS B 1 64 ? -12.75 22.281 -10 1 33.41 64 LYS B CA 1
ATOM 3492 C C . LYS B 1 64 ? -12.016 23.344 -9.188 1 33.41 64 LYS B C 1
ATOM 3494 O O . LYS B 1 64 ? -12.031 24.516 -9.531 1 33.41 64 LYS B O 1
ATOM 3499 N N . VAL B 1 65 ? -11.5 23.125 -8.031 1 31.98 65 VAL B N 1
ATOM 3500 C CA . VAL B 1 65 ? -10.773 24.203 -7.359 1 31.98 65 VAL B CA 1
ATOM 3501 C C . VAL B 1 65 ? -9.531 24.578 -8.164 1 31.98 65 VAL B C 1
ATOM 3503 O O . VAL B 1 65 ? -9.125 25.734 -8.188 1 31.98 65 VAL B O 1
ATOM 3506 N N . VAL B 1 66 ? -8.945 23.609 -8.844 1 31.03 66 VAL B N 1
ATOM 3507 C CA . VAL B 1 66 ? -7.957 24.062 -9.812 1 31.03 66 VAL B CA 1
ATOM 3508 C C . VAL B 1 66 ? -8.648 24.891 -10.891 1 31.03 66 VAL B C 1
ATOM 3510 O O . VAL B 1 66 ? -8.094 25.906 -11.359 1 31.03 66 VAL B O 1
ATOM 3513 N N . SER B 1 67 ? -9.883 24.594 -11.188 1 30.12 67 SER B N 1
ATOM 3514 C CA . SER B 1 67 ? -10.461 25.375 -12.281 1 30.12 67 SER B CA 1
ATOM 3515 C C . SER B 1 67 ? -10.844 26.781 -11.82 1 30.12 67 SER B C 1
ATOM 3517 O O . SER B 1 67 ? -10.719 27.75 -12.578 1 30.12 67 SER B O 1
ATOM 3519 N N . ASP B 1 68 ? -11.438 26.906 -10.641 1 29.38 68 ASP B N 1
ATOM 3520 C CA . ASP B 1 68 ? -11.914 28.25 -10.352 1 29.38 68 ASP B CA 1
ATOM 3521 C C . ASP B 1 68 ? -10.758 29.172 -9.953 1 29.38 68 ASP B C 1
ATOM 3523 O O . ASP B 1 68 ? -10.867 30.391 -10.055 1 29.38 68 ASP B O 1
ATOM 3527 N N . ALA B 1 69 ? -9.703 28.594 -9.281 1 28.31 69 ALA B N 1
ATOM 3528 C CA . ALA B 1 69 ? -8.609 29.516 -8.977 1 28.31 69 ALA B CA 1
ATOM 3529 C C . ALA B 1 69 ? -7.871 29.938 -10.25 1 28.31 69 ALA B C 1
ATOM 3531 O O . ALA B 1 69 ? -7.043 30.844 -10.227 1 28.31 69 ALA B O 1
ATOM 3532 N N . SER B 1 70 ? -7.945 29.047 -11.352 1 32.09 70 SER B N 1
ATOM 3533 C CA . SER B 1 70 ? -7.312 29.516 -12.586 1 32.09 70 SER B CA 1
ATOM 3534 C C . SER B 1 70 ? -8.07 30.688 -13.188 1 32.09 70 SER B C 1
ATOM 3536 O O . SER B 1 70 ? -7.684 31.219 -14.227 1 32.09 70 SER B O 1
ATOM 3538 N N . LYS B 1 71 ? -9.328 30.891 -12.93 1 30.42 71 LYS B N 1
ATOM 3539 C CA . LYS B 1 71 ? -9.906 32 -13.664 1 30.42 71 LYS B CA 1
ATOM 3540 C C . LYS B 1 71 ? -9.305 33.344 -13.203 1 30.42 71 LYS B C 1
ATOM 3542 O O . LYS B 1 71 ? -9.859 34.406 -13.477 1 30.42 71 LYS B O 1
ATOM 3547 N N . ILE B 1 72 ? -8.43 33.344 -12.102 1 26.52 72 ILE B N 1
ATOM 3548 C CA . ILE B 1 72 ? -7.934 34.688 -11.93 1 26.52 72 ILE B CA 1
ATOM 3549 C C . ILE B 1 72 ? -7.148 35.125 -13.172 1 26.52 72 ILE B C 1
ATOM 3551 O O . ILE B 1 72 ? -6.531 34.281 -13.836 1 26.52 72 ILE B O 1
ATOM 3555 N N . ASP B 1 73 ? -6.805 36.5 -13.5 1 28.25 73 ASP B N 1
ATOM 3556 C CA . ASP B 1 73 ? -6.418 37.375 -14.586 1 28.25 73 ASP B CA 1
ATOM 3557 C C . ASP B 1 73 ? -5.137 36.906 -15.266 1 28.25 73 ASP B C 1
ATOM 3559 O O . ASP B 1 73 ? -4.34 36.188 -14.656 1 28.25 73 ASP B O 1
ATOM 3563 N N . THR B 1 74 ? -4.836 37.031 -16.688 1 30.64 74 THR B N 1
ATOM 3564 C CA . THR B 1 74 ? -3.92 36.938 -17.812 1 30.64 74 THR B CA 1
ATOM 3565 C C . THR B 1 74 ? -2.498 37.281 -17.406 1 30.64 74 THR B C 1
ATOM 3567 O O . THR B 1 74 ? -1.58 37.281 -18.219 1 30.64 74 THR B O 1
ATOM 3570 N N . LYS B 1 75 ? -2.158 38.281 -16.609 1 33.72 75 LYS B N 1
ATOM 3571 C CA . LYS B 1 75 ? -0.783 38.75 -16.672 1 33.72 75 LYS B CA 1
ATOM 3572 C C . LYS B 1 75 ? 0.208 37.656 -16.328 1 33.72 75 LYS B C 1
ATOM 3574 O O . LYS B 1 75 ? 0.926 37.156 -17.203 1 33.72 75 LYS B O 1
ATOM 3579 N N . LYS B 1 76 ? 1.365 37.812 -15.531 1 37.62 76 LYS B N 1
ATOM 3580 C CA . LYS B 1 76 ? 2.547 37 -15.297 1 37.62 76 LYS B CA 1
ATOM 3581 C C . LYS B 1 76 ? 2.166 35.656 -14.695 1 37.62 76 LYS B C 1
ATOM 3583 O O . LYS B 1 76 ? 1.832 35.562 -13.508 1 37.62 76 LYS B O 1
ATOM 3588 N N . LYS B 1 77 ? 1.811 34.562 -15.445 1 41.44 77 LYS B N 1
ATOM 3589 C CA . LYS B 1 77 ? 1.327 33.219 -15.211 1 41.44 77 LYS B CA 1
ATOM 3590 C C . LYS B 1 77 ? 2.078 32.562 -14.062 1 41.44 77 LYS B C 1
ATOM 3592 O O . LYS B 1 77 ? 3.119 31.922 -14.266 1 41.44 77 LYS B O 1
ATOM 3597 N N . MET B 1 78 ? 2.217 33.062 -12.859 1 42.44 78 MET B N 1
ATOM 3598 C CA . MET B 1 78 ? 2.793 32.344 -11.727 1 42.44 78 MET B CA 1
ATOM 3599 C C . MET B 1 78 ? 2.332 30.906 -11.703 1 42.44 78 MET B C 1
ATOM 3601 O O . MET B 1 78 ? 1.138 30.625 -11.828 1 42.44 78 MET B O 1
ATOM 3605 N N . LYS B 1 79 ? 3.281 30.031 -12.039 1 54.69 79 LYS B N 1
ATOM 3606 C CA . LYS B 1 79 ? 3.006 28.609 -12.008 1 54.69 79 LYS B CA 1
ATOM 3607 C C . LYS B 1 79 ? 2.156 28.234 -10.797 1 54.69 79 LYS B C 1
ATOM 3609 O O . LYS B 1 79 ? 2.578 28.406 -9.656 1 54.69 79 LYS B O 1
ATOM 3614 N N . SER B 1 80 ? 0.888 28.234 -10.867 1 71 80 SER B N 1
ATOM 3615 C CA . SER B 1 80 ? -0.037 27.906 -9.789 1 71 80 SER B CA 1
ATOM 3616 C C . SER B 1 80 ? -0.039 26.406 -9.5 1 71 80 SER B C 1
ATOM 3618 O O . SER B 1 80 ? -0.134 25.594 -10.422 1 71 80 SER B O 1
ATOM 3620 N N . PHE B 1 81 ? 0.601 26.016 -8.312 1 83.44 81 PHE B N 1
ATOM 3621 C CA . PHE B 1 81 ? 0.596 24.625 -7.863 1 83.44 81 PHE B CA 1
ATOM 3622 C C . PHE B 1 81 ? -0.708 24.297 -7.148 1 83.44 81 PHE B C 1
ATOM 3624 O O . PHE B 1 81 ? -1.263 25.125 -6.434 1 83.44 81 PHE B O 1
ATOM 3631 N N . GLU B 1 82 ? -1.194 23.109 -7.391 1 87.5 82 GLU B N 1
ATOM 3632 C CA . GLU B 1 82 ? -2.408 22.641 -6.723 1 87.5 82 GLU B CA 1
ATOM 3633 C C . GLU B 1 82 ? -2.215 22.578 -5.211 1 87.5 82 GLU B C 1
ATOM 3635 O O . GLU B 1 82 ? -1.127 22.25 -4.734 1 87.5 82 GLU B O 1
ATOM 3640 N N . PRO B 1 83 ? -3.223 22.875 -4.484 1 92.06 83 PRO B N 1
ATOM 3641 C CA . PRO B 1 83 ? -3.111 22.875 -3.023 1 92.06 83 PRO B CA 1
ATOM 3642 C C . PRO B 1 83 ? -3.158 21.469 -2.432 1 92.06 83 PRO B C 1
ATOM 3644 O O . PRO B 1 83 ? -4.105 21.125 -1.722 1 92.06 83 PRO B O 1
ATOM 3647 N N . ASN B 1 84 ? -2.215 20.641 -2.727 1 94.69 84 ASN B N 1
ATOM 3648 C CA . ASN B 1 84 ? -2.061 19.281 -2.223 1 94.69 84 ASN B CA 1
ATOM 3649 C C . ASN B 1 84 ? -0.593 18.875 -2.156 1 94.69 84 ASN B C 1
ATOM 3651 O O . ASN B 1 84 ? 0.296 19.688 -2.418 1 94.69 84 ASN B O 1
ATOM 3655 N N . VAL B 1 85 ? -0.35 17.688 -1.766 1 96.88 85 VAL B N 1
ATOM 3656 C CA . VAL B 1 85 ? 1.014 17.219 -1.535 1 96.88 85 VAL B CA 1
ATOM 3657 C C . VAL B 1 85 ? 1.798 17.234 -2.846 1 96.88 85 VAL B C 1
ATOM 3659 O O . VAL B 1 85 ? 2.98 17.594 -2.861 1 96.88 85 VAL B O 1
ATOM 3662 N N . CYS B 1 86 ? 1.158 16.875 -3.943 1 94.19 86 CYS B N 1
ATOM 3663 C CA . CYS B 1 86 ? 1.85 16.859 -5.227 1 94.19 86 CYS B CA 1
ATOM 3664 C C . CYS B 1 86 ? 2.213 18.281 -5.656 1 94.19 86 CYS B C 1
ATOM 3666 O O . CYS B 1 86 ? 3.309 18.516 -6.164 1 94.19 86 CYS B O 1
ATOM 3668 N N . GLY B 1 87 ? 1.258 19.219 -5.449 1 92.12 87 GLY B N 1
ATOM 3669 C CA . GLY B 1 87 ? 1.565 20.609 -5.742 1 92.12 87 GLY B CA 1
ATOM 3670 C C . GLY B 1 87 ? 2.764 21.125 -4.973 1 92.12 87 GLY B C 1
ATOM 3671 O O . GLY B 1 87 ? 3.645 21.781 -5.547 1 92.12 87 GLY B O 1
ATOM 3672 N N . TYR B 1 88 ? 2.855 20.906 -3.727 1 95.06 88 TYR B N 1
ATOM 3673 C CA . TYR B 1 88 ? 3.984 21.312 -2.898 1 95.06 88 TYR B CA 1
ATOM 3674 C C . TYR B 1 88 ? 5.285 20.688 -3.408 1 95.06 88 TYR B C 1
ATOM 3676 O O . TYR B 1 88 ? 6.273 21.406 -3.615 1 95.06 88 TYR B O 1
ATOM 3684 N N . LEU B 1 89 ? 5.254 19.312 -3.639 1 95.25 89 LEU B N 1
ATOM 3685 C CA . LEU B 1 89 ? 6.469 18.594 -4.023 1 95.25 89 LEU B CA 1
ATOM 3686 C C . LEU B 1 89 ? 6.957 19.062 -5.391 1 95.25 89 LEU B C 1
ATOM 3688 O O . LEU B 1 89 ? 8.164 19.156 -5.625 1 95.25 89 LEU B O 1
ATOM 3692 N N . LEU B 1 90 ? 6.027 19.312 -6.27 1 92 90 LEU B N 1
ATOM 3693 C CA . LEU B 1 90 ? 6.391 19.844 -7.578 1 92 90 LEU B CA 1
ATOM 3694 C C . LEU B 1 90 ? 7.035 21.219 -7.449 1 92 90 LEU B C 1
ATOM 3696 O O . LEU B 1 90 ? 7.98 21.547 -8.172 1 92 90 LEU B O 1
ATOM 3700 N N . SER B 1 91 ? 6.516 22 -6.539 1 91.56 91 SER B N 1
ATOM 3701 C CA . SER B 1 91 ? 7.102 23.328 -6.305 1 91.56 91 SER B CA 1
ATOM 3702 C C . SER B 1 91 ? 8.531 23.203 -5.793 1 91.56 91 SER B C 1
ATOM 3704 O O . SER B 1 91 ? 9.375 24.047 -6.102 1 91.56 91 SER B O 1
ATOM 3706 N N . ARG B 1 92 ? 8.82 22.172 -5.012 1 92.31 92 ARG B N 1
ATOM 3707 C CA . ARG B 1 92 ? 10.164 21.953 -4.488 1 92.31 92 ARG B CA 1
ATOM 3708 C C . ARG B 1 92 ? 11.125 21.516 -5.594 1 92.31 92 ARG B C 1
ATOM 3710 O O . ARG B 1 92 ? 12.32 21.812 -5.539 1 92.31 92 ARG B O 1
ATOM 3717 N N . LEU B 1 93 ? 10.594 20.812 -6.527 1 89.75 93 LEU B N 1
ATOM 3718 C CA . LEU B 1 93 ? 11.406 20.312 -7.633 1 89.75 93 LEU B CA 1
ATOM 3719 C C . LEU B 1 93 ? 11.703 21.422 -8.641 1 89.75 93 LEU B C 1
ATOM 3721 O O . LEU B 1 93 ? 12.656 21.328 -9.414 1 89.75 93 LEU B O 1
ATOM 3725 N N . ASP B 1 94 ? 10.797 22.359 -8.617 1 81.44 94 ASP B N 1
ATOM 3726 C CA . ASP B 1 94 ? 10.977 23.484 -9.547 1 81.44 94 ASP B CA 1
ATOM 3727 C C . ASP B 1 94 ? 12.109 24.391 -9.094 1 81.44 94 ASP B C 1
ATOM 3729 O O . ASP B 1 94 ? 12.039 25 -8.016 1 81.44 94 ASP B O 1
ATOM 3733 N N . ARG B 1 95 ? 13.297 24.297 -9.523 1 66.31 95 ARG B N 1
ATOM 3734 C CA . ARG B 1 95 ? 14.523 24.984 -9.141 1 66.31 95 ARG B CA 1
ATOM 3735 C C . ARG B 1 95 ? 14.43 26.469 -9.445 1 66.31 95 ARG B C 1
ATOM 3737 O O . ARG B 1 95 ? 15.18 27.281 -8.875 1 66.31 95 ARG B O 1
ATOM 3744 N N . ASP B 1 96 ? 13.641 26.797 -10.328 1 58.69 96 ASP B N 1
ATOM 3745 C CA . ASP B 1 96 ? 13.539 28.219 -10.617 1 58.69 96 ASP B CA 1
ATOM 3746 C C . ASP B 1 96 ? 12.883 28.969 -9.469 1 58.69 96 ASP B C 1
ATOM 3748 O O . ASP B 1 96 ? 13.328 30.062 -9.094 1 58.69 96 ASP B O 1
ATOM 3752 N N . GLU B 1 97 ? 11.852 28.438 -8.898 1 49.91 97 GLU B N 1
ATOM 3753 C CA . GLU B 1 97 ? 10.984 29.141 -7.957 1 49.91 97 GLU B CA 1
ATOM 3754 C C . GLU B 1 97 ? 11.422 28.891 -6.516 1 49.91 97 GLU B C 1
ATOM 3756 O O . GLU B 1 97 ? 10.953 29.578 -5.598 1 49.91 97 GLU B O 1
ATOM 3761 N N . SER B 1 98 ? 11.898 27.578 -6.148 1 49.97 98 SER B N 1
ATOM 3762 C CA . SER B 1 98 ? 12.18 27.297 -4.746 1 49.97 98 SER B CA 1
ATOM 3763 C C . SER B 1 98 ? 12.984 28.422 -4.102 1 49.97 98 SER B C 1
ATOM 3765 O O . SER B 1 98 ? 13.133 28.453 -2.879 1 49.97 98 SER B O 1
ATOM 3767 N N . VAL B 1 99 ? 13.906 28.875 -4.918 1 44.66 99 VAL B N 1
ATOM 3768 C CA . VAL B 1 99 ? 14.773 29.891 -4.32 1 44.66 99 VAL B CA 1
ATOM 3769 C C . VAL B 1 99 ? 13.914 30.938 -3.607 1 44.66 99 VAL B C 1
ATOM 3771 O O . VAL B 1 99 ? 14.266 31.391 -2.512 1 44.66 99 VAL B O 1
ATOM 3774 N N . LYS B 1 100 ? 13.219 31.766 -4.426 1 43.31 100 LYS B N 1
ATOM 3775 C CA . LYS B 1 100 ? 13.078 33.156 -4.016 1 43.31 100 LYS B CA 1
ATOM 3776 C C . LYS B 1 100 ? 11.898 33.344 -3.068 1 43.31 100 LYS B C 1
ATOM 3778 O O . LYS B 1 100 ? 10.742 33.312 -3.494 1 43.31 100 LYS B O 1
ATOM 3783 N N . GLY B 1 101 ? 12.117 33.062 -1.686 1 53.69 101 GLY B N 1
ATOM 3784 C CA . GLY B 1 101 ? 11.5 33.719 -0.537 1 53.69 101 GLY B CA 1
ATOM 3785 C C . GLY B 1 101 ? 10.07 34.125 -0.791 1 53.69 101 GLY B C 1
ATOM 3786 O O . GLY B 1 101 ? 9.453 34.781 0.054 1 53.69 101 GLY B O 1
ATOM 3787 N N . SER B 1 102 ? 9.492 33.5 -2.094 1 62.88 102 SER B N 1
ATOM 3788 C CA . SER B 1 102 ? 8.289 34.25 -2.471 1 62.88 102 SER B CA 1
ATOM 3789 C C . SER B 1 102 ? 7.043 33.375 -2.352 1 62.88 102 SER B C 1
ATOM 3791 O O . SER B 1 102 ? 5.922 33.875 -2.479 1 62.88 102 SER B O 1
ATOM 3793 N N . ILE B 1 103 ? 7.234 31.953 -1.84 1 76.12 103 ILE B N 1
ATOM 3794 C CA . ILE B 1 103 ? 6.02 31.156 -1.868 1 76.12 103 ILE B CA 1
ATOM 3795 C C . ILE B 1 103 ? 5.363 31.156 -0.489 1 76.12 103 ILE B C 1
ATOM 3797 O O . ILE B 1 103 ? 6.035 30.953 0.525 1 76.12 103 ILE B O 1
ATOM 3801 N N . ASN B 1 104 ? 4.16 31.516 -0.453 1 85.81 104 ASN B N 1
ATOM 3802 C CA . ASN B 1 104 ? 3.365 31.312 0.752 1 85.81 104 ASN B CA 1
ATOM 3803 C C . ASN B 1 104 ? 2.982 29.844 0.919 1 85.81 104 ASN B C 1
ATOM 3805 O O . ASN B 1 104 ? 2.072 29.344 0.247 1 85.81 104 ASN B O 1
ATOM 3809 N N . TRP B 1 105 ? 3.615 29.234 1.846 1 91.06 105 TRP B N 1
ATOM 3810 C CA . TRP B 1 105 ? 3.488 27.781 2.012 1 91.06 105 TRP B CA 1
ATOM 3811 C C . TRP B 1 105 ? 2.096 27.406 2.51 1 91.06 105 TRP B C 1
ATOM 3813 O O . TRP B 1 105 ? 1.64 26.281 2.312 1 91.06 105 TRP B O 1
ATOM 3823 N N . ASN B 1 106 ? 1.416 28.344 3.088 1 93 106 ASN B N 1
ATOM 3824 C CA . ASN B 1 106 ? 0.067 28.109 3.588 1 93 106 ASN B CA 1
ATOM 3825 C C . ASN B 1 106 ? -0.917 27.859 2.449 1 93 106 ASN B C 1
ATOM 3827 O O . ASN B 1 106 ? -2.016 27.344 2.674 1 93 106 ASN B O 1
ATOM 3831 N N . GLN B 1 107 ? -0.484 28.172 1.27 1 92.38 107 GLN B N 1
ATOM 3832 C CA . GLN B 1 107 ? -1.364 28.031 0.116 1 92.38 107 GLN B CA 1
ATOM 3833 C C . GLN B 1 107 ? -1.686 26.562 -0.143 1 92.38 107 GLN B C 1
ATOM 3835 O O . GLN B 1 107 ? -2.67 26.234 -0.814 1 92.38 107 GLN B O 1
ATOM 3840 N N . PHE B 1 108 ? -0.878 25.703 0.408 1 95.31 108 PHE B N 1
ATOM 3841 C CA . PHE B 1 108 ? -1.06 24.281 0.144 1 95.31 108 PHE B CA 1
ATOM 3842 C C . PHE B 1 108 ? -2.01 23.656 1.159 1 95.31 108 PHE B C 1
ATOM 3844 O O . PHE B 1 108 ? -2.43 22.516 1.001 1 95.31 108 PHE B O 1
ATOM 3851 N N . LEU B 1 109 ? -2.377 24.375 2.176 1 96.62 109 LEU B N 1
ATOM 3852 C CA . LEU B 1 109 ? -3.23 23.859 3.236 1 96.62 109 LEU B CA 1
ATOM 3853 C C . LEU B 1 109 ? -4.695 24.188 2.971 1 96.62 109 LEU B C 1
ATOM 3855 O O . LEU B 1 109 ? -5.012 25.281 2.512 1 96.62 109 LEU B O 1
ATOM 3859 N N . ILE B 1 110 ? -5.539 23.234 3.271 1 95.62 110 ILE B N 1
ATOM 3860 C CA . ILE B 1 110 ? -6.984 23.391 3.146 1 95.62 110 ILE B CA 1
ATOM 3861 C C . ILE B 1 110 ? -7.629 23.359 4.531 1 95.62 110 ILE B C 1
ATOM 3863 O O . ILE B 1 110 ? -7.273 22.516 5.371 1 95.62 110 ILE B O 1
ATOM 3867 N N . GLN B 1 111 ? -8.477 24.281 4.746 1 95.88 111 GLN B N 1
ATOM 3868 C CA . GLN B 1 111 ? -9.258 24.234 5.977 1 95.88 111 GLN B CA 1
ATOM 3869 C C . GLN B 1 111 ? -10.352 23.172 5.891 1 95.88 111 GLN B C 1
ATOM 3871 O O . GLN B 1 111 ? -11.336 23.344 5.164 1 95.88 111 GLN B O 1
ATOM 3876 N N . ALA B 1 112 ? -10.266 22.172 6.691 1 95.25 112 ALA B N 1
ATOM 3877 C CA . ALA B 1 112 ? -11.117 21 6.559 1 95.25 112 ALA B CA 1
ATOM 3878 C C . ALA B 1 112 ? -12.57 21.328 6.879 1 95.25 112 ALA B C 1
ATOM 3880 O O . ALA B 1 112 ? -13.492 20.797 6.254 1 95.25 112 ALA B O 1
ATOM 3881 N N . SER B 1 113 ? -12.812 22.266 7.734 1 94.81 113 SER B N 1
ATOM 3882 C CA . SER B 1 113 ? -14.156 22.578 8.219 1 94.81 113 SER B CA 1
ATOM 3883 C C . SER B 1 113 ? -15.008 23.219 7.125 1 94.81 113 SER B C 1
ATOM 3885 O O . SER B 1 113 ? -16.234 23.25 7.23 1 94.81 113 SER B O 1
ATOM 3887 N N . VAL B 1 114 ? -14.398 23.75 6.133 1 93.19 114 VAL B N 1
ATOM 3888 C CA . VAL B 1 114 ? -15.117 24.312 5 1 93.19 114 VAL B CA 1
ATOM 3889 C C . VAL B 1 114 ? -15.898 23.219 4.277 1 93.19 114 VAL B C 1
ATOM 3891 O O . VAL B 1 114 ? -16.984 23.484 3.734 1 93.19 114 VAL B O 1
ATOM 3894 N N . PHE B 1 115 ? -15.453 22 4.406 1 91.56 115 PHE B N 1
ATOM 3895 C CA . PHE B 1 115 ? -16.047 20.922 3.645 1 91.56 115 PHE B CA 1
ATOM 3896 C C . PHE B 1 115 ? -16.719 19.922 4.57 1 91.56 115 PHE B C 1
ATOM 3898 O O . PHE B 1 115 ? -17.547 19.109 4.129 1 91.56 115 PHE B O 1
ATOM 3905 N N . ASN B 1 116 ? -16.297 19.906 5.762 1 94.62 116 ASN B N 1
ATOM 3906 C CA . ASN B 1 116 ? -16.766 18.922 6.738 1 94.62 116 ASN B CA 1
ATOM 3907 C C . ASN B 1 116 ? -17.156 19.578 8.055 1 94.62 116 ASN B C 1
ATOM 3909 O O . ASN B 1 116 ? -16.281 19.938 8.852 1 94.62 116 ASN B O 1
ATOM 3913 N N . LYS B 1 117 ? -18.375 19.656 8.328 1 93.38 117 LYS B N 1
ATOM 3914 C CA . LYS B 1 117 ? -18.906 20.375 9.484 1 93.38 117 LYS B CA 1
ATOM 3915 C C . LYS B 1 117 ? -18.547 19.672 10.789 1 93.38 117 LYS B C 1
ATOM 3917 O O . LYS B 1 117 ? -18.672 20.25 11.867 1 93.38 117 LYS B O 1
ATOM 3922 N N . PHE B 1 118 ? -18.094 18.438 10.727 1 95 118 PHE B N 1
ATOM 3923 C CA . PHE B 1 118 ? -17.875 17.656 11.938 1 95 118 PHE B CA 1
ATOM 3924 C C . PHE B 1 118 ? -16.453 17.875 12.469 1 95 118 PHE B C 1
ATOM 3926 O O . PHE B 1 118 ? -16.141 17.469 13.586 1 95 118 PHE B O 1
ATOM 3933 N N . VAL B 1 119 ? -15.617 18.5 11.648 1 95.62 119 VAL B N 1
ATOM 3934 C CA . VAL B 1 119 ? -14.234 18.703 12.07 1 95.62 119 VAL B CA 1
ATOM 3935 C C . VAL B 1 119 ? -14.039 20.141 12.531 1 95.62 119 VAL B C 1
ATOM 3937 O O . VAL B 1 119 ? -14.664 21.062 12 1 95.62 119 VAL B O 1
ATOM 3940 N N . PRO B 1 120 ? -13.133 20.359 13.508 1 97.25 120 PRO B N 1
ATOM 3941 C CA . PRO B 1 120 ? -12.93 21.703 14.07 1 97.25 120 PRO B CA 1
ATOM 3942 C C . PRO B 1 120 ? -12.328 22.672 13.062 1 97.25 120 PRO B C 1
ATOM 3944 O O . PRO B 1 120 ? -11.625 22.266 12.141 1 97.25 120 PRO B O 1
ATOM 3947 N N . ASP B 1 121 ? -12.422 23.953 13.312 1 97 121 ASP B N 1
ATOM 3948 C CA . ASP B 1 121 ? -12 25.031 12.414 1 97 121 ASP B CA 1
ATOM 3949 C C . ASP B 1 121 ? -10.484 25.141 12.359 1 97 121 ASP B C 1
ATOM 3951 O O . ASP B 1 121 ? -9.922 25.625 11.375 1 97 121 ASP B O 1
ATOM 3955 N N . ASN B 1 122 ? -9.875 24.719 13.414 1 98.06 122 ASN B N 1
ATOM 3956 C CA . ASN B 1 122 ? -8.43 24.875 13.492 1 98.06 122 ASN B CA 1
ATOM 3957 C C . ASN B 1 122 ? -7.695 23.672 12.906 1 98.06 122 ASN B C 1
ATOM 3959 O O . ASN B 1 122 ? -6.48 23.547 13.07 1 98.06 122 ASN B O 1
ATOM 3963 N N . LEU B 1 123 ? -8.422 22.781 12.234 1 98.31 123 LEU B N 1
ATOM 3964 C CA . LEU B 1 123 ? -7.82 21.641 11.562 1 98.31 123 LEU B CA 1
ATOM 3965 C C . LEU B 1 123 ? -7.598 21.938 10.086 1 98.31 123 LEU B C 1
ATOM 3967 O O . LEU B 1 123 ? -8.539 22.281 9.367 1 98.31 123 LEU B O 1
ATOM 3971 N N . ARG B 1 124 ? -6.34 21.828 9.641 1 98.06 124 ARG B N 1
ATOM 3972 C CA . ARG B 1 124 ? -5.957 22.016 8.242 1 98.06 124 ARG B CA 1
ATOM 3973 C C . ARG B 1 124 ? -5.367 20.734 7.66 1 98.06 124 ARG B C 1
ATOM 3975 O O . ARG B 1 124 ? -4.957 19.844 8.398 1 98.06 124 ARG B O 1
ATOM 3982 N N . LEU B 1 125 ? -5.426 20.688 6.344 1 98.31 125 LEU B N 1
ATOM 3983 C CA . LEU B 1 125 ? -5.039 19.469 5.645 1 98.31 125 LEU B CA 1
ATOM 3984 C C . LEU B 1 125 ? -4.133 19.781 4.461 1 98.31 125 LEU B C 1
ATOM 3986 O O . LEU B 1 125 ? -4.445 20.656 3.648 1 98.31 125 LEU B O 1
ATOM 3990 N N . LEU B 1 126 ? -2.984 19.234 4.465 1 98.44 126 LEU B N 1
ATOM 3991 C CA . LEU B 1 126 ? -2.279 19.031 3.203 1 98.44 126 LEU B CA 1
ATOM 3992 C C . LEU B 1 126 ? -2.783 17.781 2.492 1 98.44 126 LEU B C 1
ATOM 3994 O O . LEU B 1 126 ? -2.398 16.672 2.846 1 98.44 126 LEU B O 1
ATOM 3998 N N . CYS B 1 127 ? -3.527 17.969 1.524 1 96.88 127 CYS B N 1
ATOM 3999 C CA . CYS B 1 127 ? -4.32 16.922 0.887 1 96.88 127 CYS B CA 1
ATOM 4000 C C . CYS B 1 127 ? -3.428 15.953 0.133 1 96.88 127 CYS B C 1
ATOM 4002 O O . CYS B 1 127 ? -2.447 16.359 -0.496 1 96.88 127 CYS B O 1
ATOM 4004 N N . GLY B 1 128 ? -3.855 14.672 0.216 1 95 128 GLY B N 1
ATOM 4005 C CA . GLY B 1 128 ? -3.201 13.656 -0.593 1 95 128 GLY B CA 1
ATOM 4006 C C . GLY B 1 128 ? -3.59 13.719 -2.059 1 95 128 GLY B C 1
ATOM 4007 O O . GLY B 1 128 ? -4.434 14.531 -2.449 1 95 128 GLY B O 1
ATOM 4008 N N . ASP B 1 129 ? -2.875 12.938 -2.799 1 91.44 129 ASP B N 1
ATOM 4009 C CA . ASP B 1 129 ? -3.094 12.891 -4.242 1 91.44 129 ASP B CA 1
ATOM 4010 C C . ASP B 1 129 ? -2.686 11.539 -4.816 1 91.44 129 ASP B C 1
ATOM 4012 O O . ASP B 1 129 ? -1.594 11.039 -4.531 1 91.44 129 ASP B O 1
ATOM 4016 N N . ILE B 1 130 ? -3.553 10.953 -5.648 1 88.06 130 ILE B N 1
ATOM 4017 C CA . ILE B 1 130 ? -3.293 9.648 -6.242 1 88.06 130 ILE B CA 1
ATOM 4018 C C . ILE B 1 130 ? -2.043 9.719 -7.117 1 88.06 130 ILE B C 1
ATOM 4020 O O . ILE B 1 130 ? -1.336 8.727 -7.281 1 88.06 130 ILE B O 1
ATOM 4024 N N . TYR B 1 131 ? -1.696 10.875 -7.621 1 89.12 131 TYR B N 1
ATOM 4025 C CA . TYR B 1 131 ? -0.566 11.047 -8.523 1 89.12 131 TYR B CA 1
ATOM 4026 C C . TYR B 1 131 ? 0.747 11.109 -7.754 1 89.12 131 TYR B C 1
ATOM 4028 O O . TYR B 1 131 ? 1.821 11.203 -8.352 1 89.12 131 TYR B O 1
ATOM 4036 N N . LEU B 1 132 ? 0.571 11.07 -6.445 1 93.88 132 LEU B N 1
ATOM 4037 C CA . LEU B 1 132 ? 1.785 10.977 -5.641 1 93.88 132 LEU B CA 1
ATOM 4038 C C . LEU B 1 132 ? 2.604 9.75 -6.039 1 93.88 132 LEU B C 1
ATOM 4040 O O . LEU B 1 132 ? 3.836 9.781 -5.992 1 93.88 132 LEU B O 1
ATOM 4044 N N . GLU B 1 133 ? 1.898 8.703 -6.477 1 91.62 133 GLU B N 1
ATOM 4045 C CA . GLU B 1 133 ? 2.578 7.5 -6.953 1 91.62 133 GLU B CA 1
ATOM 4046 C C . GLU B 1 133 ? 3.385 7.789 -8.219 1 91.62 133 GLU B C 1
ATOM 4048 O O . GLU B 1 133 ? 4.531 7.352 -8.344 1 91.62 133 GLU B O 1
ATOM 4053 N N . VAL B 1 134 ? 2.848 8.523 -9.117 1 90.5 134 VAL B N 1
ATOM 4054 C CA . VAL B 1 134 ? 3.508 8.914 -10.359 1 90.5 134 VAL B CA 1
ATOM 4055 C C . VAL B 1 134 ? 4.684 9.844 -10.039 1 90.5 134 VAL B C 1
ATOM 4057 O O . VAL B 1 134 ? 5.789 9.641 -10.547 1 90.5 134 VAL B O 1
ATOM 4060 N N . LEU B 1 135 ? 4.434 10.789 -9.219 1 93.56 135 LEU B N 1
ATOM 4061 C CA . LEU B 1 135 ? 5.441 11.781 -8.867 1 93.56 135 LEU B CA 1
ATOM 4062 C C . LEU B 1 135 ? 6.609 11.133 -8.133 1 93.56 135 LEU B C 1
ATOM 4064 O O . LEU B 1 135 ? 7.75 11.594 -8.242 1 93.56 135 LEU B O 1
ATOM 4068 N N . SER B 1 136 ? 6.336 10.023 -7.395 1 95.38 136 SER B N 1
ATOM 4069 C CA . SER B 1 136 ? 7.371 9.344 -6.625 1 95.38 136 SER B CA 1
ATOM 4070 C C . SER B 1 136 ? 8.516 8.883 -7.52 1 95.38 136 SER B C 1
ATOM 4072 O O . SER B 1 136 ? 9.68 8.898 -7.113 1 95.38 136 SER B O 1
ATOM 4074 N N . LYS B 1 137 ? 8.211 8.492 -8.742 1 93 137 LYS B N 1
ATOM 4075 C CA . LYS B 1 137 ? 9.234 8.055 -9.68 1 93 137 LYS B CA 1
ATOM 4076 C C . LYS B 1 137 ? 10.172 9.203 -10.055 1 93 137 LYS B C 1
ATOM 4078 O O . LYS B 1 137 ? 11.383 9.023 -10.133 1 93 137 LYS B O 1
ATOM 4083 N N . ARG B 1 138 ? 9.609 10.32 -10.25 1 92.38 138 ARG B N 1
ATOM 4084 C CA . ARG B 1 138 ? 10.398 11.508 -10.555 1 92.38 138 ARG B CA 1
ATOM 4085 C C . ARG B 1 138 ? 11.266 11.906 -9.359 1 92.38 138 ARG B C 1
ATOM 4087 O O . ARG B 1 138 ? 12.414 12.32 -9.531 1 92.38 138 ARG B O 1
ATOM 4094 N N . LEU B 1 139 ? 10.703 11.859 -8.211 1 95.62 139 LEU B N 1
ATOM 4095 C CA . LEU B 1 139 ? 11.438 12.18 -6.988 1 95.62 139 LEU B CA 1
ATOM 4096 C C . LEU B 1 139 ? 12.602 11.219 -6.789 1 95.62 139 LEU B C 1
ATOM 4098 O O . LEU B 1 139 ? 13.688 11.633 -6.363 1 95.62 139 LEU B O 1
ATOM 4102 N N . GLU B 1 140 ? 12.375 9.945 -7.082 1 93.44 140 GLU B N 1
ATOM 4103 C CA . GLU B 1 140 ? 13.453 8.961 -6.988 1 93.44 140 GLU B CA 1
ATOM 4104 C C . GLU B 1 140 ? 14.594 9.297 -7.941 1 93.44 140 GLU B C 1
ATOM 4106 O O . GLU B 1 140 ? 15.766 9.164 -7.582 1 93.44 140 GLU B O 1
ATOM 4111 N N . GLN B 1 141 ? 14.258 9.695 -9.117 1 90.19 141 GLN B N 1
ATOM 4112 C CA . GLN B 1 141 ? 15.273 10.109 -10.07 1 90.19 141 GLN B CA 1
ATOM 4113 C C . GLN B 1 141 ? 16.062 11.32 -9.555 1 90.19 141 GLN B C 1
ATOM 4115 O O . GLN B 1 141 ? 17.281 11.375 -9.688 1 90.19 141 GLN B O 1
ATOM 4120 N N . GLU B 1 142 ? 15.32 12.25 -9.008 1 92.44 142 GLU B N 1
ATOM 4121 C CA . GLU B 1 142 ? 15.961 13.43 -8.43 1 92.44 142 GLU B CA 1
ATOM 4122 C C . GLU B 1 142 ? 16.969 13.047 -7.344 1 92.44 142 GLU B C 1
ATOM 4124 O O . GLU B 1 142 ? 18.047 13.625 -7.258 1 92.44 142 GLU B O 1
ATOM 4129 N N . ARG B 1 143 ? 16.609 12.055 -6.547 1 93.19 143 ARG B N 1
ATOM 4130 C CA . ARG B 1 143 ? 17.453 11.602 -5.441 1 93.19 143 ARG B CA 1
ATOM 4131 C C . ARG B 1 143 ? 18.75 10.961 -5.961 1 93.19 143 ARG B C 1
ATOM 4133 O O . ARG B 1 143 ? 19.734 10.867 -5.227 1 93.19 143 ARG B O 1
ATOM 4140 N N . GLN B 1 144 ? 18.781 10.562 -7.168 1 88.44 144 GLN B N 1
ATOM 4141 C CA . GLN B 1 144 ? 19.906 9.805 -7.711 1 88.44 144 GLN B CA 1
ATOM 4142 C C . GLN B 1 144 ? 20.859 10.711 -8.469 1 88.44 144 GLN B C 1
ATOM 4144 O O . GLN B 1 144 ? 21.875 10.25 -9 1 88.44 144 GLN B O 1
ATOM 4149 N N . LEU B 1 145 ? 20.578 11.938 -8.57 1 89.56 145 LEU B N 1
ATOM 4150 C CA . LEU B 1 145 ? 21.484 12.867 -9.227 1 89.56 145 LEU B CA 1
ATOM 4151 C C . LEU B 1 145 ? 22.844 12.883 -8.523 1 89.56 145 LEU B C 1
ATOM 4153 O O . LEU B 1 145 ? 22.922 12.609 -7.32 1 89.56 145 LEU B O 1
ATOM 4157 N N . VAL B 1 146 ? 23.891 13.148 -9.242 1 89.94 146 VAL B N 1
ATOM 4158 C CA . VAL B 1 146 ? 25.25 13.188 -8.711 1 89.94 146 VAL B CA 1
ATOM 4159 C C . VAL B 1 146 ? 25.375 14.344 -7.723 1 89.94 146 VAL B C 1
ATOM 4161 O O . VAL B 1 146 ? 25.031 15.484 -8.047 1 89.94 146 VAL B O 1
ATOM 4164 N N . PRO B 1 147 ? 25.766 13.914 -6.559 1 91.19 147 PRO B N 1
ATOM 4165 C CA . PRO B 1 147 ? 25.969 14.992 -5.582 1 91.19 147 PRO B CA 1
ATOM 4166 C C . PRO B 1 147 ? 27.047 15.984 -6.004 1 91.19 147 PRO B C 1
ATOM 4168 O O . PRO B 1 147 ? 28.016 15.602 -6.676 1 91.19 147 PRO B O 1
ATOM 4171 N N . THR B 1 148 ? 26.875 17.25 -5.617 1 91.69 148 THR B N 1
ATOM 4172 C CA . THR B 1 148 ? 27.891 18.281 -5.762 1 91.69 148 THR B CA 1
ATOM 4173 C C . THR B 1 148 ? 28.422 18.719 -4.398 1 91.69 148 THR B C 1
ATOM 4175 O O . THR B 1 148 ? 27.969 18.203 -3.365 1 91.69 148 THR B O 1
ATOM 4178 N N . ARG B 1 149 ? 29.406 19.516 -4.461 1 89.06 149 ARG B N 1
ATOM 4179 C CA . ARG B 1 149 ? 30.016 20.016 -3.227 1 89.06 149 ARG B CA 1
ATOM 4180 C C . ARG B 1 149 ? 28.969 20.703 -2.344 1 89.06 149 ARG B C 1
ATOM 4182 O O . ARG B 1 149 ? 29.062 20.656 -1.115 1 89.06 149 ARG B O 1
ATOM 4189 N N . TYR B 1 150 ? 27.891 21.234 -2.949 1 88.06 150 TYR B N 1
ATOM 4190 C CA . TYR B 1 150 ? 26.969 22.078 -2.201 1 88.06 150 TYR B CA 1
ATOM 4191 C C . TYR B 1 150 ? 25.594 21.422 -2.104 1 88.06 150 TYR B C 1
ATOM 4193 O O . TYR B 1 150 ? 24.703 21.953 -1.431 1 88.06 150 TYR B O 1
ATOM 4201 N N . ASP B 1 151 ? 25.391 20.344 -2.775 1 89.25 151 ASP B N 1
ATOM 4202 C CA . ASP B 1 151 ? 24.047 19.766 -2.826 1 89.25 151 ASP B CA 1
ATOM 4203 C C . ASP B 1 151 ? 24.109 18.234 -2.812 1 89.25 151 ASP B C 1
ATOM 4205 O O . ASP B 1 151 ? 24.766 17.625 -3.66 1 89.25 151 ASP B O 1
ATOM 4209 N N . ASN B 1 152 ? 23.484 17.719 -1.815 1 95 152 ASN B N 1
ATOM 4210 C CA . ASN B 1 152 ? 23.219 16.281 -1.794 1 95 152 ASN B CA 1
ATOM 4211 C C . ASN B 1 152 ? 21.766 15.977 -2.133 1 95 152 ASN B C 1
ATOM 4213 O O . ASN B 1 152 ? 20.891 16.141 -1.297 1 95 152 ASN B O 1
ATOM 4217 N N . PRO B 1 153 ? 21.531 15.461 -3.328 1 95.31 153 PRO B N 1
ATOM 4218 C CA . PRO B 1 153 ? 20.156 15.273 -3.795 1 95.31 153 PRO B CA 1
ATOM 4219 C C . PRO B 1 153 ? 19.344 14.336 -2.9 1 95.31 153 PRO B C 1
ATOM 4221 O O . PRO B 1 153 ? 18.156 14.578 -2.65 1 95.31 153 PRO B O 1
ATOM 4224 N N . TRP B 1 154 ? 20 13.266 -2.432 1 96.38 154 TRP B N 1
ATOM 4225 C CA . TRP B 1 154 ? 19.281 12.336 -1.573 1 96.38 154 TRP B CA 1
ATOM 4226 C C . TRP B 1 154 ? 18.781 13.031 -0.309 1 96.38 154 TRP B C 1
ATOM 4228 O O . TRP B 1 154 ? 17.609 12.914 0.051 1 96.38 154 TRP B O 1
ATOM 4238 N N . ARG B 1 155 ? 19.656 13.758 0.311 1 97.06 155 ARG B N 1
ATOM 4239 C CA . ARG B 1 155 ? 19.328 14.5 1.525 1 97.06 155 ARG B CA 1
ATOM 4240 C C . ARG B 1 155 ? 18.266 15.555 1.25 1 97.06 155 ARG B C 1
ATOM 4242 O O . ARG B 1 155 ? 17.266 15.648 1.975 1 97.06 155 ARG B O 1
ATOM 4249 N N . ARG B 1 156 ? 18.469 16.297 0.212 1 96.5 156 ARG B N 1
ATOM 4250 C CA . ARG B 1 156 ? 17.578 17.406 -0.126 1 96.5 156 ARG B CA 1
ATOM 4251 C C . ARG B 1 156 ? 16.156 16.922 -0.34 1 96.5 156 ARG B C 1
ATOM 4253 O O . ARG B 1 156 ? 15.219 17.438 0.267 1 96.5 156 ARG B O 1
ATOM 4260 N N . VAL B 1 157 ? 15.984 15.914 -1.143 1 97.19 157 VAL B N 1
ATOM 4261 C CA . VAL B 1 157 ? 14.664 15.406 -1.497 1 97.19 157 VAL B CA 1
ATOM 4262 C C . VAL B 1 157 ? 14.008 14.773 -0.274 1 97.19 157 VAL B C 1
ATOM 4264 O O . VAL B 1 157 ? 12.812 14.961 -0.034 1 97.19 157 VAL B O 1
ATOM 4267 N N . THR B 1 158 ? 14.773 14.047 0.527 1 97.88 158 THR B N 1
ATOM 4268 C CA . THR B 1 158 ? 14.266 13.344 1.696 1 97.88 158 THR B CA 1
ATOM 4269 C C . THR B 1 158 ? 13.75 14.328 2.744 1 97.88 158 THR B C 1
ATOM 4271 O O . THR B 1 158 ? 12.844 14.008 3.512 1 97.88 158 THR B O 1
ATOM 4274 N N . LEU B 1 159 ? 14.219 15.602 2.721 1 98.06 159 LEU B N 1
ATOM 4275 C CA . LEU B 1 159 ? 13.898 16.594 3.742 1 98.06 159 LEU B CA 1
ATOM 4276 C C . LEU B 1 159 ? 12.719 17.453 3.311 1 98.06 159 LEU B C 1
ATOM 4278 O O . LEU B 1 159 ? 12.289 18.344 4.051 1 98.06 159 LEU B O 1
ATOM 4282 N N . PHE B 1 160 ? 12.117 17.188 2.15 1 97.75 160 PHE B N 1
ATOM 4283 C CA . PHE B 1 160 ? 11.07 18.062 1.608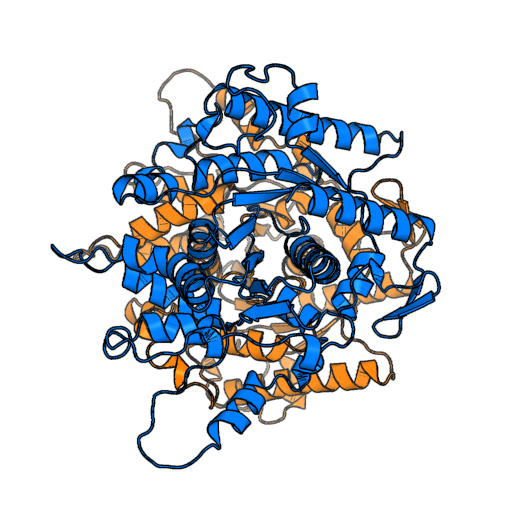 1 97.75 160 PHE B CA 1
ATOM 4284 C C . PHE B 1 160 ? 9.93 18.219 2.604 1 97.75 160 PHE B C 1
ATOM 4286 O O . PHE B 1 160 ? 9.414 19.312 2.799 1 97.75 160 PHE B O 1
ATOM 4293 N N . MET B 1 161 ? 9.523 17.109 3.281 1 98.25 161 MET B N 1
ATOM 4294 C CA . MET B 1 161 ? 8.391 17.203 4.195 1 98.25 161 MET B CA 1
ATOM 4295 C C . MET B 1 161 ? 8.805 17.828 5.516 1 98.25 161 MET B C 1
ATOM 4297 O O . MET B 1 161 ? 8.023 18.562 6.133 1 98.25 161 MET B O 1
ATOM 4301 N N . LYS B 1 162 ? 10.055 17.594 5.941 1 98.19 162 LYS B N 1
ATOM 4302 C CA . LYS B 1 162 ? 10.562 18.297 7.105 1 98.19 162 LYS B CA 1
ATOM 4303 C C . LYS B 1 162 ? 10.57 19.812 6.871 1 98.19 162 LYS B C 1
ATOM 4305 O O . LYS B 1 162 ? 10.164 20.578 7.742 1 98.19 162 LYS B O 1
ATOM 4310 N N . ASP B 1 163 ? 11 20.219 5.711 1 96.81 163 ASP B N 1
ATOM 4311 C CA . ASP B 1 163 ? 10.992 21.625 5.328 1 96.81 163 ASP B CA 1
ATOM 4312 C C . ASP B 1 163 ? 9.586 22.219 5.398 1 96.81 163 ASP B C 1
ATOM 4314 O O . ASP B 1 163 ? 9.383 23.312 5.922 1 96.81 163 ASP B O 1
ATOM 4318 N N . PHE B 1 164 ? 8.633 21.484 4.906 1 97.12 164 PHE B N 1
ATOM 4319 C CA . PHE B 1 164 ? 7.254 21.969 4.914 1 97.12 164 PHE B CA 1
ATOM 4320 C C . PHE B 1 164 ? 6.793 22.281 6.332 1 97.12 164 PHE B C 1
ATOM 4322 O O . PHE B 1 164 ? 6.234 23.344 6.59 1 97.12 164 PHE B O 1
ATOM 4329 N N . ILE B 1 165 ? 7.031 21.312 7.219 1 97.81 165 ILE B N 1
ATOM 4330 C CA . ILE B 1 165 ? 6.625 21.438 8.617 1 97.81 165 ILE B CA 1
ATOM 4331 C C . ILE B 1 165 ? 7.312 22.656 9.242 1 97.81 165 ILE B C 1
ATOM 4333 O O . ILE B 1 165 ? 6.672 23.453 9.938 1 97.81 165 ILE B O 1
ATOM 4337 N N . GLU B 1 166 ? 8.531 22.844 8.938 1 96 166 GLU B N 1
ATOM 4338 C CA . GLU B 1 166 ? 9.281 23.969 9.477 1 96 166 GLU B CA 1
ATOM 4339 C C . GLU B 1 166 ? 8.805 25.281 8.875 1 96 166 GLU B C 1
ATOM 4341 O O . GLU B 1 166 ? 8.703 26.297 9.57 1 96 166 GLU B O 1
ATOM 4346 N N . PHE B 1 167 ? 8.484 25.266 7.531 1 94.19 167 PHE B N 1
ATOM 4347 C CA . PHE B 1 167 ? 7.953 26.453 6.875 1 94.19 167 PHE B CA 1
ATOM 4348 C C . PHE B 1 167 ? 6.652 26.891 7.535 1 94.19 167 PHE B C 1
ATOM 4350 O O . PHE B 1 167 ? 6.496 28.062 7.875 1 94.19 167 PHE B O 1
ATOM 4357 N N . ILE B 1 168 ? 5.789 25.969 7.781 1 95.62 168 ILE B N 1
ATOM 4358 C CA . ILE B 1 168 ? 4.465 26.266 8.32 1 95.62 168 ILE B CA 1
ATOM 4359 C C . ILE B 1 168 ? 4.586 26.734 9.766 1 95.62 168 ILE B C 1
ATOM 4361 O O . ILE B 1 168 ? 3.986 27.734 10.148 1 95.62 168 ILE B O 1
ATOM 4365 N N . SER B 1 169 ? 5.387 26.062 10.562 1 94.88 169 SER B N 1
ATOM 4366 C CA . SER B 1 169 ? 5.504 26.375 11.984 1 94.88 169 SER B CA 1
ATOM 4367 C C . SER B 1 169 ? 6.223 27.703 12.195 1 94.88 169 SER B C 1
ATOM 4369 O O . SER B 1 169 ? 5.984 28.391 13.188 1 94.88 169 SER B O 1
ATOM 4371 N N . SER B 1 170 ? 7.074 28.062 11.25 1 92.44 170 SER B N 1
ATOM 4372 C CA . SER B 1 170 ? 7.848 29.281 11.391 1 92.44 170 SER B CA 1
ATOM 4373 C C . SER B 1 170 ? 7.055 30.5 10.906 1 92.44 170 SER B C 1
ATOM 4375 O O . SER B 1 170 ? 7.422 31.641 11.188 1 92.44 170 SER B O 1
ATOM 4377 N N . SER B 1 171 ? 6.031 30.234 10.133 1 88.31 171 SER B N 1
ATOM 4378 C CA . SER B 1 171 ? 5.242 31.344 9.594 1 88.31 171 SER B CA 1
ATOM 4379 C C . SER B 1 171 ? 4.52 32.094 10.695 1 88.31 171 SER B C 1
ATOM 4381 O O . SER B 1 171 ? 4.203 33.281 10.539 1 88.31 171 SER B O 1
ATOM 4383 N N . ASN B 1 172 ? 4.219 31.469 11.812 1 86 172 ASN B N 1
ATOM 4384 C CA . ASN B 1 172 ? 3.646 32.094 12.992 1 86 172 ASN B CA 1
ATOM 4385 C C . ASN B 1 172 ? 4.184 31.469 14.281 1 86 172 ASN B C 1
ATOM 4387 O O . ASN B 1 172 ? 3.617 30.5 14.781 1 86 172 ASN B O 1
ATOM 4391 N N . LYS B 1 173 ? 5.055 32.062 14.898 1 87.25 173 LYS B N 1
ATOM 4392 C CA . LYS B 1 173 ? 5.766 31.5 16.047 1 87.25 173 LYS B CA 1
ATOM 4393 C C . LYS B 1 173 ? 4.938 31.625 17.328 1 87.25 173 LYS B C 1
ATOM 4395 O O . LYS B 1 173 ? 5.242 30.984 18.328 1 87.25 173 LYS B O 1
ATOM 4400 N N . GLN B 1 174 ? 3.924 32.375 17.219 1 90.62 174 GLN B N 1
ATOM 4401 C CA . GLN B 1 174 ? 3.098 32.594 18.391 1 90.62 174 GLN B CA 1
ATOM 4402 C C . GLN B 1 174 ? 2.045 31.484 18.531 1 90.62 174 GLN B C 1
ATOM 4404 O O . GLN B 1 174 ? 1.413 31.359 19.594 1 90.62 174 GLN B O 1
ATOM 4409 N N . VAL B 1 175 ? 1.953 30.781 17.5 1 93.44 175 VAL B N 1
ATOM 4410 C CA . VAL B 1 175 ? 0.937 29.734 17.484 1 93.44 175 VAL B CA 1
ATOM 4411 C C . VAL B 1 175 ? 1.607 28.359 17.547 1 93.44 175 VAL B C 1
ATOM 4413 O O . VAL B 1 175 ? 2.627 28.141 16.891 1 93.44 175 VAL B O 1
ATOM 4416 N N . PHE B 1 176 ? 1.053 27.516 18.406 1 96 176 PHE B N 1
ATOM 4417 C CA . PHE B 1 176 ? 1.54 26.141 18.469 1 96 176 PHE B CA 1
ATOM 4418 C C . PHE B 1 176 ? 0.924 25.297 17.359 1 96 176 PHE B C 1
ATOM 4420 O O . PHE B 1 176 ? -0.281 25.375 17.109 1 96 176 PHE B O 1
ATOM 4427 N N . HIS B 1 177 ? 1.754 24.531 16.688 1 97.44 177 HIS B N 1
ATOM 4428 C CA . HIS B 1 177 ? 1.308 23.688 15.594 1 97.44 177 HIS B CA 1
ATOM 4429 C C . HIS B 1 177 ? 1.468 22.203 15.945 1 97.44 177 HIS B C 1
ATOM 4431 O O . HIS B 1 177 ? 2.504 21.797 16.484 1 97.44 177 HIS B O 1
ATOM 4437 N N . MET B 1 178 ? 0.425 21.438 15.758 1 98.62 178 MET B N 1
ATOM 4438 C CA . MET B 1 178 ? 0.449 19.984 15.898 1 98.62 178 MET B CA 1
ATOM 4439 C C . MET B 1 178 ? 0.293 19.312 14.539 1 98.62 178 MET B C 1
ATOM 4441 O O . MET B 1 178 ? -0.683 19.562 13.828 1 98.62 178 MET B O 1
ATOM 4445 N N . PHE B 1 179 ? 1.275 18.469 14.148 1 98.81 179 PHE B N 1
ATOM 4446 C CA . PHE B 1 179 ? 1.23 17.812 12.852 1 98.81 179 PHE B CA 1
ATOM 4447 C C . PHE B 1 179 ? 0.972 16.312 13.016 1 98.81 179 PHE B C 1
ATOM 4449 O O . PHE B 1 179 ? 1.552 15.672 13.891 1 98.81 179 PHE B O 1
ATOM 4456 N N . PHE B 1 180 ? 0.074 15.742 12.242 1 98.94 180 PHE B N 1
ATOM 4457 C CA . PHE B 1 180 ? -0.141 14.305 12.07 1 98.94 180 PHE B CA 1
ATOM 4458 C C . PHE B 1 180 ? 0.072 13.898 10.625 1 98.94 180 PHE B C 1
ATOM 4460 O O . PHE B 1 180 ? -0.539 14.461 9.711 1 98.94 180 PHE B O 1
ATOM 4467 N N . ILE B 1 181 ? 0.889 12.93 10.375 1 98.94 181 ILE B N 1
ATOM 4468 C CA . ILE B 1 181 ? 1.205 12.516 9.016 1 98.94 181 ILE B CA 1
ATOM 4469 C C . ILE B 1 181 ? 0.688 11.094 8.773 1 98.94 181 ILE B C 1
ATOM 4471 O O . ILE B 1 181 ? 1.088 10.156 9.461 1 98.94 181 ILE B O 1
ATOM 4475 N N . ASP B 1 182 ? -0.229 10.93 7.828 1 98.69 182 ASP B N 1
ATOM 4476 C CA . ASP B 1 182 ? -0.733 9.625 7.395 1 98.69 182 ASP B CA 1
ATOM 4477 C C . ASP B 1 182 ? 0.151 9.031 6.301 1 98.69 182 ASP B C 1
ATOM 4479 O O . ASP B 1 182 ? 0.617 9.75 5.414 1 98.69 182 ASP B O 1
ATOM 4483 N N . THR B 1 183 ? 0.33 7.75 6.367 1 98.25 183 THR B N 1
ATOM 4484 C CA . THR B 1 183 ? 1.319 7.145 5.48 1 98.25 183 THR B CA 1
ATOM 4485 C C . THR B 1 183 ? 0.758 5.891 4.816 1 98.25 183 THR B C 1
ATOM 4487 O O . THR B 1 183 ? -0.278 5.371 5.238 1 98.25 183 THR B O 1
ATOM 4490 N N . ASN B 1 184 ? 1.439 5.527 3.779 1 96.12 184 ASN B N 1
ATOM 4491 C CA . ASN B 1 184 ? 1.224 4.254 3.1 1 96.12 184 ASN B CA 1
ATOM 4492 C C . ASN B 1 184 ? 2.006 3.123 3.762 1 96.12 184 ASN B C 1
ATOM 4494 O O . ASN B 1 184 ? 3.049 3.361 4.375 1 96.12 184 ASN B O 1
ATOM 4498 N N . PRO B 1 185 ? 1.505 1.887 3.656 1 93.69 185 PRO B N 1
ATOM 4499 C CA . PRO B 1 185 ? 2.295 0.799 4.238 1 93.69 185 PRO B CA 1
ATOM 4500 C C . PRO B 1 185 ? 3.637 0.604 3.533 1 93.69 185 PRO B C 1
ATOM 4502 O O . PRO B 1 185 ? 4.609 0.174 4.156 1 93.69 185 PRO B O 1
ATOM 4505 N N . SER B 1 186 ? 3.693 0.896 2.297 1 93.25 186 SER B N 1
ATOM 4506 C CA . SER B 1 186 ? 4.949 0.748 1.569 1 93.25 186 SER B CA 1
ATOM 4507 C C . SER B 1 186 ? 6.004 1.725 2.08 1 93.25 186 SER B C 1
ATOM 4509 O O . SER B 1 186 ? 5.672 2.812 2.555 1 93.25 186 SER B O 1
ATOM 4511 N N . PHE B 1 187 ? 7.211 1.26 2.043 1 94.31 187 PHE B N 1
ATOM 4512 C CA . PHE B 1 187 ? 8.312 2.127 2.441 1 94.31 187 PHE B CA 1
ATOM 4513 C C . PHE B 1 187 ? 8.898 2.852 1.233 1 94.31 187 PHE B C 1
ATOM 4515 O O . PHE B 1 187 ? 10.109 2.814 1.006 1 94.31 187 PHE B O 1
ATOM 4522 N N . SER B 1 188 ? 8.031 3.465 0.457 1 94.88 188 SER B N 1
ATOM 4523 C CA . SER B 1 188 ? 8.391 4.242 -0.728 1 94.88 188 SER B CA 1
ATOM 4524 C C . SER B 1 188 ? 8.961 5.602 -0.347 1 94.88 188 SER B C 1
ATOM 4526 O O . SER B 1 188 ? 9.008 5.953 0.833 1 94.88 188 SER B O 1
ATOM 4528 N N . ILE B 1 189 ? 9.391 6.316 -1.322 1 96.56 189 ILE B N 1
ATOM 4529 C CA . ILE B 1 189 ? 10.062 7.594 -1.107 1 96.56 189 ILE B CA 1
ATOM 4530 C C . ILE B 1 189 ? 9.125 8.547 -0.36 1 96.56 189 ILE B C 1
ATOM 4532 O O . ILE B 1 189 ? 9.578 9.328 0.483 1 96.56 189 ILE B O 1
ATOM 4536 N N . TYR B 1 190 ? 7.809 8.516 -0.642 1 97.94 190 TYR B N 1
ATOM 4537 C CA . TYR B 1 190 ? 6.898 9.43 0.043 1 97.94 190 TYR B CA 1
ATOM 4538 C C . TYR B 1 190 ? 6.715 9.023 1.5 1 97.94 190 TYR B C 1
ATOM 4540 O O . TYR B 1 190 ? 6.492 9.875 2.365 1 97.94 190 TYR B O 1
ATOM 4548 N N . THR B 1 191 ? 6.805 7.727 1.808 1 98 191 THR B N 1
ATOM 4549 C CA . THR B 1 191 ? 6.797 7.289 3.199 1 98 191 THR B CA 1
ATOM 4550 C C . THR B 1 191 ? 8.086 7.699 3.902 1 98 191 THR B C 1
ATOM 4552 O O . THR B 1 191 ? 8.055 8.172 5.043 1 98 191 THR B O 1
ATOM 4555 N N . GLU B 1 192 ? 9.188 7.586 3.213 1 97.81 192 GLU B N 1
ATOM 4556 C CA . GLU B 1 192 ? 10.461 8.016 3.777 1 97.81 192 GLU B CA 1
ATOM 4557 C C . GLU B 1 192 ? 10.438 9.5 4.121 1 97.81 192 GLU B C 1
ATOM 4559 O O . GLU B 1 192 ? 10.922 9.906 5.18 1 97.81 192 GLU B O 1
ATOM 4564 N N . MET B 1 193 ? 9.898 10.297 3.236 1 98.62 193 MET B N 1
ATOM 4565 C CA . MET B 1 193 ? 9.789 11.734 3.473 1 98.62 193 MET B CA 1
ATOM 4566 C C . MET B 1 193 ? 8.898 12.016 4.68 1 98.62 193 MET B C 1
ATOM 4568 O O . MET B 1 193 ? 9.195 12.906 5.48 1 98.62 193 MET B O 1
ATOM 4572 N N . ALA B 1 194 ? 7.816 11.242 4.766 1 98.81 194 ALA B N 1
ATOM 4573 C CA . ALA B 1 194 ? 6.895 11.398 5.887 1 98.81 194 ALA B CA 1
ATOM 4574 C C . ALA B 1 194 ? 7.586 11.078 7.211 1 98.81 194 ALA B C 1
ATOM 4576 O O . ALA B 1 194 ? 7.492 11.852 8.172 1 98.81 194 ALA B O 1
ATOM 4577 N N . ILE B 1 195 ? 8.289 10 7.184 1 98.56 195 ILE B N 1
ATOM 4578 C CA . ILE B 1 195 ? 9.008 9.555 8.375 1 98.56 195 ILE B CA 1
ATOM 4579 C C . ILE B 1 195 ? 10.062 10.594 8.758 1 98.56 195 ILE B C 1
ATOM 4581 O O . ILE B 1 195 ? 10.188 10.961 9.922 1 98.56 195 ILE B O 1
ATOM 4585 N N . THR B 1 196 ? 10.766 11.094 7.82 1 98.56 196 THR B N 1
ATOM 4586 C CA . THR B 1 196 ? 11.812 12.086 8.055 1 98.56 196 THR B CA 1
ATOM 4587 C C . THR B 1 196 ? 11.219 13.398 8.539 1 98.56 196 THR B C 1
ATOM 4589 O O . THR B 1 196 ? 11.852 14.133 9.297 1 98.56 196 THR B O 1
ATOM 4592 N N . GLY B 1 197 ? 10.062 13.703 8.094 1 98.44 197 GLY B N 1
ATOM 4593 C CA . GLY B 1 197 ? 9.422 14.977 8.414 1 98.44 197 GLY B CA 1
ATOM 4594 C C . GLY B 1 197 ? 9 15.086 9.867 1 98.44 197 GLY B C 1
ATOM 4595 O O . GLY B 1 197 ? 8.945 16.188 10.422 1 98.44 197 GLY B O 1
ATOM 4596 N N . ALA B 1 198 ? 8.719 13.992 10.508 1 98.44 198 ALA B N 1
ATOM 4597 C CA . ALA B 1 198 ? 8.164 14.008 11.859 1 98.44 198 ALA B CA 1
ATOM 4598 C C . ALA B 1 198 ? 9.266 13.852 12.906 1 98.44 198 ALA B C 1
ATOM 4600 O O . ALA B 1 198 ? 10.312 13.273 12.625 1 98.44 198 ALA B O 1
ATOM 4601 N N . ARG B 1 199 ? 8.969 14.336 14.07 1 97.69 199 ARG B N 1
ATOM 4602 C CA . ARG B 1 199 ? 9.891 14.18 15.188 1 97.69 199 ARG B CA 1
ATOM 4603 C C . ARG B 1 199 ? 9.602 12.891 15.953 1 97.69 199 ARG B C 1
ATOM 4605 O O . ARG B 1 199 ? 10.5 12.328 16.578 1 97.69 199 ARG B O 1
ATOM 4612 N N . ARG B 1 200 ? 8.438 12.477 15.898 1 98.31 200 ARG B N 1
ATOM 4613 C CA . ARG B 1 200 ? 8.016 11.289 16.641 1 98.31 200 ARG B CA 1
ATOM 4614 C C . ARG B 1 200 ? 7.215 10.344 15.75 1 98.31 200 ARG B C 1
ATOM 4616 O O . ARG B 1 200 ? 6.586 10.781 14.781 1 98.31 200 ARG B O 1
ATOM 4623 N N . MET B 1 201 ? 7.262 9.07 16.125 1 98.5 201 MET B N 1
ATOM 4624 C CA . MET B 1 201 ? 6.539 8.062 15.359 1 98.5 201 MET B CA 1
ATOM 4625 C C . MET B 1 201 ? 5.582 7.281 16.25 1 98.5 201 MET B C 1
ATOM 4627 O O . MET B 1 201 ? 5.953 6.867 17.359 1 98.5 201 MET B O 1
ATOM 4631 N N . VAL B 1 202 ? 4.367 7.211 15.844 1 98.44 202 VAL B N 1
ATOM 4632 C CA . VAL B 1 202 ? 3.361 6.328 16.422 1 98.44 202 VAL B CA 1
ATOM 4633 C C . VAL B 1 202 ? 3.191 5.094 15.539 1 98.44 202 VAL B C 1
ATOM 4635 O O . VAL B 1 202 ? 2.967 5.207 14.336 1 98.44 202 VAL B O 1
ATOM 4638 N N . VAL B 1 203 ? 3.281 3.879 16.141 1 97.69 203 VAL B N 1
ATOM 4639 C CA . VAL B 1 203 ? 3.277 2.639 15.367 1 97.69 203 VAL B CA 1
ATOM 4640 C C . VAL B 1 203 ? 2.041 1.814 15.719 1 97.69 203 VAL B C 1
ATOM 4642 O O . VAL B 1 203 ? 2.008 1.145 16.75 1 97.69 203 VAL B O 1
ATOM 4645 N N . PRO B 1 204 ? 1.11 1.828 14.844 1 96.5 204 PRO B N 1
ATOM 4646 C CA . PRO B 1 204 ? -0.023 0.924 15.055 1 96.5 204 PRO B CA 1
ATOM 4647 C C . PRO B 1 204 ? 0.271 -0.504 14.602 1 96.5 204 PRO B C 1
ATOM 4649 O O . PRO B 1 204 ? 1.02 -0.71 13.641 1 96.5 204 PRO B O 1
ATOM 4652 N N . PHE B 1 205 ? -0.285 -1.479 15.258 1 92.06 205 PHE B N 1
ATOM 4653 C CA . PHE B 1 205 ? -0.202 -2.873 14.836 1 92.06 205 PHE B CA 1
ATOM 4654 C C . PHE B 1 205 ? -1.432 -3.65 15.297 1 92.06 205 PHE B C 1
ATOM 4656 O O . PHE B 1 205 ? -2.236 -3.143 16.078 1 92.06 205 PHE B O 1
ATOM 4663 N N . THR B 1 206 ? -1.68 -4.727 14.672 1 85.06 206 THR B N 1
ATOM 4664 C CA . THR B 1 206 ? -2.736 -5.66 15.047 1 85.06 206 THR B CA 1
ATOM 4665 C C . THR B 1 206 ? -2.145 -6.988 15.516 1 85.06 206 THR B C 1
ATOM 4667 O O . THR B 1 206 ? -0.952 -7.238 15.336 1 85.06 206 THR B O 1
ATOM 4670 N N . GLN B 1 207 ? -2.928 -7.711 16.203 1 77.31 207 GLN B N 1
ATOM 4671 C CA . GLN B 1 207 ? -2.439 -8.984 16.734 1 77.31 207 GLN B CA 1
ATOM 4672 C C . GLN B 1 207 ? -2.658 -10.109 15.719 1 77.31 207 GLN B C 1
ATOM 4674 O O . GLN B 1 207 ? -3.439 -11.031 15.969 1 77.31 207 GLN B O 1
ATOM 4679 N N . ASP B 1 208 ? -1.974 -9.977 14.656 1 72.75 208 ASP B N 1
ATOM 4680 C CA . ASP B 1 208 ? -2.006 -11.031 13.656 1 72.75 208 ASP B CA 1
ATOM 4681 C C . ASP B 1 208 ? -0.607 -11.586 13.391 1 72.75 208 ASP B C 1
ATOM 4683 O O . ASP B 1 208 ? 0.379 -11.07 13.922 1 72.75 208 ASP B O 1
ATOM 4687 N N . ASP B 1 209 ? -0.532 -12.602 12.727 1 63.41 209 ASP B N 1
ATOM 4688 C CA . ASP B 1 209 ? 0.675 -13.414 12.609 1 63.41 209 ASP B CA 1
ATOM 4689 C C . ASP B 1 209 ? 1.809 -12.625 11.961 1 63.41 209 ASP B C 1
ATOM 4691 O O . ASP B 1 209 ? 2.984 -12.898 12.203 1 63.41 209 ASP B O 1
ATOM 4695 N N . PHE B 1 210 ? 1.47 -11.633 11.25 1 77.19 210 PHE B N 1
ATOM 4696 C CA . PHE B 1 210 ? 2.514 -10.906 10.531 1 77.19 210 PHE B CA 1
ATOM 4697 C C . PHE B 1 210 ? 2.941 -9.664 11.297 1 77.19 210 PHE B C 1
ATOM 4699 O O . PHE B 1 210 ? 3.881 -8.977 10.898 1 77.19 210 PHE B O 1
ATOM 4706 N N . SER B 1 211 ? 2.389 -9.484 12.438 1 82.31 211 SER B N 1
ATOM 4707 C CA . SER B 1 211 ? 2.607 -8.234 13.156 1 82.31 211 SER B CA 1
ATOM 4708 C C . SER B 1 211 ? 4.031 -8.148 13.688 1 82.31 211 SER B C 1
ATOM 4710 O O . SER B 1 211 ? 4.664 -7.09 13.609 1 82.31 211 SER B O 1
ATOM 4712 N N . VAL B 1 212 ? 4.535 -9.25 14.172 1 84.19 212 VAL B N 1
ATOM 4713 C CA . VAL B 1 212 ? 5.887 -9.25 14.719 1 84.19 212 VAL B CA 1
ATOM 4714 C C . VAL B 1 212 ? 6.898 -8.984 13.602 1 84.19 212 VAL B C 1
ATOM 4716 O O . VAL B 1 212 ? 7.781 -8.133 13.75 1 84.19 212 VAL B O 1
ATOM 4719 N N . SER B 1 213 ? 6.73 -9.711 12.469 1 84.75 213 SER B N 1
ATOM 4720 C CA . SER B 1 213 ? 7.625 -9.531 11.336 1 84.75 213 SER B CA 1
ATOM 4721 C C . SER B 1 213 ? 7.555 -8.109 10.789 1 84.75 213 SER B C 1
ATOM 4723 O O . SER B 1 213 ? 8.57 -7.551 10.367 1 84.75 213 SER B O 1
ATOM 4725 N N . ALA B 1 214 ? 6.34 -7.555 10.805 1 89.44 214 ALA B N 1
ATOM 4726 C CA . ALA B 1 214 ? 6.16 -6.184 10.336 1 89.44 214 ALA B CA 1
ATOM 4727 C C . ALA B 1 214 ? 6.922 -5.195 11.211 1 89.44 214 ALA B C 1
ATOM 4729 O O . ALA B 1 214 ? 7.586 -4.289 10.703 1 89.44 214 ALA B O 1
ATOM 4730 N N . ILE B 1 215 ? 6.848 -5.387 12.5 1 90.69 215 ILE B N 1
ATOM 4731 C CA . ILE B 1 215 ? 7.539 -4.512 13.445 1 90.69 215 ILE B CA 1
ATOM 4732 C C . ILE B 1 215 ? 9.047 -4.652 13.273 1 90.69 215 ILE B C 1
ATOM 4734 O O . ILE B 1 215 ? 9.773 -3.658 13.25 1 90.69 215 ILE B O 1
ATOM 4738 N N . LYS B 1 216 ? 9.5 -5.859 13.109 1 88.25 216 LYS B N 1
ATOM 4739 C CA . LYS B 1 216 ? 10.93 -6.102 12.922 1 88.25 216 LYS B CA 1
ATOM 4740 C C . LYS B 1 216 ? 11.43 -5.461 11.633 1 88.25 216 LYS B C 1
ATOM 4742 O O . LYS B 1 216 ? 12.508 -4.855 11.609 1 88.25 216 LYS B O 1
ATOM 4747 N N . SER B 1 217 ? 10.641 -5.637 10.625 1 89.38 217 SER B N 1
ATOM 4748 C CA . SER B 1 217 ? 10.984 -5.035 9.344 1 89.38 217 SER B CA 1
ATOM 4749 C C . SER B 1 217 ? 11.062 -3.516 9.445 1 89.38 217 SER B C 1
ATOM 4751 O O . SER B 1 217 ? 11.977 -2.895 8.906 1 89.38 217 SER B O 1
ATOM 4753 N N . MET B 1 218 ? 10.117 -2.969 10.148 1 93.06 218 MET B N 1
ATOM 4754 C CA . MET B 1 218 ? 10.094 -1.522 10.344 1 93.06 218 MET B CA 1
ATOM 4755 C C . MET B 1 218 ? 11.32 -1.063 11.133 1 93.06 218 MET B C 1
ATOM 4757 O O . MET B 1 218 ? 11.977 -0.093 10.758 1 93.06 218 MET B O 1
ATOM 4761 N N . LEU B 1 219 ? 11.688 -1.773 12.211 1 92.94 219 LEU B N 1
ATOM 4762 C CA . LEU B 1 219 ? 12.836 -1.433 13.047 1 92.94 219 LEU B CA 1
ATOM 4763 C C . LEU B 1 219 ? 14.133 -1.517 12.25 1 92.94 219 LEU B C 1
ATOM 4765 O O . LEU B 1 219 ? 15.031 -0.701 12.445 1 92.94 219 LEU B O 1
ATOM 4769 N N . TYR B 1 220 ? 14.141 -2.432 11.336 1 91.44 220 TYR B N 1
ATOM 4770 C CA . TYR B 1 220 ? 15.32 -2.551 10.484 1 91.44 220 TYR B CA 1
ATOM 4771 C C . TYR B 1 220 ? 15.383 -1.407 9.477 1 91.44 220 TYR B C 1
ATOM 4773 O O . TYR B 1 220 ? 16.406 -0.724 9.367 1 91.44 220 TYR B O 1
ATOM 4781 N N . SER B 1 221 ? 14.328 -1.175 8.781 1 93.25 221 SER B N 1
ATOM 4782 C CA . SER B 1 221 ? 14.297 -0.203 7.691 1 93.25 221 SER B CA 1
ATOM 4783 C C . SER B 1 221 ? 14.586 1.206 8.203 1 93.25 221 SER B C 1
ATOM 4785 O O . SER B 1 221 ? 15.32 1.966 7.57 1 93.25 221 SER B O 1
ATOM 4787 N N . VAL B 1 222 ? 14.055 1.542 9.375 1 96.25 222 VAL B N 1
ATOM 4788 C CA . VAL B 1 222 ? 14.125 2.922 9.844 1 96.25 222 VAL B CA 1
ATOM 4789 C C . VAL B 1 222 ? 15.328 3.094 10.766 1 96.25 222 VAL B C 1
ATOM 4791 O O . VAL B 1 222 ? 16 4.125 10.734 1 96.25 222 VAL B O 1
ATOM 4794 N N . TYR B 1 223 ? 15.664 2.018 11.539 1 95.06 223 TYR B N 1
ATOM 4795 C CA . TYR B 1 223 ? 16.625 2.24 12.617 1 95.06 223 TYR B CA 1
ATOM 4796 C C . TYR B 1 223 ? 17.812 1.282 12.5 1 95.06 223 TYR B C 1
ATOM 4798 O O . TYR B 1 223 ? 18.781 1.383 13.25 1 95.06 223 TYR B O 1
ATOM 4806 N N . GLY B 1 224 ? 17.75 0.291 11.656 1 91.56 224 GLY B N 1
ATOM 4807 C CA . GLY B 1 224 ? 18.875 -0.61 11.406 1 91.56 224 GLY B CA 1
ATOM 4808 C C . GLY B 1 224 ? 18.953 -1.757 12.391 1 91.56 224 GLY B C 1
ATOM 4809 O O . GLY B 1 224 ? 19.953 -2.461 12.453 1 91.56 224 GLY B O 1
ATOM 4810 N N . PHE B 1 225 ? 17.859 -1.947 13.109 1 88.5 225 PHE B N 1
ATOM 4811 C CA . PHE B 1 225 ? 17.875 -3.033 14.078 1 88.5 225 PHE B CA 1
ATOM 4812 C C . PHE B 1 225 ? 17.594 -4.371 13.406 1 88.5 225 PHE B C 1
ATOM 4814 O O . PHE B 1 225 ? 16.656 -4.48 12.609 1 88.5 225 PHE B O 1
ATOM 4821 N N . THR B 1 226 ? 18.469 -5.285 13.633 1 80.56 226 THR B N 1
ATOM 4822 C CA . THR B 1 226 ? 18.281 -6.621 13.078 1 80.56 226 THR B CA 1
ATOM 4823 C C . THR B 1 226 ? 18.062 -7.641 14.195 1 80.56 226 THR B C 1
ATOM 4825 O O . THR B 1 226 ? 18.625 -7.512 15.281 1 80.56 226 THR B O 1
ATOM 4828 N N . SER B 1 227 ? 16.906 -8.336 13.992 1 65.88 227 SER B N 1
ATOM 4829 C CA . SER B 1 227 ? 16.797 -9.492 14.875 1 65.88 227 SER B CA 1
ATOM 4830 C C . SER B 1 227 ? 17.828 -10.562 14.531 1 65.88 227 SER B C 1
ATOM 4832 O O . SER B 1 227 ? 18.516 -10.453 13.516 1 65.88 227 SER B O 1
ATOM 4834 N N . GLU B 1 228 ? 18.172 -11.523 15.336 1 55.59 228 GLU B N 1
ATOM 4835 C CA . GLU B 1 228 ? 19.109 -12.633 15.164 1 55.59 228 GLU B CA 1
ATOM 4836 C C . GLU B 1 228 ? 18.969 -13.273 13.789 1 55.59 228 GLU B C 1
ATOM 4838 O O . GLU B 1 228 ? 19.938 -13.812 13.242 1 55.59 228 GLU B O 1
ATOM 4843 N N . ASP B 1 229 ? 17.875 -13.156 13.172 1 51.06 229 ASP B N 1
ATOM 4844 C CA . ASP B 1 229 ? 17.594 -13.828 11.906 1 51.06 229 ASP B CA 1
ATOM 4845 C C . ASP B 1 229 ? 18.094 -13 10.727 1 51.06 229 ASP B C 1
ATOM 4847 O O . ASP B 1 229 ? 17.688 -13.234 9.578 1 51.06 229 ASP B O 1
ATOM 4851 N N . SER B 1 230 ? 19.078 -12.078 10.938 1 57.34 230 SER B N 1
ATOM 4852 C CA . SER B 1 230 ? 19.328 -10.945 10.055 1 57.34 230 SER B CA 1
ATOM 4853 C C . SER B 1 230 ? 20.438 -11.258 9.055 1 57.34 230 SER B C 1
ATOM 4855 O O . SER B 1 230 ? 20.797 -10.406 8.234 1 57.34 230 SER B O 1
ATOM 4857 N N . GLU B 1 231 ? 21 -12.391 9.086 1 57.38 231 GLU B N 1
ATOM 4858 C CA . GLU B 1 231 ? 22.078 -12.602 8.125 1 57.38 231 GLU B CA 1
ATOM 4859 C C . GLU B 1 231 ? 21.625 -12.266 6.707 1 57.38 231 GLU B C 1
ATOM 4861 O O . GLU B 1 231 ? 22.375 -11.703 5.918 1 57.38 231 GLU B O 1
ATOM 4866 N N . ARG B 1 232 ? 20.359 -12.523 6.531 1 62.62 232 ARG B N 1
ATOM 4867 C CA . ARG B 1 232 ? 19.844 -12.312 5.184 1 62.62 232 ARG B CA 1
ATOM 4868 C C . ARG B 1 232 ? 19.781 -10.828 4.84 1 62.62 232 ARG B C 1
ATOM 4870 O O . ARG B 1 232 ? 19.797 -10.453 3.666 1 62.62 232 ARG B O 1
ATOM 4877 N N . LEU B 1 233 ? 19.953 -10.031 5.879 1 73.75 233 LEU B N 1
ATOM 4878 C CA . LEU B 1 233 ? 19.734 -8.602 5.664 1 73.75 233 LEU B CA 1
ATOM 4879 C C . LEU B 1 233 ? 21.047 -7.852 5.543 1 73.75 233 LEU B C 1
ATOM 4881 O O . LEU B 1 233 ? 21.078 -6.699 5.113 1 73.75 233 LEU B O 1
ATOM 4885 N N . GLU B 1 234 ? 22.125 -8.508 5.832 1 72.88 234 GLU B N 1
ATOM 4886 C CA . GLU B 1 234 ? 23.422 -7.812 5.875 1 72.88 234 GLU B CA 1
ATOM 4887 C C . GLU B 1 234 ? 23.781 -7.227 4.516 1 72.88 234 GLU B C 1
ATOM 4889 O O . GLU B 1 234 ? 24.25 -6.094 4.426 1 72.88 234 GLU B O 1
ATOM 4894 N N . GLY B 1 235 ? 23.516 -7.938 3.43 1 76.5 235 GLY B N 1
ATOM 4895 C CA . GLY B 1 235 ? 23.859 -7.445 2.105 1 76.5 235 GLY B CA 1
ATOM 4896 C C . GLY B 1 235 ? 22.922 -6.359 1.608 1 76.5 235 GLY B C 1
ATOM 4897 O O . GLY B 1 235 ? 23.156 -5.762 0.558 1 76.5 235 GLY B O 1
ATOM 4898 N N . LEU B 1 236 ? 22.031 -5.926 2.547 1 86.06 236 LEU B N 1
ATOM 4899 C CA . LEU B 1 236 ? 21 -4.996 2.086 1 86.06 236 LEU B CA 1
ATOM 4900 C C . LEU B 1 236 ? 21.172 -3.635 2.754 1 86.06 236 LEU B C 1
ATOM 4902 O O . LEU B 1 236 ? 20.531 -2.658 2.34 1 86.06 236 LEU B O 1
ATOM 4906 N N . LYS B 1 237 ? 22.078 -3.475 3.672 1 87.5 237 LYS B N 1
ATOM 4907 C CA . LYS B 1 237 ? 22.141 -2.342 4.59 1 87.5 237 LYS B CA 1
ATOM 4908 C C . LYS B 1 237 ? 22.406 -1.039 3.844 1 87.5 237 LYS B C 1
ATOM 4910 O O . LYS B 1 237 ? 21.797 -0.01 4.141 1 87.5 237 LYS B O 1
ATOM 4915 N N . GLU B 1 238 ? 23.219 -1.025 2.801 1 88.38 238 GLU B N 1
ATOM 4916 C CA . GLU B 1 238 ? 23.703 0.205 2.174 1 88.38 238 GLU B CA 1
ATOM 4917 C C . GLU B 1 238 ? 22.609 0.849 1.326 1 88.38 238 GLU B C 1
ATOM 4919 O O . GLU B 1 238 ? 22.719 2.018 0.95 1 88.38 238 GLU B O 1
ATOM 4924 N N . SER B 1 239 ? 21.578 0.095 1.117 1 88.62 239 SER B N 1
ATOM 4925 C CA . SER B 1 239 ? 20.484 0.619 0.298 1 88.62 239 SER B CA 1
ATOM 4926 C C . SER B 1 239 ? 19.328 1.085 1.162 1 88.62 239 SER B C 1
ATOM 4928 O O . SER B 1 239 ? 18.359 1.658 0.654 1 88.62 239 SER B O 1
ATOM 4930 N N . GLN B 1 240 ? 19.484 0.903 2.463 1 92.38 240 GLN B N 1
ATOM 4931 C CA . GLN B 1 240 ? 18.328 1.143 3.336 1 92.38 240 GLN B CA 1
ATOM 4932 C C . GLN B 1 240 ? 18.312 2.588 3.826 1 92.38 240 GLN B C 1
ATOM 4934 O O . GLN B 1 240 ? 19.344 3.248 3.883 1 92.38 240 GLN B O 1
ATOM 4939 N N . TYR B 1 241 ? 17.203 3.016 4.172 1 96.5 241 TYR B N 1
ATOM 4940 C CA . TYR B 1 241 ? 16.969 4.367 4.668 1 96.5 241 TYR B CA 1
ATOM 4941 C C . TYR B 1 241 ? 17.875 4.672 5.859 1 96.5 241 TYR B C 1
ATOM 4943 O O . TYR B 1 241 ? 18.547 5.699 5.887 1 96.5 241 TYR B O 1
ATOM 4951 N N . PHE B 1 242 ? 17.922 3.729 6.891 1 95.75 242 PHE B N 1
ATOM 4952 C CA . PHE B 1 242 ? 18.672 4.016 8.109 1 95.75 242 PHE B CA 1
ATOM 4953 C C . PHE B 1 242 ? 20.141 4.273 7.797 1 95.75 242 PHE B C 1
ATOM 4955 O O . PHE B 1 242 ? 20.766 5.141 8.406 1 95.75 242 PHE B O 1
ATOM 4962 N N . TRP B 1 243 ? 20.703 3.553 6.863 1 95.31 243 TRP B N 1
ATOM 4963 C CA . TRP B 1 243 ? 22.094 3.67 6.488 1 95.31 243 TRP B CA 1
ATOM 4964 C C . TRP B 1 243 ? 22.375 5 5.789 1 95.31 243 TRP B C 1
ATOM 4966 O O . TRP B 1 243 ? 23.312 5.715 6.145 1 95.31 243 TRP B O 1
ATOM 4976 N N . LEU B 1 244 ? 21.516 5.336 4.848 1 95.62 244 LEU B N 1
ATOM 4977 C CA . LEU B 1 244 ? 21.672 6.574 4.09 1 95.62 244 LEU B CA 1
ATOM 4978 C C . LEU B 1 244 ? 21.406 7.789 4.973 1 95.62 244 LEU B C 1
ATOM 4980 O O . LEU B 1 244 ? 22.078 8.812 4.848 1 95.62 244 LEU B O 1
ATOM 4984 N N . ALA B 1 245 ? 20.422 7.668 5.824 1 97.06 245 ALA B N 1
ATOM 4985 C CA . ALA B 1 245 ? 20.125 8.75 6.758 1 97.06 245 ALA B CA 1
ATOM 4986 C C . ALA B 1 245 ? 21.328 9.07 7.637 1 97.06 245 ALA B C 1
ATOM 4988 O O . ALA B 1 245 ? 21.672 10.234 7.828 1 97.06 245 ALA B O 1
ATOM 4989 N N . GLU B 1 246 ? 21.922 8.031 8.125 1 96.12 246 GLU B N 1
ATOM 4990 C CA . GLU B 1 246 ? 23.125 8.227 8.93 1 96.12 246 GLU B CA 1
ATOM 4991 C C . GLU B 1 246 ? 24.234 8.844 8.102 1 96.12 246 GLU B C 1
ATOM 4993 O O . GLU B 1 246 ? 24.891 9.797 8.539 1 96.12 246 GLU B O 1
ATOM 4998 N N . LYS B 1 247 ? 24.453 8.352 6.965 1 95 247 LYS B N 1
ATOM 4999 C CA . LYS B 1 247 ? 25.5 8.812 6.062 1 95 247 LYS B CA 1
ATOM 5000 C C . LYS B 1 247 ? 25.328 10.297 5.738 1 95 247 LYS B C 1
ATOM 5002 O O . LYS B 1 247 ? 26.328 11.031 5.656 1 95 247 LYS B O 1
ATOM 5007 N N . TYR B 1 248 ? 24.094 10.758 5.613 1 95.38 248 TYR B N 1
ATOM 5008 C CA . TYR B 1 248 ? 23.859 12.117 5.137 1 95.38 248 TYR B CA 1
ATOM 5009 C C . TYR B 1 248 ? 23.328 13.008 6.262 1 95.38 248 TYR B C 1
ATOM 5011 O O . TYR B 1 248 ? 22.781 14.078 6.004 1 95.38 248 TYR B O 1
ATOM 5019 N N . GLY B 1 249 ? 23.344 12.539 7.449 1 96.12 249 GLY B N 1
ATOM 5020 C CA . GLY B 1 249 ? 23.094 13.359 8.625 1 96.12 249 GLY B CA 1
ATOM 5021 C C . GLY B 1 249 ? 21.609 13.641 8.852 1 96.12 249 GLY B C 1
ATOM 5022 O O . GLY B 1 249 ? 21.234 14.766 9.18 1 96.12 249 GLY B O 1
ATOM 5023 N N . ILE B 1 250 ? 20.75 12.711 8.594 1 97 250 ILE B N 1
ATOM 5024 C CA . ILE B 1 250 ? 19.312 12.812 8.852 1 97 250 ILE B CA 1
ATOM 5025 C C . ILE B 1 250 ? 18.938 11.93 10.039 1 97 250 ILE B C 1
ATOM 5027 O O . ILE B 1 250 ? 19.344 10.766 10.109 1 97 250 ILE B O 1
ATOM 5031 N N . SER B 1 251 ? 18.203 12.453 10.969 1 95.75 251 SER B N 1
ATOM 5032 C CA . SER B 1 251 ? 17.75 11.672 12.117 1 95.75 251 SER B CA 1
ATOM 5033 C C . SER B 1 251 ? 16.328 11.18 11.922 1 95.75 251 SER B C 1
ATOM 5035 O O . SER B 1 251 ? 15.43 11.961 11.617 1 95.75 251 SER B O 1
ATOM 5037 N N . PRO B 1 252 ? 16.125 9.914 12.086 1 97.44 252 PRO B N 1
ATOM 5038 C CA . PRO B 1 252 ? 14.75 9.414 12.078 1 97.44 252 PRO B CA 1
ATOM 5039 C C . PRO B 1 252 ? 13.953 9.883 13.297 1 97.44 252 PRO B C 1
ATOM 5041 O O . PRO B 1 252 ? 14.531 10.391 14.258 1 97.44 252 PRO B O 1
ATOM 5044 N N . PRO B 1 253 ? 12.695 9.812 13.227 1 98.19 253 PRO B N 1
ATOM 5045 C CA . PRO B 1 253 ? 11.883 10.18 14.391 1 98.19 253 PRO B CA 1
ATOM 5046 C C . PRO B 1 253 ? 12.078 9.234 15.57 1 98.19 253 PRO B C 1
ATOM 5048 O O . PRO B 1 253 ? 12.5 8.086 15.383 1 98.19 253 PRO B O 1
ATOM 5051 N N . LYS B 1 254 ? 11.773 9.727 16.703 1 97.69 254 LYS B N 1
ATOM 5052 C CA . LYS B 1 254 ? 11.797 8.883 17.891 1 97.69 254 LYS B CA 1
ATOM 5053 C C . LYS B 1 254 ? 10.523 8.047 18 1 97.69 254 LYS B C 1
ATOM 5055 O O . LYS B 1 254 ? 9.43 8.523 17.688 1 97.69 254 LYS B O 1
ATOM 5060 N N . LEU B 1 255 ? 10.734 6.809 18.406 1 97.38 255 LEU B N 1
ATOM 5061 C CA . LEU B 1 255 ? 9.57 5.969 18.688 1 97.38 255 LEU B CA 1
ATOM 5062 C C . LEU B 1 255 ? 8.805 6.48 19.906 1 97.38 255 LEU B C 1
ATOM 5064 O O . LEU B 1 255 ? 9.359 6.57 21 1 97.38 255 LEU B O 1
ATOM 5068 N N . HIS B 1 256 ? 7.52 6.805 19.656 1 97.44 256 HIS B N 1
ATOM 5069 C CA . HIS B 1 256 ? 6.754 7.461 20.703 1 97.44 256 HIS B CA 1
ATOM 5070 C C . HIS B 1 256 ? 5.746 6.508 21.344 1 97.44 256 HIS B C 1
ATOM 5072 O O . HIS B 1 256 ? 5.68 6.391 22.562 1 97.44 256 HIS B O 1
ATOM 5078 N N . LEU B 1 257 ? 4.918 5.859 20.547 1 96.75 257 LEU B N 1
ATOM 5079 C CA . LEU B 1 257 ? 3.863 4.973 21.016 1 96.75 257 LEU B CA 1
ATOM 5080 C C . LEU B 1 257 ? 3.643 3.816 20.047 1 96.75 257 LEU B C 1
ATOM 5082 O O . LEU B 1 257 ? 3.734 3.992 18.844 1 96.75 257 LEU B O 1
ATOM 5086 N N . PHE B 1 258 ? 3.361 2.684 20.641 1 95.81 258 PHE B N 1
ATOM 5087 C CA . PHE B 1 258 ? 2.869 1.524 19.906 1 95.81 258 PHE B CA 1
ATOM 5088 C C . PHE B 1 258 ? 1.408 1.25 20.25 1 95.81 258 PHE B C 1
ATOM 5090 O O . PHE B 1 258 ? 1.054 1.083 21.406 1 95.81 258 PHE B O 1
ATOM 5097 N N . ILE B 1 259 ? 0.577 1.254 19.234 1 95.5 259 ILE B N 1
ATOM 5098 C CA . ILE B 1 259 ? -0.86 1.136 19.469 1 95.5 259 ILE B CA 1
ATOM 5099 C C . ILE B 1 259 ? -1.352 -0.217 18.953 1 95.5 259 ILE B C 1
ATOM 5101 O O . ILE B 1 259 ? -1.326 -0.48 17.75 1 95.5 259 ILE B O 1
ATOM 5105 N N . ASN B 1 260 ? -1.742 -1.098 19.797 1 91.12 260 ASN B N 1
ATOM 5106 C CA . ASN B 1 260 ? -2.359 -2.373 19.438 1 91.12 260 ASN B CA 1
ATOM 5107 C C . ASN B 1 260 ? -3.838 -2.205 19.094 1 91.12 260 ASN B C 1
ATOM 5109 O O . ASN B 1 260 ? -4.684 -2.174 20 1 91.12 260 ASN B O 1
ATOM 5113 N N . ASN B 1 261 ? -3.984 -2.209 17.703 1 85.81 261 ASN B N 1
ATOM 5114 C CA . ASN B 1 261 ? -5.355 -2.031 17.234 1 85.81 261 ASN B CA 1
ATOM 5115 C C . ASN B 1 261 ? -6.113 -3.355 17.203 1 85.81 261 ASN B C 1
ATOM 5117 O O . ASN B 1 261 ? -5.535 -4.398 16.891 1 85.81 261 ASN B O 1
ATOM 5121 N N . ARG B 1 262 ? -7.336 -3.498 17.656 1 69.94 262 ARG B N 1
ATOM 5122 C CA . ARG B 1 262 ? -8.203 -4.672 17.703 1 69.94 262 ARG B CA 1
ATOM 5123 C C . ARG B 1 262 ? -7.816 -5.602 18.844 1 69.94 262 ARG B C 1
ATOM 5125 O O . ARG B 1 262 ? -7.762 -6.82 18.672 1 69.94 262 ARG B O 1
ATOM 5132 N N . ALA B 1 263 ? -7.352 -5.02 19.828 1 51.84 263 ALA B N 1
ATOM 5133 C CA . ALA B 1 263 ? -7.031 -5.832 21 1 51.84 263 ALA B CA 1
ATOM 5134 C C . ALA B 1 263 ? -8.273 -6.559 21.516 1 51.84 263 ALA B C 1
ATOM 5136 O O . ALA B 1 263 ? -9.359 -5.984 21.578 1 51.84 263 ALA B O 1
ATOM 5137 N N . THR B 1 264 ? -8.242 -7.922 21.172 1 50 264 THR B N 1
ATOM 5138 C CA . THR B 1 264 ? -9.359 -8.688 21.703 1 50 264 THR B CA 1
ATOM 5139 C C . THR B 1 264 ? -9.266 -8.812 23.219 1 50 264 THR B C 1
ATOM 5141 O O . THR B 1 264 ? -8.219 -9.195 23.75 1 50 264 THR B O 1
ATOM 5144 N N . PHE B 1 265 ? -10.125 -8.094 23.984 1 41.78 265 PHE B N 1
ATOM 5145 C CA . PHE B 1 265 ? -10.094 -8.07 25.453 1 41.78 265 PHE B CA 1
ATOM 5146 C C . PHE B 1 265 ? -10.859 -9.258 26.016 1 41.78 265 PHE B C 1
ATOM 5148 O O . PHE B 1 265 ? -10.867 -9.469 27.234 1 41.78 265 PHE B O 1
ATOM 5155 N N . TYR B 1 266 ? -11.375 -10 25.031 1 43.44 266 TYR B N 1
ATOM 5156 C CA . TYR B 1 266 ? -12.227 -10.953 25.734 1 43.44 266 TYR B CA 1
ATOM 5157 C C . TYR B 1 266 ? -11.516 -12.289 25.922 1 43.44 266 TYR B C 1
ATOM 5159 O O . TYR B 1 266 ? -10.586 -12.617 25.188 1 43.44 266 TYR B O 1
ATOM 5167 N N . GLY B 1 267 ? -11.594 -12.867 27.062 1 41.59 267 GLY B N 1
ATOM 5168 C CA . GLY B 1 267 ? -11.188 -14.086 27.75 1 41.59 267 GLY B CA 1
ATOM 5169 C C . GLY B 1 267 ? -11.266 -15.32 26.859 1 41.59 267 GLY B C 1
ATOM 5170 O O . GLY B 1 267 ? -11.43 -16.438 27.359 1 41.59 267 GLY B O 1
ATOM 5171 N N . THR B 1 268 ? -11.414 -15.141 25.578 1 44.41 268 THR B N 1
ATOM 5172 C CA . THR B 1 268 ? -11.516 -16.328 24.719 1 44.41 268 THR B CA 1
ATOM 5173 C C . THR B 1 268 ? -10.133 -16.781 24.25 1 44.41 268 THR B C 1
ATOM 5175 O O . THR B 1 268 ? -9.141 -16.078 24.453 1 44.41 268 THR B O 1
ATOM 5178 N N . LYS B 1 269 ? -10.086 -18.062 23.922 1 46.16 269 LYS B N 1
ATOM 5179 C CA . LYS B 1 269 ? -8.875 -18.641 23.344 1 46.16 269 LYS B CA 1
ATOM 5180 C C . LYS B 1 269 ? -8.273 -17.719 22.297 1 46.16 269 LYS B C 1
ATOM 5182 O O . LYS B 1 269 ? -7.051 -17.562 22.219 1 46.16 269 LYS B O 1
ATOM 5187 N N . ALA B 1 270 ? -9.148 -17.125 21.562 1 48.78 270 ALA B N 1
ATOM 5188 C CA . ALA B 1 270 ? -8.695 -16.156 20.562 1 48.78 270 ALA B CA 1
ATOM 5189 C C . ALA B 1 270 ? -8.023 -14.961 21.219 1 48.78 270 ALA B C 1
ATOM 5191 O O . ALA B 1 270 ? -7 -14.469 20.734 1 48.78 270 ALA B O 1
ATOM 5192 N N . ALA B 1 271 ? -8.539 -14.672 22.359 1 54.38 271 ALA B N 1
ATOM 5193 C CA . ALA B 1 271 ? -7.953 -13.578 23.109 1 54.38 271 ALA B CA 1
ATOM 5194 C C . ALA B 1 271 ? -6.555 -13.938 23.609 1 54.38 271 ALA B C 1
ATOM 5196 O O . ALA B 1 271 ? -5.652 -13.102 23.609 1 54.38 271 ALA B O 1
ATOM 5197 N N . ALA B 1 272 ? -6.434 -15.25 23.844 1 56.31 272 ALA B N 1
ATOM 5198 C CA . ALA B 1 272 ? -5.133 -15.703 24.328 1 56.31 272 ALA B CA 1
ATOM 5199 C C . ALA B 1 272 ? -4.086 -15.664 23.234 1 56.31 272 ALA B C 1
ATOM 5201 O O . ALA B 1 272 ? -2.939 -15.273 23.469 1 56.31 272 ALA B O 1
ATOM 5202 N N . ALA B 1 273 ? -4.504 -16.141 22.078 1 56.53 273 ALA B N 1
ATOM 5203 C CA . ALA B 1 273 ? -3.582 -16.109 20.938 1 56.53 273 ALA B CA 1
ATOM 5204 C C . ALA B 1 273 ? -3.16 -14.688 20.594 1 56.53 273 ALA B C 1
ATOM 5206 O O . ALA B 1 273 ? -1.983 -14.43 20.344 1 56.53 273 ALA B O 1
ATOM 5207 N N . PHE B 1 274 ? -4.113 -13.859 20.672 1 62.19 274 PHE B N 1
ATOM 5208 C CA . PHE B 1 274 ? -3.834 -12.461 20.406 1 62.19 274 PHE B CA 1
ATOM 5209 C C . PHE B 1 274 ? -2.926 -11.867 21.484 1 62.19 274 PHE B C 1
ATOM 5211 O O . PHE B 1 274 ? -2.006 -11.109 21.172 1 62.19 274 PHE B O 1
ATOM 5218 N N . ALA B 1 275 ? -3.176 -12.383 22.594 1 65.94 275 ALA B N 1
ATOM 5219 C CA . ALA B 1 275 ? -2.355 -11.906 23.703 1 65.94 275 ALA B CA 1
ATOM 5220 C C . ALA B 1 275 ? -0.904 -12.352 23.547 1 65.94 275 ALA B C 1
ATOM 5222 O O . ALA B 1 275 ? 0.02 -11.602 23.875 1 65.94 275 ALA B O 1
ATOM 5223 N N . ALA B 1 276 ? -0.771 -13.508 22.953 1 70.88 276 ALA B N 1
ATOM 5224 C CA . ALA B 1 276 ? 0.577 -14.031 22.75 1 70.88 276 ALA B CA 1
ATOM 5225 C C . ALA B 1 276 ? 1.345 -13.188 21.734 1 70.88 276 ALA B C 1
ATOM 5227 O O . ALA B 1 276 ? 2.529 -12.898 21.922 1 70.88 276 ALA B O 1
ATOM 5228 N N . ILE B 1 277 ? 0.643 -12.797 20.703 1 70.31 277 ILE B N 1
ATOM 5229 C CA . ILE B 1 277 ? 1.272 -11.969 19.688 1 70.31 277 ILE B CA 1
ATOM 5230 C C . ILE B 1 277 ? 1.647 -10.617 20.281 1 70.31 277 ILE B C 1
ATOM 5232 O O . ILE B 1 277 ? 2.75 -10.109 20.047 1 70.31 277 ILE B O 1
ATOM 5236 N N . GLY B 1 278 ? 0.777 -10.125 21.047 1 75.12 278 GLY B N 1
ATOM 5237 C CA . GLY B 1 278 ? 1.065 -8.867 21.719 1 75.12 278 GLY B CA 1
ATOM 5238 C C . GLY B 1 278 ? 2.281 -8.938 22.625 1 75.12 278 GLY B C 1
ATOM 5239 O O . GLY B 1 278 ? 3.102 -8.023 22.641 1 75.12 278 GLY B O 1
ATOM 5240 N N . ASN B 1 279 ? 2.41 -10.047 23.219 1 79.44 279 ASN B N 1
ATOM 5241 C CA . ASN B 1 279 ? 3.547 -10.242 24.109 1 79.44 279 ASN B CA 1
ATOM 5242 C C . ASN B 1 279 ? 4.855 -10.375 23.344 1 79.44 279 ASN B C 1
ATOM 5244 O O . ASN B 1 279 ? 5.891 -9.867 23.766 1 79.44 279 ASN B O 1
ATOM 5248 N N . GLU B 1 280 ? 4.711 -11.047 22.266 1 82.12 280 GLU B N 1
ATOM 5249 C CA . GLU B 1 280 ? 5.91 -11.203 21.438 1 82.12 280 GLU B CA 1
ATOM 5250 C C . GLU B 1 280 ? 6.375 -9.867 20.875 1 82.12 280 GLU B C 1
ATOM 5252 O O . GLU B 1 280 ? 7.578 -9.594 20.828 1 82.12 280 GLU B O 1
ATOM 5257 N N . VAL B 1 281 ? 5.438 -9.109 20.453 1 85.06 281 VAL B N 1
ATOM 5258 C CA . VAL B 1 281 ? 5.758 -7.773 19.953 1 85.06 281 VAL B CA 1
ATOM 5259 C C . VAL B 1 281 ? 6.426 -6.961 21.062 1 85.06 281 VAL B C 1
ATOM 5261 O O . VAL B 1 281 ? 7.488 -6.367 20.859 1 85.06 281 VAL B O 1
ATOM 5264 N N . SER B 1 282 ? 5.859 -7.027 22.234 1 87.56 282 SER B N 1
ATOM 5265 C CA . SER B 1 282 ? 6.387 -6.277 23.375 1 87.56 282 SER B CA 1
ATOM 5266 C C . SER B 1 282 ? 7.785 -6.758 23.75 1 87.56 282 SER B C 1
ATOM 5268 O O . SER B 1 282 ? 8.656 -5.949 24.078 1 87.56 282 SER B O 1
ATOM 5270 N N . ALA B 1 283 ? 7.945 -8.023 23.672 1 87.06 283 ALA B N 1
ATOM 5271 C CA . ALA B 1 283 ? 9.25 -8.586 23.984 1 87.06 283 ALA B CA 1
ATOM 5272 C C . ALA B 1 283 ? 10.312 -8.117 23 1 87.06 283 ALA B C 1
ATOM 5274 O O . ALA B 1 283 ? 11.43 -7.762 23.391 1 87.06 283 ALA B O 1
ATOM 5275 N N . SER B 1 284 ? 9.93 -8.156 21.766 1 86.06 284 SER B N 1
ATOM 5276 C CA . SER B 1 284 ? 10.852 -7.699 20.719 1 86.06 284 SER B CA 1
ATOM 5277 C C . SER B 1 284 ? 11.203 -6.227 20.906 1 86.06 284 SER B C 1
ATOM 5279 O O . SER B 1 284 ? 12.367 -5.844 20.781 1 86.06 284 SER B O 1
ATOM 5281 N N . LEU B 1 285 ? 10.242 -5.469 21.25 1 91.19 285 LEU B N 1
ATOM 5282 C CA . LEU B 1 285 ? 10.445 -4.035 21.406 1 91.19 285 LEU B CA 1
ATOM 5283 C C . LEU B 1 285 ? 11.289 -3.742 22.641 1 91.19 285 LEU B C 1
ATOM 5285 O O . LEU B 1 285 ? 12.125 -2.838 22.641 1 91.19 285 LEU B O 1
ATOM 5289 N N . LEU B 1 286 ? 11.055 -4.48 23.688 1 91.38 286 LEU B N 1
ATOM 5290 C CA . LEU B 1 286 ? 11.844 -4.301 24.906 1 91.38 286 LEU B CA 1
ATOM 5291 C C . LEU B 1 286 ? 13.312 -4.59 24.641 1 91.38 286 LEU B C 1
ATOM 5293 O O . LEU B 1 286 ? 14.188 -3.863 25.125 1 91.38 286 LEU B O 1
ATOM 5297 N N . LYS B 1 287 ? 13.539 -5.664 23.875 1 89.31 287 LYS B N 1
ATOM 5298 C CA . LYS B 1 287 ? 14.922 -5.992 23.516 1 89.31 287 LYS B CA 1
ATOM 5299 C C . LYS B 1 287 ? 15.586 -4.836 22.781 1 89.31 287 LYS B C 1
ATOM 5301 O O . LYS B 1 287 ? 16.734 -4.5 23.062 1 89.31 287 LYS B O 1
ATOM 5306 N N . VAL B 1 288 ? 14.852 -4.258 21.906 1 90.5 288 VAL B N 1
ATOM 5307 C CA . VAL B 1 288 ? 15.375 -3.127 21.156 1 90.5 288 VAL B CA 1
ATOM 5308 C C . VAL B 1 288 ? 15.578 -1.932 22.078 1 90.5 288 VAL B C 1
ATOM 5310 O O . VAL B 1 288 ? 16.594 -1.233 21.984 1 90.5 288 VAL B O 1
ATOM 5313 N N . TYR B 1 289 ? 14.648 -1.72 22.969 1 91.88 289 TYR B N 1
ATOM 5314 C CA . TYR B 1 289 ? 14.727 -0.61 23.922 1 91.88 289 TYR B CA 1
ATOM 5315 C C . TYR B 1 289 ? 15.969 -0.727 24.797 1 91.88 289 TYR B C 1
ATOM 5317 O O . TYR B 1 289 ? 16.672 0.26 25.016 1 91.88 289 TYR B O 1
ATOM 5325 N N . ILE B 1 290 ? 16.266 -1.877 25.234 1 90.12 290 ILE B N 1
ATOM 5326 C CA . ILE B 1 290 ? 17.406 -2.113 26.109 1 90.12 290 ILE B CA 1
ATOM 5327 C C . ILE B 1 290 ? 18.703 -1.826 25.359 1 90.12 290 ILE B C 1
ATOM 5329 O O . ILE B 1 290 ? 19.641 -1.262 25.922 1 90.12 290 ILE B O 1
ATOM 5333 N N . LYS B 1 291 ? 18.656 -2.158 24.109 1 88.62 291 LYS B N 1
ATOM 5334 C CA . LYS B 1 291 ? 19.875 -1.993 23.297 1 88.62 291 LYS B CA 1
ATOM 5335 C C . LYS B 1 291 ? 20.016 -0.552 22.812 1 88.62 291 LYS B C 1
ATOM 5337 O O . LYS B 1 291 ? 21.141 -0.065 22.641 1 88.62 291 LYS B O 1
ATOM 5342 N N . SER B 1 292 ? 18.891 0.081 22.594 1 90.19 292 SER B N 1
ATOM 5343 C CA . SER B 1 292 ? 18.922 1.41 21.984 1 90.19 292 SER B CA 1
ATOM 5344 C C . SER B 1 292 ? 17.797 2.291 22.531 1 90.19 292 SER B C 1
ATOM 5346 O O . SER B 1 292 ? 16.922 2.719 21.781 1 90.19 292 SER B O 1
ATOM 5348 N N . GLN B 1 293 ? 18 2.764 23.641 1 89.38 293 GLN B N 1
ATOM 5349 C CA . GLN B 1 293 ? 16.984 3.592 24.297 1 89.38 293 GLN B CA 1
ATOM 5350 C C . GLN B 1 293 ? 16.844 4.941 23.594 1 89.38 293 GLN B C 1
ATOM 5352 O O . GLN B 1 293 ? 15.773 5.551 23.641 1 89.38 293 GLN B O 1
ATOM 5357 N N . ASP B 1 294 ? 17.844 5.309 22.906 1 90.81 294 ASP B N 1
ATOM 5358 C CA . ASP B 1 294 ? 17.922 6.652 22.344 1 90.81 294 ASP B CA 1
ATOM 5359 C C . ASP B 1 294 ? 16.938 6.812 21.188 1 90.81 294 ASP B C 1
ATOM 5361 O O . ASP B 1 294 ? 16.594 7.934 20.797 1 90.81 294 ASP B O 1
ATOM 5365 N N . ILE B 1 295 ? 16.453 5.715 20.625 1 94.5 295 ILE B N 1
ATOM 5366 C CA . ILE B 1 295 ? 15.539 5.844 19.484 1 94.5 295 ILE B CA 1
ATOM 5367 C C . ILE B 1 295 ? 14.102 5.953 20 1 94.5 295 ILE B C 1
ATOM 5369 O O . ILE B 1 295 ? 13.172 6.168 19.203 1 94.5 295 ILE B O 1
ATOM 5373 N N . PHE B 1 296 ? 13.945 5.812 21.328 1 94.94 296 PHE B N 1
ATOM 5374 C CA . PHE B 1 296 ? 12.633 5.961 21.938 1 94.94 296 PHE B CA 1
ATOM 5375 C C . PHE B 1 296 ? 12.477 7.336 22.562 1 94.94 296 PHE B C 1
ATOM 5377 O O . PHE B 1 296 ? 13.445 7.887 23.109 1 94.94 296 PHE B O 1
ATOM 5384 N N . GLU B 1 297 ? 11.266 7.848 22.453 1 93.31 297 GLU B N 1
ATOM 5385 C CA . GLU B 1 297 ? 10.977 9.125 23.094 1 93.31 297 GLU B CA 1
ATOM 5386 C C . GLU B 1 297 ? 11.023 9 24.609 1 93.31 297 GLU B C 1
ATOM 5388 O O . GLU B 1 297 ? 10.43 8.078 25.188 1 93.31 297 GLU B O 1
ATOM 5393 N N . THR B 1 298 ? 11.797 9.836 25.266 1 81.69 298 THR B N 1
ATOM 5394 C CA . THR B 1 298 ? 11.984 9.773 26.703 1 81.69 298 THR B CA 1
ATOM 5395 C C . THR B 1 298 ? 10.875 10.539 27.422 1 81.69 298 THR B C 1
ATOM 5397 O O . THR B 1 298 ? 10.406 11.57 26.938 1 81.69 298 THR B O 1
ATOM 5400 N N . ALA B 1 299 ? 10.172 9.742 28.344 1 59.97 299 ALA B N 1
ATOM 5401 C CA . ALA B 1 299 ? 9.172 10.422 29.172 1 59.97 299 ALA B CA 1
ATOM 5402 C C . ALA B 1 299 ? 9.805 11.508 30.031 1 59.97 299 ALA B C 1
ATOM 5404 O O . ALA B 1 299 ? 10.938 11.367 30.484 1 59.97 299 ALA B O 1
ATOM 5405 N N . THR B 1 300 ? 9.406 12.781 29.844 1 53.91 300 THR B N 1
ATOM 5406 C CA . THR B 1 300 ? 9.891 13.844 30.719 1 53.91 300 THR B CA 1
ATOM 5407 C C . THR B 1 300 ? 9.945 13.367 32.156 1 53.91 300 THR B C 1
ATOM 5409 O O . THR B 1 300 ? 10.805 13.789 32.938 1 53.91 300 THR B O 1
ATOM 5412 N N . GLU B 1 301 ? 8.867 12.664 32.594 1 49.28 301 GLU B N 1
ATOM 5413 C CA . GLU B 1 301 ? 8.727 12.438 34 1 49.28 301 GLU B CA 1
ATOM 5414 C C . GLU B 1 301 ? 9.594 11.273 34.469 1 49.28 301 GLU B C 1
ATOM 5416 O O . GLU B 1 301 ? 9.711 11.016 35.688 1 49.28 301 GLU B O 1
ATOM 5421 N N . LEU B 1 302 ? 9.898 10.344 33.625 1 47.03 302 LEU B N 1
ATOM 5422 C CA . LEU B 1 302 ? 10.727 9.258 34.125 1 47.03 302 LEU B CA 1
ATOM 5423 C C . LEU B 1 302 ? 12.195 9.672 34.188 1 47.03 302 LEU B C 1
ATOM 5425 O O . LEU B 1 302 ? 12.711 10.297 33.25 1 47.03 302 LEU B O 1
ATOM 5429 N N . SER B 1 303 ? 12.695 9.867 35.281 1 43.88 303 SER B N 1
ATOM 5430 C CA . SER B 1 303 ? 14.125 10.078 35.5 1 43.88 303 SER B CA 1
ATOM 5431 C C . SER B 1 303 ? 14.953 9.227 34.531 1 43.88 303 SER B C 1
ATOM 5433 O O . SER B 1 303 ? 14.562 8.102 34.188 1 43.88 303 SER B O 1
ATOM 5435 N N . SER B 1 304 ? 15.688 9.812 33.625 1 48.12 304 SER B N 1
ATOM 5436 C CA . SER B 1 304 ? 16.609 9.312 32.594 1 48.12 304 SER B CA 1
ATOM 5437 C C . SER B 1 304 ? 17.125 7.926 32.969 1 48.12 304 SER B C 1
ATOM 5439 O O . SER B 1 304 ? 17.578 7.176 32.094 1 48.12 304 SER B O 1
ATOM 5441 N N . LEU B 1 305 ? 17.328 7.719 34.25 1 47.28 305 LEU B N 1
ATOM 5442 C CA . LEU B 1 305 ? 18.25 6.68 34.719 1 47.28 305 LEU B CA 1
ATOM 5443 C C . LEU B 1 305 ? 17.531 5.34 34.844 1 47.28 305 LEU B C 1
ATOM 5445 O O . LEU B 1 305 ? 18.172 4.305 35.062 1 47.28 305 LEU B O 1
ATOM 5449 N N . ASP B 1 306 ? 16.172 5.285 34.812 1 57.34 306 ASP B N 1
ATOM 5450 C CA . ASP B 1 306 ? 15.664 3.961 35.188 1 57.34 306 ASP B CA 1
ATOM 5451 C C . ASP B 1 306 ? 15.336 3.156 33.906 1 57.34 306 ASP B C 1
ATOM 5453 O O . ASP B 1 306 ? 14.359 3.443 33.219 1 57.34 306 ASP B O 1
ATOM 5457 N N . LEU B 1 307 ? 16.406 2.596 33.344 1 63.69 307 LEU B N 1
ATOM 5458 C CA . LEU B 1 307 ? 16.234 1.608 32.281 1 63.69 307 LEU B CA 1
ATOM 5459 C C . LEU B 1 307 ? 15.062 0.685 32.562 1 63.69 307 LEU B C 1
ATOM 5461 O O . LEU B 1 307 ? 15.008 0.064 33.625 1 63.69 307 LEU B O 1
ATOM 5465 N N . ILE B 1 308 ? 14.062 0.884 31.766 1 78.19 308 ILE B N 1
ATOM 5466 C CA . ILE B 1 308 ? 12.945 -0.049 31.891 1 78.19 308 ILE B CA 1
ATOM 5467 C C . ILE B 1 308 ? 13.391 -1.442 31.453 1 78.19 308 ILE B C 1
ATOM 5469 O O . ILE B 1 308 ? 13.695 -1.661 30.281 1 78.19 308 ILE B O 1
ATOM 5473 N N . MET B 1 309 ? 13.625 -2.318 32.375 1 80.62 309 MET B N 1
ATOM 5474 C CA . MET B 1 309 ? 13.992 -3.691 32.062 1 80.62 309 MET B CA 1
ATOM 5475 C C . MET B 1 309 ? 12.797 -4.621 32.188 1 80.62 309 MET B C 1
ATOM 5477 O O . MET B 1 309 ? 12.812 -5.742 31.672 1 80.62 309 MET B O 1
ATOM 5481 N N . ASP B 1 310 ? 11.789 -4.047 32.719 1 86.62 310 ASP B N 1
ATOM 5482 C CA . ASP B 1 310 ? 10.586 -4.824 33 1 86.62 310 ASP B CA 1
ATOM 5483 C C . ASP B 1 310 ? 9.57 -4.656 31.859 1 86.62 310 ASP B C 1
ATOM 5485 O O . ASP B 1 310 ? 9.242 -3.529 31.469 1 86.62 310 ASP B O 1
ATOM 5489 N N . ILE B 1 311 ? 9.094 -5.727 31.375 1 88.31 311 ILE B N 1
ATOM 5490 C CA . ILE B 1 311 ? 8.195 -5.734 30.219 1 88.31 311 ILE B CA 1
ATOM 5491 C C . ILE B 1 311 ? 6.91 -4.984 30.578 1 88.31 311 ILE B C 1
ATOM 5493 O O . ILE B 1 311 ? 6.324 -4.309 29.719 1 88.31 311 ILE B O 1
ATOM 5497 N N . ASN B 1 312 ? 6.461 -5.09 31.766 1 87.12 312 ASN B N 1
ATOM 5498 C CA . ASN B 1 312 ? 5.238 -4.414 32.188 1 87.12 312 ASN B CA 1
ATOM 5499 C C . ASN B 1 312 ? 5.418 -2.898 32.219 1 87.12 312 ASN B C 1
ATOM 5501 O O . ASN B 1 312 ? 4.523 -2.154 31.797 1 87.12 312 ASN B O 1
ATOM 5505 N N . LYS B 1 313 ? 6.535 -2.475 32.688 1 87.75 313 LYS B N 1
ATOM 5506 C CA . LYS B 1 313 ? 6.824 -1.045 32.688 1 87.75 313 LYS B CA 1
ATOM 5507 C C . LYS B 1 313 ? 6.953 -0.507 31.281 1 87.75 313 LYS B C 1
ATOM 5509 O O . LYS B 1 313 ? 6.52 0.61 30.984 1 87.75 313 LYS B O 1
ATOM 5514 N N . PHE B 1 314 ? 7.547 -1.326 30.469 1 91.31 314 PHE B N 1
ATOM 5515 C CA . PHE B 1 314 ? 7.676 -0.936 29.062 1 91.31 314 PHE B CA 1
ATOM 5516 C C . PHE B 1 314 ? 6.301 -0.766 28.422 1 91.31 314 PHE B C 1
ATOM 5518 O O . PHE B 1 314 ? 6.043 0.234 27.75 1 91.31 314 PHE B O 1
ATOM 5525 N N . LYS B 1 315 ? 5.461 -1.747 28.641 1 89.25 315 LYS B N 1
ATOM 5526 C CA . LYS B 1 315 ? 4.105 -1.707 28.109 1 89.25 315 LYS B CA 1
ATOM 5527 C C . LYS B 1 315 ? 3.348 -0.484 28.609 1 89.25 315 LYS B C 1
ATOM 5529 O O . LYS B 1 315 ? 2.646 0.181 27.844 1 89.25 315 LYS B O 1
ATOM 5534 N N . MET B 1 316 ? 3.523 -0.168 29.828 1 87.38 316 MET B N 1
ATOM 5535 C CA . MET B 1 316 ? 2.824 0.959 30.438 1 87.38 316 MET B CA 1
ATOM 5536 C C . MET B 1 316 ? 3.258 2.277 29.797 1 87.38 316 MET B C 1
ATOM 5538 O O . MET B 1 316 ? 2.447 3.189 29.641 1 87.38 316 MET B O 1
ATOM 5542 N N . ARG B 1 317 ? 4.473 2.264 29.406 1 89 317 ARG B N 1
ATOM 5543 C CA . ARG B 1 317 ? 5.012 3.521 28.891 1 89 317 ARG B CA 1
ATOM 5544 C C . ARG B 1 317 ? 4.742 3.674 27.406 1 89 317 ARG B C 1
ATOM 5546 O O . ARG B 1 317 ? 4.477 4.777 26.922 1 89 317 ARG B O 1
ATOM 5553 N N . TYR B 1 318 ? 4.871 2.584 26.672 1 93.44 318 TYR B N 1
ATOM 5554 C CA . TYR B 1 318 ? 4.98 2.756 25.234 1 93.44 318 TYR B CA 1
ATOM 5555 C C . TYR B 1 318 ? 3.822 2.074 24.516 1 93.44 318 TYR B C 1
ATOM 5557 O O . TYR B 1 318 ? 3.584 2.326 23.328 1 93.44 318 TYR B O 1
ATOM 5565 N N . LEU B 1 319 ? 3.092 1.237 25.203 1 91.81 319 LEU B N 1
ATOM 5566 C CA . LEU B 1 319 ? 2.072 0.449 24.516 1 91.81 319 LEU B CA 1
ATOM 5567 C C . LEU B 1 319 ? 0.674 0.873 24.953 1 91.81 319 LEU B C 1
ATOM 5569 O O . LEU B 1 319 ? 0.434 1.107 26.141 1 91.81 319 LEU B O 1
ATOM 5573 N N . ILE B 1 320 ? -0.197 1.037 24 1 92.06 320 ILE B N 1
ATOM 5574 C CA . ILE B 1 320 ? -1.608 1.286 24.281 1 92.06 320 ILE B CA 1
ATOM 5575 C C . ILE B 1 320 ? -2.463 0.232 23.578 1 92.06 320 ILE B C 1
ATOM 5577 O O . ILE B 1 320 ? -2.32 0.009 22.375 1 92.06 320 ILE B O 1
ATOM 5581 N N . ASP B 1 321 ? -3.33 -0.448 24.281 1 88.12 321 ASP B N 1
ATOM 5582 C CA . ASP B 1 321 ? -4.293 -1.392 23.734 1 88.12 321 ASP B CA 1
ATOM 5583 C C . ASP B 1 321 ? -5.613 -0.701 23.406 1 88.12 321 ASP B C 1
ATOM 5585 O O . ASP B 1 321 ? -6.234 -0.097 24.281 1 88.12 321 ASP B O 1
ATOM 5589 N N . CYS B 1 322 ? -5.977 -0.778 22.156 1 88.5 322 CYS B N 1
ATOM 5590 C CA . CYS B 1 322 ? -7.25 -0.214 21.719 1 88.5 322 CYS B CA 1
ATOM 5591 C C . CYS B 1 322 ? -8.242 -1.315 21.359 1 88.5 322 CYS B C 1
ATOM 5593 O O . CYS B 1 322 ? -7.844 -2.373 20.859 1 88.5 322 CYS B O 1
ATOM 5595 N N . CYS B 1 323 ? -9.461 -1.045 21.609 1 83.38 323 CYS B N 1
ATOM 5596 C CA . CYS B 1 323 ? -10.516 -1.955 21.172 1 83.38 323 CYS B CA 1
ATOM 5597 C C . CYS B 1 323 ? -10.617 -1.991 19.656 1 83.38 323 CYS B C 1
ATOM 5599 O O . CYS B 1 323 ? -10.086 -1.114 18.969 1 83.38 323 CYS B O 1
ATOM 5601 N N . ASP B 1 324 ? -11.219 -3.002 19.234 1 81.31 324 ASP B N 1
ATOM 5602 C CA . ASP B 1 324 ? -11.586 -3.021 17.812 1 81.31 324 ASP B CA 1
ATOM 5603 C C . ASP B 1 324 ? -12.641 -1.961 17.516 1 81.31 324 ASP B C 1
ATOM 5605 O O . ASP B 1 324 ? -13.711 -1.946 18.125 1 81.31 324 ASP B O 1
ATOM 5609 N N . PHE B 1 325 ? -12.352 -1.097 16.625 1 85.06 325 PHE B N 1
ATOM 5610 C CA . PHE B 1 325 ? -13.273 -0.006 16.328 1 85.06 325 PHE B CA 1
ATOM 5611 C C . PHE B 1 325 ? -14.492 -0.52 15.578 1 85.06 325 PHE B C 1
ATOM 5613 O O . PHE B 1 325 ? -15.531 0.143 15.539 1 85.06 325 PHE B O 1
ATOM 5620 N N . GLN B 1 326 ? -14.359 -1.647 14.914 1 77.38 326 GLN B N 1
ATOM 5621 C CA . GLN B 1 326 ? -15.445 -2.367 14.266 1 77.38 326 GLN B CA 1
ATOM 5622 C C . GLN B 1 326 ? -16.203 -1.467 13.281 1 77.38 326 GLN B C 1
ATOM 5624 O O . GLN B 1 326 ? -15.578 -0.729 12.516 1 77.38 326 GLN B O 1
ATOM 5629 N N . SER B 1 327 ? -17.562 -1.479 13.297 1 76.75 327 SER B N 1
ATOM 5630 C CA . SER B 1 327 ? -18.375 -0.724 12.352 1 76.75 327 SER B CA 1
ATOM 5631 C C . SER B 1 327 ? -18.312 0.773 12.633 1 76.75 327 SER B C 1
ATOM 5633 O O . SER B 1 327 ? -18.562 1.589 11.75 1 76.75 327 SER B O 1
ATOM 5635 N N . THR B 1 328 ? -17.891 1.08 13.789 1 86.81 328 THR B N 1
ATOM 5636 C CA . THR B 1 328 ? -17.844 2.484 14.18 1 86.81 328 THR B CA 1
ATOM 5637 C C . THR B 1 328 ? -16.844 3.248 13.32 1 86.81 328 THR B C 1
ATOM 5639 O O . THR B 1 328 ? -17.125 4.363 12.875 1 86.81 328 THR B O 1
ATOM 5642 N N . ILE B 1 329 ? -15.727 2.604 13.078 1 89.25 329 ILE B N 1
ATOM 5643 C CA . ILE B 1 329 ? -14.695 3.295 12.312 1 89.25 329 ILE B CA 1
ATOM 5644 C C . ILE B 1 329 ? -15.109 3.4 10.852 1 89.25 329 ILE B C 1
ATOM 5646 O O . ILE B 1 329 ? -14.797 4.387 10.18 1 89.25 329 ILE B O 1
ATOM 5650 N N . VAL B 1 330 ? -15.789 2.422 10.359 1 82.12 330 VAL B N 1
ATOM 5651 C CA . VAL B 1 330 ? -16.281 2.443 8.984 1 82.12 330 VAL B CA 1
ATOM 5652 C C . VAL B 1 330 ? -17.234 3.615 8.789 1 82.12 330 VAL B C 1
ATOM 5654 O O . VAL B 1 330 ? -17.094 4.395 7.844 1 82.12 330 VAL B O 1
ATOM 5657 N N . LEU B 1 331 ? -18.141 3.779 9.703 1 84.06 331 LEU B N 1
ATOM 5658 C CA . LEU B 1 331 ? -19.094 4.887 9.664 1 84.06 331 LEU B CA 1
ATOM 5659 C C . LEU B 1 331 ? -18.375 6.223 9.797 1 84.06 331 LEU B C 1
ATOM 5661 O O . LEU B 1 331 ? -18.672 7.172 9.07 1 84.06 331 LEU B O 1
ATOM 5665 N N . SER B 1 332 ? -17.484 6.242 10.719 1 92.31 332 SER B N 1
ATOM 5666 C CA . SER B 1 332 ? -16.734 7.465 11.008 1 92.31 332 SER B CA 1
ATOM 5667 C C . SER B 1 332 ? -15.984 7.957 9.773 1 92.31 332 SER B C 1
ATOM 5669 O O . SER B 1 332 ? -16.125 9.117 9.383 1 92.31 332 SER B O 1
ATOM 5671 N N . LEU B 1 333 ? -15.242 7.113 9.148 1 89.69 333 LEU B N 1
ATOM 5672 C CA . LEU B 1 333 ? -14.422 7.492 8.008 1 89.69 333 LEU B CA 1
ATOM 5673 C C . LEU B 1 333 ? -15.289 7.805 6.793 1 89.69 333 LEU B C 1
ATOM 5675 O O . LEU B 1 333 ? -14.992 8.727 6.027 1 89.69 333 LEU B O 1
ATOM 5679 N N . HIS B 1 334 ? -16.328 7.078 6.664 1 83.19 334 HIS B N 1
ATOM 5680 C CA . HIS B 1 334 ? -17.219 7.289 5.535 1 83.19 334 HIS B CA 1
ATOM 5681 C C . HIS B 1 334 ? -17.906 8.648 5.625 1 83.19 334 HIS B C 1
ATOM 5683 O O . HIS B 1 334 ? -17.984 9.375 4.633 1 83.19 334 HIS B O 1
ATOM 5689 N N . ASN B 1 335 ? -18.375 9.031 6.812 1 86.75 335 ASN B N 1
ATOM 5690 C CA . ASN B 1 335 ? -19.125 10.258 7 1 86.75 335 ASN B CA 1
ATOM 5691 C C . ASN B 1 335 ? -18.219 11.43 7.355 1 86.75 335 ASN B C 1
ATOM 5693 O O . ASN B 1 335 ? -18.672 12.578 7.414 1 86.75 335 ASN B O 1
ATOM 5697 N N . GLY B 1 336 ? -16.938 11.062 7.578 1 92.44 336 GLY B N 1
ATOM 5698 C CA . GLY B 1 336 ? -16.031 12.109 8.047 1 92.44 336 GLY B CA 1
ATOM 5699 C C . GLY B 1 336 ? -16.375 12.625 9.43 1 92.44 336 GLY B C 1
ATOM 5700 O O . GLY B 1 336 ? -16.234 13.812 9.711 1 92.44 336 GLY B O 1
ATOM 5701 N N . CYS B 1 337 ? -16.938 11.758 10.242 1 94.62 337 CYS B N 1
ATOM 5702 C CA . CYS B 1 337 ? -17.406 12.148 11.57 1 94.62 337 CYS B CA 1
ATOM 5703 C C . CYS B 1 337 ? -16.562 11.484 12.648 1 94.62 337 CYS B C 1
ATOM 5705 O O . CYS B 1 337 ? -16.594 10.258 12.805 1 94.62 337 CYS B O 1
ATOM 5707 N N . PRO B 1 338 ? -15.789 12.266 13.398 1 96.75 338 PRO B N 1
ATOM 5708 C CA . PRO B 1 338 ? -15.031 11.664 14.492 1 96.75 338 PRO B CA 1
ATOM 5709 C C . PRO B 1 338 ? -15.922 10.961 15.516 1 96.75 338 PRO B C 1
ATOM 5711 O O . PRO B 1 338 ? -17.109 11.266 15.617 1 96.75 338 PRO B O 1
ATOM 5714 N N . PHE B 1 339 ? -15.344 10.047 16.266 1 96.06 339 PHE B N 1
ATOM 5715 C CA . PHE B 1 339 ? -16.094 9.258 17.25 1 96.06 339 PHE B CA 1
ATOM 5716 C C . PHE B 1 339 ? -16.844 10.164 18.203 1 96.06 339 PHE B C 1
ATOM 5718 O O . PHE B 1 339 ? -17.984 9.859 18.594 1 96.06 339 PHE B O 1
ATOM 5725 N N . SER B 1 340 ? -16.266 11.25 18.594 1 94.38 340 SER B N 1
ATOM 5726 C CA . SER B 1 340 ? -16.828 12.164 19.578 1 94.38 340 SER B CA 1
ATOM 5727 C C . SER B 1 340 ? -18.141 12.766 19.078 1 94.38 340 SER B C 1
ATOM 5729 O O . SER B 1 340 ? -18.922 13.297 19.875 1 94.38 340 SER B O 1
ATOM 5731 N N . GLN B 1 341 ? -18.422 12.664 17.766 1 94.12 341 GLN B N 1
ATOM 5732 C CA . GLN B 1 341 ? -19.594 13.305 17.188 1 94.12 341 GLN B CA 1
ATOM 5733 C C . GLN B 1 341 ? -20.609 12.273 16.719 1 94.12 341 GLN B C 1
ATOM 5735 O O . GLN B 1 341 ? -21.641 12.617 16.125 1 94.12 341 GLN B O 1
ATOM 5740 N N . ILE B 1 342 ? -20.297 11.031 16.875 1 93.5 342 ILE B N 1
ATOM 5741 C CA . ILE B 1 342 ? -21.172 9.961 16.422 1 93.5 342 ILE B CA 1
ATOM 5742 C C . ILE B 1 342 ? -22.172 9.609 17.516 1 93.5 342 ILE B C 1
ATOM 5744 O O . ILE B 1 342 ? -21.812 9.531 18.688 1 93.5 342 ILE B O 1
ATOM 5748 N N . ASP B 1 343 ? -23.422 9.461 17.141 1 93.38 343 ASP B N 1
ATOM 5749 C CA . ASP B 1 343 ? -24.453 8.977 18.047 1 93.38 343 ASP B CA 1
ATOM 5750 C C . ASP B 1 343 ? -24.625 7.465 17.922 1 93.38 343 ASP B C 1
ATOM 5752 O O . ASP B 1 343 ? -24.547 6.914 16.828 1 93.38 343 ASP B O 1
ATOM 5756 N N . PRO B 1 344 ? -24.859 6.848 19.094 1 93.25 344 PRO B N 1
ATOM 5757 C CA . PRO B 1 344 ? -25.172 5.422 18.984 1 93.25 344 PRO B CA 1
ATOM 5758 C C . PRO B 1 344 ? -26.5 5.152 18.312 1 93.25 344 PRO B C 1
ATOM 5760 O O . PRO B 1 344 ? -27.328 6.059 18.188 1 93.25 344 PRO B O 1
ATOM 5763 N N . GLY B 1 345 ? -26.672 3.896 17.812 1 90.81 345 GLY B N 1
ATOM 5764 C CA . GLY B 1 345 ? -27.922 3.525 17.172 1 90.81 345 GLY B CA 1
ATOM 5765 C C . GLY B 1 345 ? -27.734 3.131 15.719 1 90.81 345 GLY B C 1
ATOM 5766 O O . GLY B 1 345 ? -26.656 2.691 15.312 1 90.81 345 GLY B O 1
ATOM 5767 N N . SER B 1 346 ? -28.828 3.242 15.023 1 87.75 346 SER B N 1
ATOM 5768 C CA . SER B 1 346 ? -28.844 2.787 13.633 1 87.75 346 SER B CA 1
ATOM 5769 C C . SER B 1 346 ? -28.453 3.904 12.68 1 87.75 346 SER B C 1
ATOM 5771 O O . SER B 1 346 ? -28.891 5.043 12.828 1 87.75 346 SER B O 1
ATOM 5773 N N . HIS B 1 347 ? -27.562 3.588 11.852 1 84.38 347 HIS B N 1
ATOM 5774 C CA . HIS B 1 347 ? -27.094 4.496 10.805 1 84.38 347 HIS B CA 1
ATOM 5775 C C . HIS B 1 347 ? -27.172 3.832 9.438 1 84.38 347 HIS B C 1
ATOM 5777 O O . HIS B 1 347 ? -27.266 2.605 9.336 1 84.38 347 HIS B O 1
ATOM 5783 N N . THR B 1 348 ? -27.25 4.598 8.391 1 73.31 348 THR B N 1
ATOM 5784 C CA . THR B 1 348 ? -27.281 4.059 7.035 1 73.31 348 THR B CA 1
ATOM 5785 C C . THR B 1 348 ? -26.016 4.445 6.273 1 73.31 348 THR B C 1
ATOM 5787 O O . THR B 1 348 ? -25.625 5.617 6.25 1 73.31 348 THR B O 1
ATOM 5790 N N . ILE B 1 349 ? -25.344 3.424 5.832 1 68.31 349 ILE B N 1
ATOM 5791 C CA . ILE B 1 349 ? -24.188 3.621 4.965 1 68.31 349 ILE B CA 1
ATOM 5792 C C . ILE B 1 349 ? -24.391 2.867 3.654 1 68.31 349 ILE B C 1
ATOM 5794 O O . ILE B 1 349 ? -24.672 1.665 3.658 1 68.31 349 ILE B O 1
ATOM 5798 N N . TYR B 1 350 ? -24.156 3.484 2.611 1 59.78 350 TYR B N 1
ATOM 5799 C CA . TYR B 1 350 ? -24.297 2.879 1.292 1 59.78 350 TYR B CA 1
ATOM 5800 C C . TYR B 1 350 ? -25.609 2.109 1.188 1 59.78 350 TYR B C 1
ATOM 5802 O O . TYR B 1 350 ? -25.641 0.977 0.703 1 59.78 350 TYR B O 1
ATOM 5810 N N . GLY B 1 351 ? -26.625 2.598 1.787 1 58.56 351 GLY B N 1
ATOM 5811 C CA . GLY B 1 351 ? -27.953 1.994 1.679 1 58.56 351 GLY B CA 1
ATOM 5812 C C . GLY B 1 351 ? -28.172 0.866 2.668 1 58.56 351 GLY B C 1
ATOM 5813 O O . GLY B 1 351 ? -29.266 0.297 2.732 1 58.56 351 GLY B O 1
ATOM 5814 N N . SER B 1 352 ? -27.094 0.525 3.371 1 63.5 352 SER B N 1
ATOM 5815 C CA . SER B 1 352 ? -27.219 -0.537 4.363 1 63.5 352 SER B CA 1
ATOM 5816 C C . SER B 1 352 ? -27.25 0.03 5.781 1 63.5 352 SER B C 1
ATOM 5818 O O . SER B 1 352 ? -26.625 1.056 6.059 1 63.5 352 SER B O 1
ATOM 5820 N N . SER B 1 353 ? -28.016 -0.669 6.551 1 71.5 353 SER B N 1
ATOM 5821 C CA . SER B 1 353 ? -28.141 -0.22 7.934 1 71.5 353 SER B CA 1
ATOM 5822 C C . SER B 1 353 ? -27.047 -0.83 8.805 1 71.5 353 SER B C 1
ATOM 5824 O O . SER B 1 353 ? -26.734 -2.02 8.695 1 71.5 353 SER B O 1
ATOM 5826 N N . ILE B 1 354 ? -26.391 0.099 9.492 1 74.06 354 ILE B N 1
ATOM 5827 C CA . ILE B 1 354 ? -25.391 -0.349 10.453 1 74.06 354 ILE B CA 1
ATOM 5828 C C . ILE B 1 354 ? -25.75 0.154 11.844 1 74.06 354 ILE B C 1
ATOM 5830 O O . ILE B 1 354 ? -26.234 1.276 12 1 74.06 354 ILE B O 1
ATOM 5834 N N . THR B 1 355 ? -25.562 -0.724 12.812 1 84.12 355 THR B N 1
ATOM 5835 C CA . THR B 1 355 ? -25.891 -0.338 14.18 1 84.12 355 THR B CA 1
ATOM 5836 C C . THR B 1 355 ? -24.609 -0.095 14.984 1 84.12 355 THR B C 1
ATOM 5838 O O . THR B 1 355 ? -23.719 -0.952 15.031 1 84.12 355 THR B O 1
ATOM 5841 N N . ILE B 1 356 ? -24.562 1.027 15.555 1 87.25 356 ILE B N 1
ATOM 5842 C CA . ILE B 1 356 ? -23.438 1.39 16.406 1 87.25 356 ILE B CA 1
ATOM 5843 C C . ILE B 1 356 ? -23.797 1.177 17.859 1 87.25 356 ILE B C 1
ATOM 5845 O O . ILE B 1 356 ? -24.703 1.832 18.391 1 87.25 356 ILE B O 1
ATOM 5849 N N . SER B 1 357 ? -23.078 0.244 18.469 1 89.62 357 SER B N 1
ATOM 5850 C CA . SER B 1 357 ? -23.297 -0.028 19.891 1 89.62 357 SER B CA 1
ATOM 5851 C C . SER B 1 357 ? -22.797 1.12 20.75 1 89.62 357 SER B C 1
ATOM 5853 O O . SER B 1 357 ? -21.703 1.645 20.516 1 89.62 357 SER B O 1
ATOM 5855 N N . LYS B 1 358 ? -23.609 1.46 21.781 1 92.12 358 LYS B N 1
ATOM 5856 C CA . LYS B 1 358 ? -23.203 2.516 22.703 1 92.12 358 LYS B CA 1
ATOM 5857 C C . LYS B 1 358 ? -21.922 2.146 23.422 1 92.12 358 LYS B C 1
ATOM 5859 O O . LYS B 1 358 ? -21.016 2.984 23.578 1 92.12 358 LYS B O 1
ATOM 5864 N N . THR B 1 359 ? -21.844 0.922 23.812 1 90.56 359 THR B N 1
ATOM 5865 C CA . THR B 1 359 ? -20.672 0.454 24.562 1 90.56 359 THR B CA 1
ATOM 5866 C C . THR B 1 359 ? -19.422 0.52 23.703 1 90.56 359 THR B C 1
ATOM 5868 O O . THR B 1 359 ? -18.391 1.02 24.156 1 90.56 359 THR B O 1
ATOM 5871 N N . ASN B 1 360 ? -19.516 0.074 22.516 1 87.62 360 ASN B N 1
ATOM 5872 C CA . ASN B 1 360 ? -18.344 0.106 21.641 1 87.62 360 ASN B CA 1
ATOM 5873 C C . ASN B 1 360 ? -17.922 1.537 21.328 1 87.62 360 ASN B C 1
ATOM 5875 O O . ASN B 1 360 ? -16.719 1.838 21.297 1 87.62 360 ASN B O 1
ATOM 5879 N N . LEU B 1 361 ? -18.906 2.332 21.078 1 93.62 361 LEU B N 1
ATOM 5880 C CA . LEU B 1 361 ? -18.594 3.727 20.781 1 93.62 361 LEU B CA 1
ATOM 5881 C C . LEU B 1 361 ? -17.859 4.391 21.938 1 93.62 361 LEU B C 1
ATOM 5883 O O . LEU B 1 361 ? -16.891 5.113 21.719 1 93.62 361 LEU B O 1
ATOM 5887 N N . GLU B 1 362 ? -18.281 4.141 23.125 1 94.81 362 GLU B N 1
ATOM 5888 C CA . GLU B 1 362 ? -17.641 4.715 24.312 1 94.81 362 GLU B CA 1
ATOM 5889 C C . GLU B 1 362 ? -16.203 4.188 24.453 1 94.81 362 GLU B C 1
ATOM 5891 O O . GLU B 1 362 ? -15.305 4.934 24.828 1 94.81 362 GLU B O 1
ATOM 5896 N N . ASP B 1 363 ? -16.047 2.934 24.188 1 92.56 363 ASP B N 1
ATOM 5897 C CA . ASP B 1 363 ? -14.711 2.35 24.219 1 92.56 363 ASP B CA 1
ATOM 5898 C C . ASP B 1 363 ? -13.797 3.01 23.188 1 92.56 363 ASP B C 1
ATOM 5900 O O . ASP B 1 363 ? -12.625 3.268 23.469 1 92.56 363 ASP B O 1
ATOM 5904 N N . CYS B 1 364 ? -14.352 3.248 22 1 94.31 364 CYS B N 1
ATOM 5905 C CA . CYS B 1 364 ? -13.594 3.912 20.938 1 94.31 364 CYS B CA 1
ATOM 5906 C C . CYS B 1 364 ? -13.18 5.316 21.359 1 94.31 364 CYS B C 1
ATOM 5908 O O . CYS B 1 364 ? -12.023 5.699 21.219 1 94.31 364 CYS B O 1
ATOM 5910 N N . LYS B 1 365 ? -14.133 6.047 21.938 1 96.25 365 LYS B N 1
ATOM 5911 C CA . LYS B 1 365 ? -13.867 7.402 22.406 1 96.25 365 LYS B CA 1
ATOM 5912 C C . LYS B 1 365 ? -12.781 7.41 23.484 1 96.25 365 LYS B C 1
ATOM 5914 O O . LYS B 1 365 ? -11.867 8.234 23.438 1 96.25 365 LYS B O 1
ATOM 5919 N N . TYR B 1 366 ? -12.898 6.453 24.344 1 95.31 366 TYR B N 1
ATOM 5920 C CA . TYR B 1 366 ? -11.945 6.363 25.453 1 95.31 366 TYR B CA 1
ATOM 5921 C C . TYR B 1 366 ? -10.5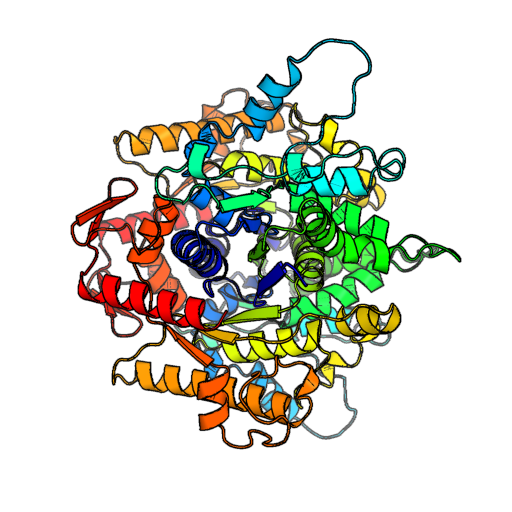47 6.055 24.938 1 95.31 366 TYR B C 1
ATOM 5923 O O . TYR B 1 366 ? -9.562 6.637 25.406 1 95.31 366 TYR B O 1
ATOM 5931 N N . ALA B 1 367 ? -10.445 5.168 24.031 1 93.94 367 ALA B N 1
ATOM 5932 C CA . ALA B 1 367 ? -9.156 4.805 23.453 1 93.94 367 ALA B CA 1
ATOM 5933 C C . ALA B 1 367 ? -8.477 6.016 22.812 1 93.94 367 ALA B C 1
ATOM 5935 O O . ALA B 1 367 ? -7.289 6.262 23.047 1 93.94 367 ALA B O 1
ATOM 5936 N N . ILE B 1 368 ? -9.227 6.797 22.078 1 97.06 368 ILE B N 1
ATOM 5937 C CA . ILE B 1 368 ? -8.688 7.957 21.375 1 97.06 368 ILE B CA 1
ATOM 5938 C C . ILE B 1 368 ? -8.266 9.016 22.391 1 97.06 368 ILE B C 1
ATOM 5940 O O . ILE B 1 368 ? -7.195 9.617 22.266 1 97.06 368 ILE B O 1
ATOM 5944 N N . LEU B 1 369 ? -9.086 9.219 23.391 1 96.94 369 LEU B N 1
ATOM 5945 C CA . LEU B 1 369 ? -8.773 10.195 24.438 1 96.94 369 LEU B CA 1
ATOM 5946 C C . LEU B 1 369 ? -7.48 9.828 25.156 1 96.94 369 LEU B C 1
ATOM 5948 O O . LEU B 1 369 ? -6.652 10.695 25.438 1 96.94 369 LEU B O 1
ATOM 5952 N N . LYS B 1 370 ? -7.344 8.562 25.406 1 95.12 370 LYS B N 1
ATOM 5953 C CA . LYS B 1 370 ? -6.145 8.078 26.094 1 95.12 370 LYS B CA 1
ATOM 5954 C C . LYS B 1 370 ? -4.895 8.352 25.25 1 95.12 370 LYS B C 1
ATOM 5956 O O . LYS B 1 370 ? -3.871 8.781 25.797 1 95.12 370 LYS B O 1
ATOM 5961 N N . ILE B 1 371 ? -4.926 8.141 24 1 96.75 371 ILE B N 1
ATOM 5962 C CA . ILE B 1 371 ? -3.783 8.359 23.109 1 96.75 371 ILE B CA 1
ATOM 5963 C C . ILE B 1 371 ? -3.482 9.859 23.016 1 96.75 371 ILE B C 1
ATOM 5965 O O . ILE B 1 371 ? -2.326 10.273 23.125 1 96.75 371 ILE B O 1
ATOM 5969 N N . VAL B 1 372 ? -4.52 10.688 22.859 1 97.69 372 VAL B N 1
ATOM 5970 C CA . VAL B 1 372 ? -4.348 12.133 22.703 1 97.69 372 VAL B CA 1
ATOM 5971 C C . VAL B 1 372 ? -3.652 12.703 23.938 1 97.69 372 VAL B C 1
ATOM 5973 O O . VAL B 1 372 ? -2.803 13.586 23.828 1 97.69 372 VAL B O 1
ATOM 5976 N N . LYS B 1 373 ? -3.943 12.133 25.109 1 95.38 373 LYS B N 1
ATOM 5977 C CA . LYS B 1 373 ? -3.355 12.594 26.359 1 95.38 373 LYS B CA 1
ATOM 5978 C C . LYS B 1 373 ? -1.853 12.328 26.391 1 95.38 373 LYS B C 1
ATOM 5980 O O . LYS B 1 373 ? -1.111 13.016 27.094 1 95.38 373 LYS B O 1
ATOM 5985 N N . LEU B 1 374 ? -1.439 11.391 25.609 1 94.56 374 LEU B N 1
ATOM 5986 C CA . LEU B 1 374 ? -0.036 10.992 25.641 1 94.56 374 LEU B CA 1
ATOM 5987 C C . LEU B 1 374 ? 0.75 11.695 24.547 1 94.56 374 LEU B C 1
ATOM 5989 O O . LEU B 1 374 ? 1.962 11.508 24.422 1 94.56 374 LEU B O 1
ATOM 5993 N N . LEU B 1 375 ? 0.085 12.469 23.75 1 94.88 375 LEU B N 1
ATOM 5994 C CA . LEU B 1 375 ? 0.76 13.188 22.672 1 94.88 375 LEU B CA 1
ATOM 5995 C C . LEU B 1 375 ? 1.372 14.484 23.188 1 94.88 375 LEU B C 1
ATOM 5997 O O . LEU B 1 375 ? 0.9 15.055 24.172 1 94.88 375 LEU B O 1
#